Protein AF-A0A813ZUM9-F1 (afdb_monomer_lite)

Secondary structure (DSSP, 8-state):
-HHHHHHHHHHHHHHTTEE-S---GGGEEE--GGGTT-EEE--GGG-EESB-TTT-PBPPP---PPP-S-TTTS-HHHHTT----HHHHHHHHHHHHHHHHHSS-TTSS---SSHHHHHHHHHHHHHH--HHHHS--SSSTTS-TTSPEEEEEEEETTTTEEEEEEEEGGGTEEEEEEEEEEEEE-SSEEEEEEEEEEEEEEGGGTEEEEEEPPEEEEE-TTSS-EEEEEEEEEEE-TTT--EEEEEEEPPPTTTPPSSEEEEEEE-TTS-EEEEEEEETTSEEEEEETTT--EEEEEETTTS---PPP---GGGS-TTSHHHHTHHHHHHHHTT-HHHHHHHHHHHHHHHHHHHHHHHHTTPPP--SSEEEEETTEEEETT-HHHHHHTT-

InterPro domains:
  IPR000648 Oxysterol-binding protein [PF01237] (144-384)
  IPR000648 Oxysterol-binding protein [PTHR10972] (144-373)
  IPR000719 Protein kinase domain [PF00069] (3-129)
  IPR000719 Protein kinase domain [PS50011] (1-227)
  IPR008271 Serine/threonine-protein kinase, active site [PS00108] (18-30)
  IPR011009 Protein kinase-like domain superfamily [SSF56112] (2-139)
  IPR037239 Oxysterol-binding protein superfamily [SSF144000] (146-387)

Radius of gyration: 28.87 Å; chains: 1; bounding box: 73×63×84 Å

Structure (mmCIF, N/CA/C/O backbone):
data_AF-A0A813ZUM9-F1
#
_entry.id   AF-A0A813ZUM9-F1
#
loop_
_atom_site.group_PDB
_atom_site.id
_atom_site.type_symbol
_atom_site.label_atom_id
_atom_site.label_alt_id
_atom_site.label_comp_id
_atom_site.label_asym_id
_atom_site.label_entity_id
_atom_site.label_seq_id
_atom_site.pdbx_PDB_ins_code
_atom_site.Cartn_x
_atom_site.Cartn_y
_atom_site.Cartn_z
_atom_site.occupancy
_atom_site.B_iso_or_equiv
_atom_site.auth_seq_id
_atom_site.auth_comp_id
_atom_site.auth_asym_id
_atom_site.auth_atom_id
_atom_site.pdbx_PDB_model_num
ATOM 1 N N . MET A 1 1 ? 17.298 -13.488 -7.108 1.00 77.00 1 MET A N 1
ATOM 2 C CA . MET A 1 1 ? 15.852 -13.307 -7.386 1.00 77.00 1 MET A CA 1
ATOM 3 C C . MET A 1 1 ? 15.537 -13.843 -8.788 1.00 77.00 1 MET A C 1
ATOM 5 O O . MET A 1 1 ? 16.472 -14.222 -9.484 1.00 77.00 1 MET A O 1
ATOM 9 N N . LEU A 1 2 ? 14.261 -13.966 -9.190 1.00 89.50 2 LEU A N 1
ATOM 10 C CA . LEU A 1 2 ? 13.865 -14.516 -10.507 1.00 89.50 2 LEU A CA 1
ATOM 11 C C . LEU A 1 2 ? 14.493 -13.731 -11.673 1.00 89.50 2 LEU A C 1
ATOM 13 O O . LEU A 1 2 ? 15.107 -14.326 -12.553 1.00 89.50 2 LEU A O 1
ATOM 17 N N . VAL A 1 3 ? 14.392 -12.399 -11.618 1.00 92.75 3 VAL A N 1
ATOM 18 C CA . VAL A 1 3 ? 14.953 -11.472 -12.615 1.00 92.75 3 VAL A CA 1
ATOM 19 C C . VAL A 1 3 ? 16.459 -11.677 -12.778 1.00 92.75 3 VAL A C 1
ATOM 21 O O . VAL A 1 3 ? 16.907 -11.904 -13.899 1.00 92.75 3 VAL A O 1
ATOM 24 N N . ASP A 1 4 ? 17.218 -11.708 -11.677 1.00 93.81 4 ASP A N 1
ATOM 25 C CA . ASP A 1 4 ? 18.671 -11.929 -11.722 1.00 93.81 4 ASP A CA 1
ATOM 26 C C . ASP A 1 4 ? 19.020 -13.224 -12.458 1.00 93.81 4 ASP A C 1
ATOM 28 O O . ASP A 1 4 ? 19.882 -13.232 -13.330 1.00 93.81 4 ASP A O 1
ATOM 32 N N . GLN A 1 5 ? 18.310 -14.319 -12.159 1.00 97.38 5 GLN A N 1
ATOM 33 C CA . GLN A 1 5 ? 18.569 -15.595 -12.820 1.00 97.38 5 GLN A CA 1
ATOM 34 C C . GLN A 1 5 ? 18.269 -15.532 -14.317 1.00 97.38 5 GLN A C 1
ATOM 36 O O . GLN A 1 5 ? 19.071 -16.033 -15.101 1.00 97.38 5 GLN A O 1
ATOM 41 N N . MET A 1 6 ? 17.156 -14.915 -14.727 1.00 98.19 6 MET A N 1
ATOM 42 C CA . MET A 1 6 ? 16.813 -14.775 -16.145 1.00 98.19 6 MET A CA 1
ATOM 43 C C . MET A 1 6 ? 17.849 -13.932 -16.901 1.00 98.19 6 MET A C 1
ATOM 45 O O . MET A 1 6 ? 18.270 -14.332 -17.986 1.00 98.19 6 MET A O 1
ATOM 49 N N . ILE A 1 7 ? 18.315 -12.822 -16.312 1.00 97.81 7 ILE A N 1
ATOM 50 C CA . ILE A 1 7 ? 19.390 -11.994 -16.883 1.00 97.81 7 ILE A CA 1
ATOM 51 C C . ILE A 1 7 ? 20.670 -12.818 -17.016 1.00 97.81 7 ILE A C 1
ATOM 53 O O . ILE A 1 7 ? 21.238 -12.868 -18.103 1.00 97.81 7 ILE A O 1
ATOM 57 N N . SER A 1 8 ? 21.080 -13.537 -15.966 1.00 97.94 8 SER A N 1
ATOM 58 C CA . SER A 1 8 ? 22.270 -14.394 -16.019 1.00 97.94 8 SER A CA 1
ATOM 59 C C . SER A 1 8 ? 22.159 -15.508 -17.066 1.00 97.94 8 SER A C 1
ATOM 61 O O . SER A 1 8 ? 23.171 -15.916 -17.632 1.00 97.94 8 SER A O 1
ATOM 63 N N . ARG A 1 9 ? 20.953 -16.023 -17.364 1.00 98.06 9 ARG A N 1
ATOM 64 C CA . ARG A 1 9 ? 20.768 -16.980 -18.473 1.00 98.06 9 ARG A CA 1
ATOM 65 C C . ARG A 1 9 ? 20.995 -16.328 -19.829 1.00 98.06 9 ARG A C 1
ATOM 67 O O . ARG A 1 9 ? 21.701 -16.908 -20.646 1.00 98.06 9 ARG A O 1
ATOM 74 N N . ILE A 1 10 ? 20.441 -15.139 -20.060 1.00 98.25 10 ILE A N 1
ATOM 75 C CA . ILE A 1 10 ? 20.666 -14.402 -21.312 1.00 98.25 10 ILE A CA 1
ATOM 76 C C . ILE A 1 10 ? 22.143 -14.034 -21.462 1.00 98.25 10 ILE A C 1
ATOM 78 O O . ILE A 1 10 ? 22.719 -14.246 -22.526 1.00 98.25 10 ILE A O 1
ATOM 82 N N . GLU A 1 11 ? 22.769 -13.547 -20.391 1.00 98.31 11 GLU A N 1
ATOM 83 C CA . GLU A 1 11 ? 24.198 -13.242 -20.365 1.00 98.31 11 GLU A CA 1
ATOM 84 C C . GLU A 1 11 ? 25.026 -14.465 -20.766 1.00 98.31 11 GLU A C 1
ATOM 86 O O . GLU A 1 11 ? 25.862 -14.363 -21.660 1.00 98.31 11 GLU A O 1
ATOM 91 N N . TYR A 1 12 ? 24.745 -15.638 -20.192 1.00 98.25 12 TYR A N 1
ATOM 92 C CA . TYR A 1 12 ? 25.428 -16.878 -20.561 1.00 98.25 12 TYR A CA 1
ATOM 93 C C . TYR A 1 12 ? 25.229 -17.254 -22.040 1.00 98.25 12 TYR A C 1
ATOM 95 O O . TYR A 1 12 ? 26.180 -17.606 -22.733 1.00 98.25 12 TYR A O 1
ATOM 103 N N . VAL A 1 13 ? 24.014 -17.124 -22.579 1.00 98.44 13 VAL A N 1
ATOM 104 C CA . VAL A 1 13 ? 23.774 -17.348 -24.018 1.00 98.44 13 VAL A CA 1
ATOM 105 C C . VAL A 1 13 ? 24.626 -16.399 -24.872 1.00 98.44 13 VAL A C 1
ATOM 107 O O . VAL A 1 13 ? 25.217 -16.810 -25.876 1.00 98.44 13 VAL A O 1
ATOM 110 N N . HIS A 1 14 ? 24.746 -15.140 -24.450 1.00 98.44 14 HIS A N 1
ATOM 111 C CA . HIS A 1 14 ? 25.556 -14.131 -25.131 1.00 98.44 14 HIS A CA 1
ATOM 112 C C . HIS A 1 14 ? 27.059 -14.409 -25.019 1.00 98.44 14 HIS A C 1
ATOM 114 O O . HIS A 1 14 ? 27.783 -14.194 -25.997 1.00 98.44 14 HIS A O 1
ATOM 120 N N . THR A 1 15 ? 27.555 -14.922 -23.889 1.00 97.81 15 THR A N 1
ATOM 121 C CA . THR A 1 15 ? 28.968 -15.328 -23.771 1.00 97.81 15 THR A CA 1
ATOM 122 C C . THR A 1 15 ? 29.292 -16.492 -24.703 1.00 97.81 15 THR A C 1
ATOM 124 O O . THR A 1 15 ? 30.369 -16.495 -25.292 1.00 97.81 15 THR A O 1
ATOM 127 N N . CYS A 1 16 ? 28.328 -17.375 -24.980 1.00 97.81 16 CYS A N 1
ATOM 128 C CA . CYS A 1 16 ? 28.416 -18.411 -26.015 1.00 97.81 16 CYS A CA 1
ATOM 129 C C . CYS A 1 16 ? 28.301 -17.886 -27.466 1.00 97.81 16 CYS A C 1
ATOM 131 O O . CYS A 1 16 ? 28.153 -18.677 -28.399 1.00 97.81 16 CYS A O 1
ATOM 133 N N . HIS A 1 17 ? 28.400 -16.569 -27.690 1.00 98.12 17 HIS A N 1
ATOM 134 C CA . HIS A 1 17 ? 28.338 -15.911 -29.007 1.00 98.12 17 HIS A CA 1
ATOM 135 C C . HIS A 1 17 ? 26.973 -16.032 -29.711 1.00 98.12 17 HIS A C 1
ATOM 137 O O . HIS A 1 17 ? 26.864 -15.772 -30.915 1.00 98.12 17 HIS A O 1
ATOM 143 N N . LEU A 1 18 ? 25.925 -16.399 -28.971 1.00 98.50 18 LEU A N 1
ATOM 144 C CA . LEU A 1 18 ? 24.567 -16.590 -29.472 1.00 98.50 18 LEU A CA 1
ATOM 145 C C . LEU A 1 18 ? 23.636 -15.472 -28.999 1.00 98.50 18 LEU A C 1
ATOM 147 O O . LEU A 1 18 ? 23.879 -14.812 -27.997 1.00 98.50 18 LEU A O 1
ATOM 151 N N . ILE A 1 19 ? 22.563 -15.268 -29.750 1.00 98.56 19 ILE A N 1
ATOM 152 C CA . ILE A 1 19 ? 21.360 -14.548 -29.330 1.00 98.56 19 ILE A CA 1
ATOM 153 C C . ILE A 1 19 ? 20.178 -15.503 -29.429 1.00 98.56 19 ILE A C 1
ATOM 155 O O . ILE A 1 19 ? 20.137 -16.336 -30.341 1.00 98.56 19 ILE A O 1
ATOM 159 N N . HIS A 1 20 ? 19.228 -15.378 -28.508 1.00 98.62 20 HIS A N 1
ATOM 160 C CA . HIS A 1 20 ? 18.090 -16.285 -28.403 1.00 98.62 20 HIS A CA 1
ATOM 161 C C . HIS A 1 20 ? 16.996 -15.958 -29.425 1.00 98.62 20 HIS A C 1
ATOM 163 O O . HIS A 1 20 ? 16.418 -16.854 -30.036 1.00 98.62 20 HIS A O 1
ATOM 169 N N . ARG A 1 21 ? 16.714 -14.661 -29.627 1.00 98.31 21 ARG A N 1
ATOM 170 C CA . ARG A 1 21 ? 15.692 -14.091 -30.532 1.00 98.31 21 ARG A CA 1
ATOM 171 C C . ARG A 1 21 ? 14.226 -14.408 -30.214 1.00 98.31 21 ARG A C 1
ATOM 173 O O . ARG A 1 21 ? 13.355 -13.760 -30.785 1.00 98.31 21 ARG A O 1
ATOM 180 N N . ASP A 1 22 ? 13.938 -15.330 -29.296 1.00 98.25 22 ASP A N 1
ATOM 181 C CA . ASP A 1 22 ? 12.573 -15.629 -28.818 1.00 98.25 22 ASP A CA 1
ATOM 182 C C . ASP A 1 22 ? 12.449 -15.610 -27.288 1.00 98.25 22 ASP A C 1
ATOM 184 O O . ASP A 1 22 ? 12.056 -16.582 -26.649 1.00 98.25 22 ASP A O 1
ATOM 188 N N . ILE A 1 23 ? 12.847 -14.495 -26.681 1.00 98.50 23 ILE A N 1
ATOM 189 C CA . ILE A 1 23 ? 12.703 -14.272 -25.241 1.00 98.50 23 ILE A CA 1
ATOM 190 C C . ILE A 1 23 ? 11.219 -14.063 -24.899 1.00 98.50 23 ILE A C 1
ATOM 192 O O . ILE A 1 23 ? 10.605 -13.084 -25.326 1.00 98.50 23 ILE A O 1
ATOM 196 N N . LYS A 1 24 ? 10.643 -14.990 -24.127 1.00 97.81 24 LYS A N 1
ATOM 197 C CA . LYS A 1 24 ? 9.249 -14.984 -23.646 1.00 97.81 24 LYS A CA 1
ATOM 198 C C . LYS A 1 24 ? 9.127 -15.838 -22.373 1.00 97.81 24 LYS A C 1
ATOM 200 O O . LYS A 1 24 ? 9.979 -16.708 -22.190 1.00 97.81 24 LYS A O 1
ATOM 205 N N . PRO A 1 25 ? 8.097 -15.647 -21.522 1.00 97.38 25 PRO A N 1
ATOM 206 C CA . PRO A 1 25 ? 7.943 -16.412 -20.282 1.00 97.38 25 PRO A CA 1
ATOM 207 C C . PRO A 1 25 ? 8.006 -17.930 -20.482 1.00 97.38 25 PRO A C 1
ATOM 209 O O . PRO A 1 25 ? 8.669 -18.612 -19.715 1.00 97.38 25 PRO A O 1
ATOM 212 N N . ASP A 1 26 ? 7.387 -18.440 -21.547 1.00 97.25 26 ASP A N 1
ATOM 213 C CA . ASP A 1 26 ? 7.293 -19.870 -21.864 1.00 97.25 26 ASP A CA 1
ATOM 214 C C . ASP A 1 26 ? 8.661 -20.540 -22.090 1.00 97.25 26 ASP A C 1
ATOM 216 O O . ASP A 1 26 ? 8.802 -21.743 -21.886 1.00 97.25 26 ASP A O 1
ATOM 220 N N . ASN A 1 27 ? 9.677 -19.762 -22.481 1.00 98.31 27 ASN A N 1
ATOM 221 C CA . ASN A 1 27 ? 11.035 -20.257 -22.718 1.00 98.31 27 ASN A CA 1
ATOM 222 C C . ASN A 1 27 ? 11.921 -20.195 -21.462 1.00 98.31 27 ASN A C 1
ATOM 224 O O . ASN A 1 27 ? 13.100 -20.547 -21.526 1.00 98.31 27 ASN A O 1
ATOM 228 N N . PHE A 1 28 ? 11.367 -19.773 -20.319 1.00 97.88 28 PHE A N 1
ATOM 229 C CA . PHE A 1 28 ? 12.017 -19.851 -19.015 1.00 97.88 28 PHE A CA 1
ATOM 230 C C . PHE A 1 28 ? 11.275 -20.839 -18.118 1.00 97.88 28 PHE A C 1
ATOM 232 O O . PHE A 1 28 ? 10.130 -20.614 -17.734 1.00 97.88 28 PHE A O 1
ATOM 239 N N . LEU A 1 29 ? 11.945 -21.927 -17.745 1.00 96.81 29 LEU A N 1
ATOM 240 C CA . LEU A 1 29 ? 11.363 -22.975 -16.911 1.00 96.81 29 LEU A CA 1
ATOM 241 C C . LEU A 1 29 ? 11.989 -22.985 -15.522 1.00 96.81 29 LEU A C 1
ATOM 243 O O . LEU A 1 29 ? 13.194 -22.794 -15.371 1.00 96.81 29 LEU A O 1
ATOM 247 N N . MET A 1 30 ? 11.179 -23.260 -14.505 1.00 96.50 30 MET A N 1
ATOM 248 C CA . MET A 1 30 ? 11.689 -23.579 -13.174 1.00 96.50 30 MET A CA 1
ATOM 249 C C . MET A 1 30 ? 12.110 -25.049 -13.135 1.00 96.50 30 MET A C 1
ATOM 251 O O . MET A 1 30 ? 11.442 -25.906 -13.717 1.00 96.50 30 MET A O 1
ATOM 255 N N . GLY A 1 31 ? 13.206 -25.350 -12.441 1.00 93.44 31 GLY A N 1
ATOM 256 C CA . GLY A 1 31 ? 13.593 -26.727 -12.162 1.00 93.44 31 GLY A CA 1
ATOM 257 C C . GLY A 1 31 ? 12.553 -27.464 -11.317 1.00 93.44 31 GLY A C 1
ATOM 258 O O . GLY A 1 31 ? 11.557 -26.905 -10.859 1.00 93.44 31 GLY A O 1
ATOM 259 N N . ILE A 1 32 ? 12.795 -28.748 -11.083 1.00 93.56 32 ILE A N 1
ATOM 260 C CA . ILE A 1 32 ? 11.913 -29.603 -10.282 1.00 93.56 32 ILE A CA 1
ATOM 261 C C . ILE A 1 32 ? 12.620 -30.070 -9.011 1.00 93.56 32 ILE A C 1
ATOM 263 O O . ILE A 1 32 ? 13.850 -30.178 -8.962 1.00 93.56 32 ILE A O 1
ATOM 267 N N . LYS A 1 33 ? 11.836 -30.394 -7.976 1.00 93.62 33 LYS A N 1
ATOM 268 C CA . LYS A 1 33 ? 12.329 -30.925 -6.694 1.00 93.62 33 LYS A CA 1
ATOM 269 C C . LYS A 1 33 ? 13.427 -30.025 -6.097 1.00 93.62 33 LYS A C 1
ATOM 271 O O . LYS A 1 33 ? 13.182 -28.850 -5.847 1.00 93.62 33 LYS A O 1
ATOM 276 N N . SER A 1 34 ? 14.637 -30.554 -5.909 1.00 92.69 34 SER A N 1
ATOM 277 C CA . SER A 1 34 ? 15.798 -29.846 -5.351 1.00 92.69 34 SER A CA 1
ATOM 278 C C . SER A 1 34 ? 16.288 -28.669 -6.200 1.00 92.69 34 SER A C 1
ATOM 280 O O . SER A 1 34 ? 17.031 -27.838 -5.694 1.00 92.69 34 SER A O 1
ATOM 282 N N . THR A 1 35 ? 15.866 -28.579 -7.464 1.00 91.88 35 THR A N 1
ATOM 283 C CA . THR A 1 35 ? 16.193 -27.470 -8.378 1.00 91.88 35 THR A CA 1
ATOM 284 C C . THR A 1 35 ? 15.014 -26.521 -8.601 1.00 91.88 35 THR A C 1
ATOM 286 O O . THR A 1 35 ? 15.069 -25.674 -9.486 1.00 91.88 35 THR A O 1
ATOM 289 N N . GLY A 1 36 ? 13.947 -26.625 -7.795 1.00 91.25 36 GLY A N 1
ATOM 290 C CA . GLY A 1 36 ? 12.726 -25.815 -7.922 1.00 91.25 36 GLY A CA 1
ATOM 291 C C . GLY A 1 36 ? 12.937 -24.300 -7.875 1.00 91.25 36 GLY A C 1
ATOM 292 O O . GLY A 1 36 ? 12.108 -23.533 -8.350 1.00 91.25 36 GLY A O 1
ATOM 293 N N . ASN A 1 37 ? 14.062 -23.858 -7.323 1.00 90.94 37 ASN A N 1
ATOM 294 C CA . ASN A 1 37 ? 14.480 -22.464 -7.238 1.00 90.94 37 ASN A CA 1
ATOM 295 C C . ASN A 1 37 ? 15.416 -22.025 -8.381 1.00 90.94 37 ASN A C 1
ATOM 297 O O . ASN A 1 37 ? 15.867 -20.879 -8.369 1.00 90.94 37 ASN A O 1
ATOM 301 N N . ILE A 1 38 ? 15.736 -22.907 -9.331 1.00 94.81 38 ILE A N 1
ATOM 302 C CA . ILE A 1 38 ? 16.644 -22.644 -10.452 1.00 94.81 38 ILE A CA 1
ATOM 303 C C . ILE A 1 38 ? 15.828 -22.368 -11.713 1.00 94.81 38 ILE A C 1
ATOM 305 O O . ILE A 1 38 ? 14.951 -23.147 -12.074 1.00 94.81 38 ILE A O 1
ATOM 309 N N . VAL A 1 39 ? 16.149 -21.273 -12.399 1.00 97.56 39 VAL A N 1
ATOM 310 C CA . VAL A 1 39 ? 15.580 -20.932 -13.709 1.00 97.56 39 VAL A CA 1
ATOM 311 C C . VAL A 1 39 ? 16.451 -21.523 -14.815 1.00 97.56 39 VAL A C 1
ATOM 313 O O . VAL A 1 39 ? 17.676 -21.381 -14.780 1.00 97.56 39 VAL A O 1
ATOM 316 N N . TYR A 1 40 ? 15.830 -22.124 -15.819 1.00 97.38 40 TYR A N 1
ATOM 317 C CA . TYR A 1 40 ? 16.441 -22.634 -17.043 1.00 97.38 40 TYR A CA 1
ATOM 318 C C . TYR A 1 40 ? 15.911 -21.853 -18.243 1.00 97.38 40 TYR A C 1
ATOM 320 O O . TYR A 1 40 ? 14.770 -21.401 -18.221 1.00 97.38 40 TYR A O 1
ATOM 328 N N . ILE A 1 41 ? 16.733 -21.705 -19.281 1.00 98.06 41 ILE A N 1
ATOM 329 C CA . ILE A 1 41 ? 16.323 -21.161 -20.579 1.00 98.06 41 ILE A CA 1
ATOM 330 C C . ILE A 1 41 ? 16.289 -22.303 -21.598 1.00 98.06 41 ILE A C 1
ATOM 332 O O . ILE A 1 41 ? 17.185 -23.151 -21.600 1.00 98.06 41 ILE A O 1
ATOM 336 N N . ILE A 1 42 ? 15.243 -22.353 -22.416 1.00 97.75 42 ILE A N 1
ATOM 337 C CA . ILE A 1 42 ? 14.988 -23.425 -23.386 1.00 97.75 42 ILE A CA 1
ATOM 338 C C . ILE A 1 42 ? 14.579 -22.854 -24.748 1.00 97.75 42 ILE A C 1
ATOM 340 O O . ILE A 1 42 ? 14.353 -21.659 -24.876 1.00 97.75 42 ILE A O 1
ATOM 344 N N . ASP A 1 43 ? 14.414 -23.741 -25.733 1.00 97.19 43 ASP A N 1
ATOM 345 C CA . ASP A 1 43 ? 13.947 -23.422 -27.091 1.00 97.19 43 ASP A CA 1
ATOM 346 C C . ASP A 1 43 ? 14.868 -22.461 -27.863 1.00 97.19 43 ASP A C 1
ATOM 348 O O . ASP A 1 43 ? 14.546 -21.321 -28.197 1.00 97.19 43 ASP A O 1
ATOM 352 N N . PHE A 1 44 ? 16.036 -22.988 -28.231 1.00 97.75 44 PHE A N 1
ATOM 353 C CA . PHE A 1 44 ? 17.011 -22.296 -29.069 1.00 97.75 44 PHE A CA 1
ATOM 354 C C . PHE A 1 44 ? 16.691 -22.400 -30.574 1.00 97.75 44 PHE A C 1
ATOM 356 O O . PHE A 1 44 ? 17.544 -22.072 -31.399 1.00 97.75 44 PHE A O 1
ATOM 363 N N . GLY A 1 45 ? 15.482 -22.831 -30.964 1.00 97.25 45 GLY A N 1
ATOM 364 C CA . GLY A 1 45 ? 15.116 -23.066 -32.370 1.00 97.25 45 GLY A CA 1
ATOM 365 C C . GLY A 1 45 ? 15.208 -21.816 -33.252 1.00 97.25 45 GLY A C 1
ATOM 366 O O . GLY A 1 45 ? 15.480 -21.903 -34.448 1.00 97.25 45 GLY A O 1
ATOM 367 N N . LEU A 1 46 ? 15.052 -20.636 -32.647 1.00 97.38 46 LEU A N 1
ATOM 368 C CA . LEU A 1 46 ? 15.233 -19.343 -33.304 1.00 97.38 46 LEU A CA 1
ATOM 369 C C . LEU A 1 46 ? 16.582 -18.693 -32.994 1.00 97.38 46 LEU A C 1
ATOM 371 O O . LEU A 1 46 ? 16.810 -17.569 -33.425 1.00 97.38 46 LEU A O 1
ATOM 375 N N . SER A 1 47 ? 17.512 -19.354 -32.312 1.00 97.94 47 SER A N 1
ATOM 376 C CA . SER A 1 47 ? 18.793 -18.740 -31.951 1.00 97.94 47 SER A CA 1
ATOM 377 C C . SER A 1 47 ? 19.694 -18.487 -33.159 1.00 97.94 47 SER A C 1
ATOM 379 O O . SER A 1 47 ? 19.514 -19.050 -34.241 1.00 97.94 47 SER A O 1
ATOM 381 N N . LYS A 1 48 ? 20.663 -17.583 -33.001 1.00 97.06 48 LYS A N 1
ATOM 382 C CA . LYS A 1 48 ? 21.628 -17.241 -34.055 1.00 97.06 48 LYS A CA 1
ATOM 383 C C . LYS A 1 48 ? 22.948 -16.774 -33.457 1.00 97.06 48 LYS A C 1
ATOM 385 O O . LYS A 1 48 ? 22.962 -16.161 -32.398 1.00 97.06 48 LYS A O 1
ATOM 390 N N . ARG A 1 49 ? 24.062 -17.008 -34.157 1.00 97.75 49 ARG A N 1
ATOM 391 C CA . ARG A 1 49 ? 25.352 -16.393 -33.809 1.00 97.75 49 ARG A CA 1
ATOM 392 C C . ARG A 1 49 ? 25.331 -14.899 -34.125 1.00 97.75 49 ARG A C 1
ATOM 394 O O . ARG A 1 49 ? 25.049 -14.521 -35.262 1.00 97.75 49 ARG A O 1
ATOM 401 N N . TYR A 1 50 ? 25.632 -14.062 -33.134 1.00 97.75 50 TYR A N 1
ATOM 402 C CA . TYR A 1 50 ? 25.719 -12.606 -33.321 1.00 97.75 50 TYR A CA 1
ATOM 403 C C . TYR A 1 50 ? 27.152 -12.114 -33.537 1.00 97.75 50 TYR A C 1
ATOM 405 O O . TYR A 1 50 ? 27.364 -10.969 -33.929 1.00 97.75 50 TYR A O 1
ATOM 413 N N . ARG A 1 51 ? 28.139 -12.967 -33.277 1.00 97.31 51 ARG A N 1
ATOM 414 C CA . ARG A 1 51 ? 29.536 -12.720 -33.603 1.00 97.31 51 ARG A CA 1
ATOM 415 C C . ARG A 1 51 ? 30.236 -14.030 -33.906 1.00 97.31 51 ARG A C 1
ATOM 417 O O . ARG A 1 51 ? 29.784 -15.093 -33.471 1.00 97.31 51 ARG A O 1
ATOM 424 N N . ASP A 1 52 ? 31.335 -13.930 -34.625 1.00 97.19 52 ASP A N 1
ATOM 425 C CA . ASP A 1 52 ? 32.254 -15.039 -34.802 1.00 97.19 52 ASP A CA 1
ATOM 426 C C . ASP A 1 52 ? 32.920 -15.412 -33.455 1.00 97.19 52 ASP A C 1
ATOM 428 O O . ASP A 1 52 ? 33.262 -14.508 -32.685 1.00 97.19 52 ASP A O 1
ATOM 432 N N . PRO A 1 53 ? 33.050 -16.704 -33.096 1.00 96.00 53 PRO A N 1
ATOM 433 C CA . PRO A 1 53 ? 33.651 -17.106 -31.823 1.00 96.00 53 PRO A CA 1
ATOM 434 C C . PRO A 1 53 ? 35.143 -16.800 -31.698 1.00 96.00 53 PRO A C 1
ATOM 436 O O . PRO A 1 53 ? 35.602 -16.528 -30.592 1.00 96.00 53 PRO A O 1
ATOM 439 N N . GLU A 1 54 ? 35.877 -16.827 -32.810 1.00 96.50 54 GLU A N 1
ATOM 440 C CA . GLU A 1 54 ? 37.336 -16.700 -32.817 1.00 96.50 54 GLU A CA 1
ATOM 441 C C . GLU A 1 54 ? 37.763 -15.246 -33.016 1.00 96.50 54 GLU A C 1
ATOM 443 O O . GLU A 1 54 ? 38.411 -14.649 -32.160 1.00 96.50 54 GLU A O 1
ATOM 448 N N . SER A 1 55 ? 37.338 -14.638 -34.122 1.00 96.94 55 SER A N 1
ATOM 449 C CA . SER A 1 55 ? 37.667 -13.253 -34.470 1.00 96.94 55 SER A CA 1
ATOM 450 C C . SER A 1 55 ? 36.867 -12.221 -33.674 1.00 96.94 55 SER A C 1
ATOM 452 O O . SER A 1 55 ? 37.179 -11.032 -33.711 1.00 96.94 55 SER A O 1
ATOM 454 N N . LEU A 1 56 ? 35.805 -12.650 -32.977 1.00 95.88 56 LEU A N 1
ATOM 455 C CA . LEU A 1 56 ? 34.857 -11.793 -32.252 1.00 95.88 56 LEU A CA 1
ATOM 456 C C . LEU A 1 56 ? 34.155 -10.744 -33.128 1.00 95.88 56 LEU A C 1
ATOM 458 O O . LEU A 1 56 ? 33.462 -9.867 -32.599 1.00 95.88 56 LEU A O 1
ATOM 462 N N . VAL A 1 57 ? 34.267 -10.861 -34.455 1.00 97.75 57 VAL A N 1
ATOM 463 C CA . VAL A 1 57 ? 33.645 -9.950 -35.415 1.00 97.75 57 VAL A CA 1
ATOM 464 C C . VAL A 1 57 ? 32.129 -10.064 -35.308 1.00 97.75 57 VAL A C 1
ATOM 466 O O . VAL A 1 57 ? 31.549 -11.142 -35.443 1.00 97.75 57 VAL A O 1
ATOM 469 N N . HIS A 1 58 ? 31.480 -8.934 -35.042 1.00 97.88 58 HIS A N 1
ATOM 470 C CA . HIS A 1 58 ? 30.032 -8.847 -34.894 1.00 97.88 58 HIS A CA 1
ATOM 471 C C . HIS A 1 58 ? 29.322 -8.981 -36.251 1.00 97.88 58 HIS A C 1
ATOM 473 O O . HIS A 1 58 ? 29.829 -8.529 -37.277 1.00 97.88 58 HIS A O 1
ATOM 479 N N . ILE A 1 59 ? 28.110 -9.546 -36.258 1.00 96.25 59 ILE A N 1
ATOM 480 C CA . ILE A 1 59 ? 27.272 -9.599 -37.460 1.00 96.25 59 ILE A CA 1
ATOM 481 C C . ILE A 1 59 ? 27.013 -8.188 -38.015 1.00 96.25 59 ILE A C 1
ATOM 483 O O . ILE A 1 59 ? 26.760 -7.257 -37.240 1.00 96.25 59 ILE A O 1
ATOM 487 N N . PRO A 1 60 ? 27.040 -8.005 -39.344 1.00 96.25 60 PRO A N 1
ATOM 488 C CA . PRO A 1 60 ? 26.778 -6.707 -39.942 1.00 96.25 60 PRO A CA 1
ATOM 489 C C . PRO A 1 60 ? 25.304 -6.335 -39.800 1.00 96.25 60 PRO A C 1
ATOM 491 O O . PRO A 1 60 ? 24.418 -7.193 -39.740 1.00 96.25 60 PRO A O 1
ATOM 494 N N . TRP A 1 61 ? 25.038 -5.034 -39.811 1.00 95.06 61 TRP A N 1
ATOM 495 C CA . TRP A 1 61 ? 23.681 -4.521 -39.900 1.00 95.06 61 TRP A CA 1
ATOM 496 C C . TRP A 1 61 ? 23.021 -4.955 -41.214 1.00 95.06 61 TRP A C 1
ATOM 498 O O . TRP A 1 61 ? 23.609 -4.829 -42.288 1.00 95.06 61 TRP A O 1
ATOM 508 N N . LYS A 1 62 ? 21.782 -5.448 -41.135 1.00 95.75 62 LYS A N 1
ATOM 509 C CA . LYS A 1 62 ? 20.935 -5.749 -42.297 1.00 95.75 62 LYS A CA 1
ATOM 510 C C . LYS A 1 62 ? 19.511 -5.282 -42.011 1.00 95.75 62 LYS A C 1
ATOM 512 O O . LYS A 1 62 ? 19.040 -5.425 -40.885 1.00 95.75 62 LYS A O 1
ATOM 517 N N . SER A 1 63 ? 18.839 -4.754 -43.025 1.00 94.50 63 SER A N 1
ATOM 518 C CA . SER A 1 63 ? 17.413 -4.412 -43.003 1.00 94.50 63 SER A CA 1
ATOM 519 C C . SER A 1 63 ? 16.590 -5.465 -43.761 1.00 94.50 63 SER A C 1
ATOM 521 O O . SER A 1 63 ? 17.139 -6.453 -44.261 1.00 94.50 63 SER A O 1
ATOM 523 N N . ASN A 1 64 ? 15.272 -5.263 -43.848 1.00 92.56 64 ASN A N 1
ATOM 524 C CA . ASN A 1 64 ? 14.333 -6.102 -44.603 1.00 92.56 64 ASN A CA 1
ATOM 525 C C . ASN A 1 64 ? 14.261 -7.569 -44.133 1.00 92.56 64 ASN A C 1
ATOM 527 O O . ASN A 1 64 ? 13.994 -8.478 -44.920 1.00 92.56 64 ASN A O 1
ATOM 531 N N . LYS A 1 65 ? 14.497 -7.822 -42.843 1.00 92.62 65 LYS A N 1
ATOM 532 C CA . LYS A 1 65 ? 14.232 -9.118 -42.207 1.00 92.62 65 LYS A CA 1
ATOM 533 C C . LYS A 1 65 ? 12.746 -9.275 -41.894 1.00 92.62 65 LYS A C 1
ATOM 535 O O . LYS A 1 65 ? 12.063 -8.313 -41.560 1.00 92.62 65 LYS A O 1
ATOM 540 N N . SER A 1 66 ? 12.252 -10.508 -41.947 1.00 91.69 66 SER A N 1
ATOM 541 C CA . SER A 1 66 ? 10.955 -10.847 -41.366 1.00 91.69 66 SER A CA 1
ATOM 542 C C . SER A 1 66 ? 11.031 -10.808 -39.840 1.00 91.69 66 SER A C 1
ATOM 544 O O . SER A 1 66 ? 12.042 -11.221 -39.260 1.00 91.69 66 SER A O 1
ATOM 546 N N . LEU A 1 67 ? 9.939 -10.396 -39.191 1.00 93.69 67 LEU A N 1
ATOM 547 C CA . LEU A 1 67 ? 9.801 -10.486 -37.739 1.00 93.69 67 LEU A CA 1
ATOM 548 C C . LEU A 1 67 ? 10.085 -11.924 -37.279 1.00 93.69 67 LEU A C 1
ATOM 550 O O . LEU A 1 67 ? 9.409 -12.863 -37.699 1.00 93.69 67 LEU A O 1
ATOM 554 N N . THR A 1 68 ? 11.098 -12.077 -36.431 1.00 94.44 68 THR A N 1
ATOM 555 C CA . THR A 1 68 ? 11.494 -13.351 -35.823 1.00 94.44 68 THR A CA 1
ATOM 556 C C . THR A 1 68 ? 11.257 -13.269 -34.318 1.00 94.44 68 THR A C 1
ATOM 558 O O . THR A 1 68 ? 11.584 -12.258 -33.699 1.00 94.44 68 THR A O 1
ATOM 561 N N . GLY A 1 69 ? 10.679 -14.328 -33.748 1.00 94.69 69 GLY A N 1
ATOM 562 C CA . GLY A 1 69 ? 10.295 -14.394 -32.339 1.00 94.69 69 GLY A CA 1
ATOM 563 C C . GLY A 1 69 ? 8.853 -13.959 -32.066 1.00 94.69 69 GLY A C 1
ATOM 564 O O . GLY A 1 69 ? 8.074 -13.615 -32.961 1.00 94.69 69 GLY A O 1
ATOM 565 N N . THR A 1 70 ? 8.476 -13.997 -30.793 1.00 96.12 70 THR A N 1
ATOM 566 C CA . THR A 1 70 ? 7.117 -13.713 -30.330 1.00 96.12 70 THR A CA 1
ATOM 567 C C . THR A 1 70 ? 6.834 -12.211 -30.341 1.00 96.12 70 THR A C 1
ATOM 569 O O . THR A 1 70 ? 7.309 -11.481 -29.476 1.00 96.12 70 THR A O 1
ATOM 572 N N . ALA A 1 71 ? 5.991 -11.742 -31.272 1.00 95.31 71 ALA A N 1
ATOM 573 C CA . ALA A 1 71 ? 5.680 -10.319 -31.505 1.00 95.31 71 ALA A CA 1
ATOM 574 C C . ALA A 1 71 ? 5.398 -9.489 -30.234 1.00 95.31 71 ALA A C 1
ATOM 576 O O . ALA A 1 71 ? 5.774 -8.318 -30.153 1.00 95.31 71 ALA A O 1
ATOM 577 N N . ARG A 1 72 ? 4.756 -10.103 -29.228 1.00 95.38 72 ARG A N 1
ATOM 578 C CA . ARG A 1 72 ? 4.456 -9.482 -27.930 1.00 95.38 72 ARG A CA 1
ATOM 579 C C . ARG A 1 72 ? 5.727 -9.014 -27.212 1.00 95.38 72 ARG A C 1
ATOM 581 O O . ARG A 1 72 ? 5.757 -7.888 -26.723 1.00 95.38 72 ARG A O 1
ATOM 588 N N . TYR A 1 73 ? 6.773 -9.831 -27.197 1.00 97.19 73 TYR A N 1
ATOM 589 C CA . TYR A 1 73 ? 8.023 -9.566 -26.480 1.00 97.19 73 TYR A CA 1
ATOM 590 C C . TYR A 1 73 ? 9.172 -9.170 -27.416 1.00 97.19 73 TYR A C 1
ATOM 592 O O . TYR A 1 73 ? 10.149 -8.612 -26.956 1.00 97.19 73 TYR A O 1
ATOM 600 N N . ALA A 1 74 ? 9.054 -9.373 -28.730 1.00 97.12 74 ALA A N 1
ATOM 601 C CA . ALA A 1 74 ? 10.094 -9.012 -29.694 1.00 97.12 74 ALA A CA 1
ATOM 602 C C . ALA A 1 74 ? 10.434 -7.509 -29.668 1.00 97.12 74 ALA A C 1
ATOM 604 O O . ALA A 1 74 ? 9.536 -6.674 -29.509 1.00 97.12 74 ALA A O 1
ATOM 605 N N . SER A 1 75 ? 11.711 -7.171 -29.855 1.00 97.19 75 SER A N 1
ATOM 606 C CA . SER A 1 75 ? 12.202 -5.788 -29.859 1.00 97.19 75 SER A CA 1
ATOM 607 C C . SER A 1 75 ? 11.612 -4.945 -30.995 1.00 97.19 75 SER A C 1
ATOM 609 O O . SER A 1 75 ? 11.184 -5.463 -32.031 1.00 97.19 75 SER A O 1
ATOM 611 N N . ILE A 1 76 ? 11.639 -3.623 -30.843 1.00 96.06 76 ILE A N 1
ATOM 612 C CA . ILE A 1 76 ? 11.257 -2.657 -31.878 1.00 96.06 76 ILE A CA 1
ATOM 613 C C . ILE A 1 76 ? 12.081 -2.883 -33.153 1.00 96.06 76 ILE A C 1
ATOM 615 O O . ILE A 1 76 ? 11.538 -2.819 -34.255 1.00 96.06 76 ILE A O 1
ATOM 619 N N . ASN A 1 77 ? 13.371 -3.209 -33.036 1.00 96.31 77 ASN A N 1
ATOM 620 C CA . ASN A 1 77 ? 14.207 -3.523 -34.201 1.00 96.31 77 ASN A CA 1
ATOM 621 C C . ASN A 1 77 ? 13.731 -4.786 -34.929 1.00 96.31 77 ASN A C 1
ATOM 623 O O . ASN A 1 77 ? 13.709 -4.799 -36.159 1.00 96.31 77 ASN A O 1
ATOM 627 N N . ALA A 1 78 ? 13.319 -5.826 -34.196 1.00 96.50 78 ALA A N 1
ATOM 628 C CA . ALA A 1 78 ? 12.771 -7.038 -34.799 1.00 96.50 78 ALA A CA 1
ATOM 629 C C . ALA A 1 78 ? 11.481 -6.734 -35.582 1.00 96.50 78 ALA A C 1
ATOM 631 O O . ALA A 1 78 ? 11.296 -7.243 -36.687 1.00 96.50 78 ALA A O 1
ATOM 632 N N . HIS A 1 79 ? 10.629 -5.845 -35.056 1.00 96.19 79 HIS A N 1
ATOM 633 C CA . HIS A 1 79 ? 9.445 -5.341 -35.764 1.00 96.19 79 HIS A CA 1
ATOM 634 C C . HIS A 1 79 ? 9.791 -4.515 -37.008 1.00 96.19 79 HIS A C 1
ATOM 636 O O . HIS A 1 79 ? 9.117 -4.639 -38.027 1.00 96.19 79 HIS A O 1
ATOM 642 N N . LYS A 1 80 ? 10.869 -3.724 -36.963 1.00 94.69 80 LYS A N 1
ATOM 643 C CA . LYS A 1 80 ? 11.376 -2.937 -38.104 1.00 94.69 80 LYS A CA 1
ATOM 644 C C . LYS A 1 80 ? 12.123 -3.768 -39.156 1.00 94.69 80 LYS A C 1
ATOM 646 O O . LYS A 1 80 ? 12.595 -3.213 -40.146 1.00 94.69 80 LYS A O 1
ATOM 651 N N . GLY A 1 81 ? 12.259 -5.079 -38.957 1.00 95.19 81 GLY A N 1
ATOM 652 C CA . GLY A 1 81 ? 13.000 -5.948 -39.870 1.00 95.19 81 GLY A CA 1
ATOM 653 C C . GLY A 1 81 ? 14.508 -5.696 -39.862 1.00 95.19 81 GLY A C 1
ATOM 654 O O . GLY A 1 81 ? 15.191 -5.932 -40.860 1.00 95.19 81 GLY A O 1
ATOM 655 N N . THR A 1 82 ? 15.036 -5.208 -38.745 1.00 96.62 82 THR A N 1
ATOM 656 C CA . THR A 1 82 ? 16.470 -5.046 -38.517 1.00 96.62 82 THR A CA 1
ATOM 657 C C . THR A 1 82 ? 17.083 -6.363 -38.040 1.00 96.62 82 THR A C 1
ATOM 659 O O . THR A 1 82 ? 16.474 -7.117 -37.282 1.00 96.62 82 THR A O 1
ATOM 662 N N . GLU A 1 83 ? 18.322 -6.633 -38.449 1.00 97.19 83 GLU A N 1
ATOM 663 C CA . GLU A 1 83 ? 19.121 -7.748 -37.939 1.00 97.19 83 GLU A CA 1
ATOM 664 C C . GLU A 1 83 ? 19.277 -7.664 -36.410 1.00 97.19 83 GLU A C 1
ATOM 666 O O . GLU A 1 83 ? 19.874 -6.723 -35.872 1.00 97.19 83 GLU A O 1
ATOM 671 N N . GLN A 1 84 ? 18.721 -8.663 -35.721 1.00 98.00 84 GLN A N 1
ATOM 672 C CA . GLN A 1 84 ? 18.741 -8.738 -34.264 1.00 98.00 84 GLN A CA 1
ATOM 673 C C . GLN A 1 84 ? 20.156 -9.014 -33.750 1.00 98.00 84 GLN A C 1
ATOM 675 O O . GLN A 1 84 ? 20.891 -9.813 -34.328 1.00 98.00 84 GLN A O 1
ATOM 680 N N . SER A 1 85 ? 20.510 -8.395 -32.630 1.00 97.31 85 SER A N 1
ATOM 681 C CA . SER A 1 85 ? 21.728 -8.635 -31.859 1.00 97.31 85 SER A CA 1
ATOM 682 C C . SER A 1 85 ? 21.404 -8.730 -30.364 1.00 97.31 85 SER A C 1
ATOM 684 O O . SER A 1 85 ? 20.242 -8.778 -29.968 1.00 97.31 85 SER A O 1
ATOM 686 N N . ARG A 1 86 ? 22.426 -8.767 -29.502 1.00 97.75 86 ARG A N 1
ATOM 687 C CA . ARG A 1 86 ? 22.252 -8.917 -28.045 1.00 97.75 86 ARG A CA 1
ATOM 688 C C . ARG A 1 86 ? 21.287 -7.904 -27.424 1.00 97.75 86 ARG A C 1
ATOM 690 O O . ARG A 1 86 ? 20.547 -8.253 -26.511 1.00 97.75 86 ARG A O 1
ATOM 697 N N . ARG A 1 87 ? 21.267 -6.669 -27.940 1.00 97.19 87 ARG A N 1
ATOM 698 C CA . ARG A 1 87 ? 20.356 -5.603 -27.482 1.00 97.19 87 ARG A CA 1
ATOM 699 C C . ARG A 1 87 ? 18.885 -6.007 -27.594 1.00 97.19 87 ARG A C 1
ATOM 701 O O . ARG A 1 87 ? 18.075 -5.579 -26.788 1.00 97.19 87 ARG A O 1
ATOM 708 N N . ASP A 1 88 ? 18.558 -6.842 -28.576 1.00 98.19 88 ASP A N 1
ATOM 709 C CA . ASP A 1 88 ? 17.188 -7.234 -28.876 1.00 98.19 88 ASP A CA 1
ATOM 710 C C . ASP A 1 88 ? 16.677 -8.290 -27.891 1.00 98.19 88 ASP A C 1
ATOM 712 O O . ASP A 1 88 ? 15.513 -8.238 -27.504 1.00 98.19 88 ASP A O 1
ATOM 716 N N . ASP A 1 89 ? 17.553 -9.182 -27.411 1.00 98.50 89 ASP A N 1
ATOM 717 C CA . ASP A 1 89 ? 17.234 -10.077 -26.290 1.00 98.50 89 ASP A CA 1
ATOM 718 C C . ASP A 1 89 ? 17.048 -9.284 -24.978 1.00 98.50 89 ASP A C 1
ATOM 720 O O . ASP A 1 89 ? 16.155 -9.600 -24.191 1.00 98.50 89 ASP A O 1
ATOM 724 N N . LEU A 1 90 ? 17.852 -8.232 -24.753 1.00 98.19 90 LEU A N 1
ATOM 725 C CA . LEU A 1 90 ? 17.751 -7.361 -23.569 1.00 98.19 90 LEU A CA 1
ATOM 726 C C . LEU A 1 90 ? 16.492 -6.473 -23.576 1.00 98.19 90 LEU A C 1
ATOM 728 O O . LEU A 1 90 ? 15.865 -6.246 -22.539 1.00 98.19 90 LEU A O 1
ATOM 732 N N . GLU A 1 91 ? 16.083 -5.988 -24.745 1.00 96.94 91 GLU A N 1
ATOM 733 C CA . GLU A 1 91 ? 14.814 -5.273 -24.893 1.00 96.94 91 GLU A CA 1
ATOM 734 C C . GLU A 1 91 ? 13.635 -6.233 -24.676 1.00 96.94 91 GLU A C 1
ATOM 736 O O . GLU A 1 91 ? 12.693 -5.927 -23.942 1.00 96.94 91 GLU A O 1
ATOM 741 N N . ALA A 1 92 ? 13.718 -7.441 -25.239 1.00 97.69 92 ALA A N 1
ATOM 742 C CA . ALA A 1 92 ? 12.671 -8.438 -25.094 1.00 97.69 92 ALA A CA 1
ATOM 743 C C . ALA A 1 92 ? 12.484 -8.910 -23.645 1.00 97.69 92 ALA A C 1
ATOM 745 O O . ALA A 1 92 ? 11.343 -9.008 -23.184 1.00 97.69 92 ALA A O 1
ATOM 746 N N . ILE A 1 93 ? 13.569 -9.141 -22.893 1.00 97.44 93 ILE A N 1
ATOM 747 C CA . ILE A 1 93 ? 13.455 -9.516 -21.474 1.00 97.44 93 ILE A CA 1
ATOM 748 C C . ILE A 1 93 ? 12.869 -8.378 -20.631 1.00 97.44 93 ILE A C 1
ATOM 750 O O . ILE A 1 93 ? 12.077 -8.640 -19.729 1.00 97.44 93 ILE A O 1
ATOM 754 N N . SER A 1 94 ? 13.153 -7.117 -20.972 1.00 94.06 94 SER A N 1
ATOM 755 C CA . SER A 1 94 ? 12.519 -5.964 -20.320 1.00 94.06 94 SER A CA 1
ATOM 756 C C . SER A 1 94 ? 10.996 -5.981 -20.500 1.00 94.06 94 SER A C 1
ATOM 758 O O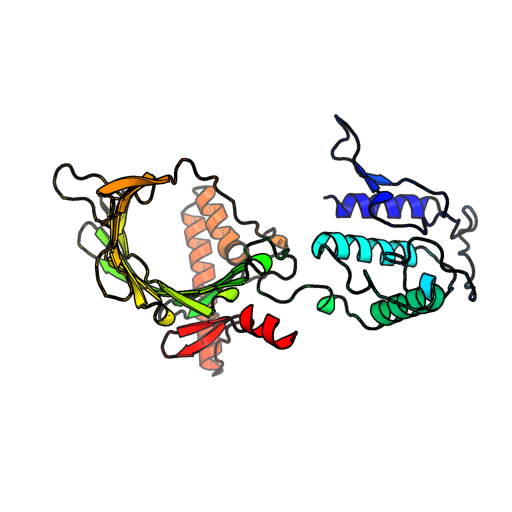 . SER A 1 94 ? 10.260 -5.785 -19.535 1.00 94.06 94 SER A O 1
ATOM 760 N N . TYR A 1 95 ? 10.492 -6.314 -21.695 1.00 94.50 95 TYR A N 1
ATOM 761 C CA . TYR A 1 95 ? 9.050 -6.490 -21.909 1.00 94.50 95 TYR A CA 1
ATOM 762 C C . TYR A 1 95 ? 8.463 -7.681 -21.142 1.00 94.50 95 TYR A C 1
ATOM 764 O O . TYR A 1 95 ? 7.313 -7.614 -20.706 1.00 94.50 95 TYR A O 1
ATOM 772 N N . VAL A 1 96 ? 9.228 -8.759 -20.948 1.00 95.75 96 VAL A N 1
ATOM 773 C CA . VAL A 1 96 ? 8.820 -9.882 -20.088 1.00 95.75 96 VAL A CA 1
ATOM 774 C C . VAL A 1 96 ? 8.708 -9.442 -18.626 1.00 95.75 96 VAL A C 1
ATOM 776 O O . VAL A 1 96 ? 7.723 -9.768 -17.969 1.00 95.75 96 VAL A O 1
ATOM 779 N N . PHE A 1 97 ? 9.663 -8.657 -18.125 1.00 92.50 97 PHE A N 1
ATOM 780 C CA . PHE A 1 97 ? 9.605 -8.118 -16.765 1.00 92.50 97 PHE A CA 1
ATOM 781 C C . PHE A 1 97 ? 8.430 -7.170 -16.574 1.00 92.50 97 PHE A C 1
ATOM 783 O O . PHE A 1 97 ? 7.696 -7.317 -15.599 1.00 92.50 97 PHE A O 1
ATOM 790 N N . MET A 1 98 ? 8.193 -6.268 -17.530 1.00 87.50 98 MET A N 1
ATOM 791 C CA . MET A 1 98 ? 7.015 -5.404 -17.490 1.00 87.50 98 MET A CA 1
ATOM 792 C C . MET A 1 98 ? 5.736 -6.231 -17.463 1.00 87.50 98 MET A C 1
ATOM 794 O O . MET A 1 98 ? 4.902 -6.003 -16.601 1.00 87.50 98 MET A O 1
ATOM 798 N N . TYR A 1 99 ? 5.625 -7.261 -18.302 1.00 89.56 99 TYR A N 1
ATOM 799 C CA . TYR A 1 99 ? 4.487 -8.177 -18.280 1.00 89.56 99 TYR A CA 1
ATOM 800 C C . TYR A 1 99 ? 4.289 -8.871 -16.920 1.00 89.56 99 TYR A C 1
ATOM 802 O O . TYR A 1 99 ? 3.153 -9.006 -16.474 1.00 89.56 99 TYR A O 1
ATOM 810 N N . PHE A 1 100 ? 5.359 -9.282 -16.233 1.00 88.38 100 PHE A N 1
ATOM 811 C CA . PHE A 1 100 ? 5.249 -9.856 -14.885 1.00 88.38 100 PHE A CA 1
ATOM 812 C C . PHE A 1 100 ? 4.797 -8.844 -13.829 1.00 88.38 100 PHE A C 1
ATOM 814 O O . PHE A 1 100 ? 4.085 -9.224 -12.903 1.00 88.38 100 PHE A O 1
ATOM 821 N N . ILE A 1 101 ? 5.193 -7.576 -13.962 1.00 80.06 101 ILE A N 1
ATOM 822 C CA . ILE A 1 101 ? 4.810 -6.503 -13.035 1.00 80.06 101 ILE A CA 1
ATOM 823 C C . ILE A 1 101 ? 3.355 -6.084 -13.268 1.00 80.06 101 ILE A C 1
ATOM 825 O O . ILE A 1 101 ? 2.578 -5.958 -12.325 1.00 80.06 101 ILE A O 1
ATOM 829 N N . THR A 1 102 ? 2.973 -5.869 -14.525 1.00 77.06 102 THR A N 1
ATOM 830 C CA . THR A 1 102 ? 1.688 -5.261 -14.887 1.00 77.06 102 THR A CA 1
ATOM 831 C C . THR A 1 102 ? 0.585 -6.286 -15.139 1.00 77.06 102 THR A C 1
ATOM 833 O O . THR A 1 102 ? -0.588 -5.917 -15.167 1.00 77.06 102 THR A O 1
ATOM 836 N N . GLY A 1 103 ? 0.937 -7.556 -15.370 1.00 82.12 103 GLY A N 1
ATOM 837 C CA . GLY A 1 103 ? 0.036 -8.633 -15.798 1.00 82.12 103 GLY A CA 1
ATOM 838 C C . GLY A 1 103 ? -0.343 -8.583 -17.285 1.00 82.12 103 GLY A C 1
ATOM 839 O O . GLY A 1 103 ? -0.694 -9.609 -17.868 1.00 82.12 103 GLY A O 1
ATOM 840 N N . THR A 1 104 ? -0.246 -7.413 -17.923 1.00 85.75 104 THR A N 1
ATOM 841 C CA . THR A 1 104 ? -0.562 -7.187 -19.342 1.00 85.75 104 THR A CA 1
ATOM 842 C C . THR A 1 104 ? 0.319 -6.100 -19.953 1.00 85.75 104 THR A C 1
ATOM 844 O O . THR A 1 104 ? 0.655 -5.119 -19.297 1.00 85.75 104 THR A O 1
ATOM 847 N N . LEU A 1 105 ? 0.620 -6.208 -21.242 1.00 89.56 105 LEU A N 1
ATOM 848 C CA . LEU A 1 105 ? 1.275 -5.179 -22.043 1.00 89.56 105 LEU A CA 1
ATOM 849 C C . LEU A 1 105 ? 0.232 -4.434 -22.893 1.00 89.56 105 LEU A C 1
ATOM 851 O O . LEU A 1 105 ? -0.644 -5.094 -23.459 1.00 89.56 105 LEU A O 1
ATOM 855 N N . PRO A 1 106 ? 0.345 -3.105 -23.071 1.00 88.75 106 PRO A N 1
ATOM 856 C CA . PRO A 1 106 ? -0.656 -2.301 -23.788 1.00 88.75 106 PRO A CA 1
ATOM 857 C C . PRO A 1 106 ? -0.927 -2.748 -25.229 1.00 88.75 106 PRO A C 1
ATOM 859 O O . PRO A 1 106 ? -2.030 -2.598 -25.741 1.00 88.75 106 PRO A O 1
ATOM 862 N N . TRP A 1 107 ? 0.064 -3.360 -25.880 1.00 93.12 107 TRP A N 1
ATOM 863 C CA . TRP A 1 107 ? -0.049 -3.879 -27.246 1.00 93.12 107 TRP A CA 1
ATOM 864 C C . TRP A 1 107 ? -0.605 -5.314 -27.328 1.00 93.12 107 TRP A C 1
ATOM 866 O O . TRP A 1 107 ? -0.535 -5.957 -28.382 1.00 93.12 107 TRP A O 1
ATOM 876 N N . GLN A 1 108 ? -1.146 -5.862 -26.235 1.00 90.56 108 GLN A N 1
ATOM 877 C CA . GLN A 1 108 ? -1.894 -7.122 -26.255 1.00 90.56 108 GLN A CA 1
ATOM 878 C C . GLN A 1 108 ? -3.321 -6.910 -26.770 1.00 90.56 108 GLN A C 1
ATOM 880 O O . GLN A 1 108 ? -3.934 -5.876 -26.553 1.00 90.56 108 GLN A O 1
ATOM 885 N N . GLY A 1 109 ? -3.864 -7.906 -27.476 1.00 85.75 109 GLY A N 1
ATOM 886 C CA . GLY A 1 109 ? -5.264 -7.874 -27.919 1.00 85.75 109 GLY A CA 1
ATOM 887 C C . GLY A 1 109 ? -5.583 -6.887 -29.050 1.00 85.75 109 GLY A C 1
ATOM 888 O O . GLY A 1 109 ? -6.734 -6.831 -29.471 1.00 85.75 109 GLY A O 1
ATOM 889 N N . LEU A 1 110 ? -4.592 -6.165 -29.593 1.00 88.06 110 LEU A N 1
ATOM 890 C CA . LEU A 1 110 ? -4.808 -5.236 -30.705 1.00 88.06 110 LEU A CA 1
ATOM 891 C C . LEU A 1 110 ? -5.435 -5.948 -31.913 1.00 88.06 110 LEU A C 1
ATOM 893 O O . LEU A 1 110 ? -4.914 -6.956 -32.413 1.00 88.06 110 LEU A O 1
ATOM 897 N N . GLN A 1 111 ? -6.556 -5.400 -32.376 1.00 86.12 111 GLN A N 1
ATOM 898 C CA . GLN A 1 111 ? -7.276 -5.870 -33.555 1.00 86.12 111 GLN A CA 1
ATOM 899 C C . GLN A 1 111 ? -6.689 -5.231 -34.813 1.00 86.12 111 GLN A C 1
ATOM 901 O O . GLN A 1 111 ? -6.289 -4.068 -34.793 1.00 86.12 111 GLN A O 1
ATOM 906 N N . ALA A 1 112 ? -6.632 -5.979 -35.911 1.00 87.62 112 ALA A N 1
ATOM 907 C CA . ALA A 1 112 ? -6.304 -5.462 -37.237 1.00 87.62 112 ALA A CA 1
ATOM 908 C C . ALA A 1 112 ? -6.857 -6.411 -38.304 1.00 87.62 112 ALA A C 1
ATOM 910 O O . ALA A 1 112 ? -6.978 -7.611 -38.064 1.00 87.62 112 ALA A O 1
ATOM 911 N N . THR A 1 113 ? -7.145 -5.878 -39.489 1.00 86.19 113 THR A N 1
ATOM 912 C CA . THR A 1 113 ? -7.694 -6.637 -40.624 1.00 86.19 113 THR A CA 1
ATOM 913 C C . THR A 1 113 ? -6.690 -7.622 -41.228 1.00 86.19 113 THR A C 1
ATOM 915 O O . THR A 1 113 ? -7.087 -8.643 -41.778 1.00 86.19 113 THR A O 1
ATOM 918 N N . ALA A 1 114 ? -5.386 -7.351 -41.099 1.00 90.25 114 ALA A N 1
ATOM 919 C CA . ALA A 1 114 ? -4.310 -8.198 -41.604 1.00 90.25 114 ALA A CA 1
ATOM 920 C C . ALA A 1 114 ? -3.198 -8.400 -40.564 1.00 90.25 114 ALA A C 1
ATOM 922 O O . ALA A 1 114 ? -2.916 -7.527 -39.741 1.00 90.25 114 ALA A O 1
ATOM 923 N N . LYS A 1 115 ? -2.495 -9.540 -40.648 1.00 86.06 115 LYS A N 1
ATOM 924 C CA . LYS A 1 115 ? -1.384 -9.892 -39.742 1.00 86.06 115 LYS A CA 1
ATOM 925 C C . LYS A 1 115 ? -0.252 -8.856 -39.765 1.00 86.06 115 LYS A C 1
ATOM 927 O O . LYS A 1 115 ? 0.274 -8.517 -38.710 1.00 86.06 115 LYS A O 1
ATOM 932 N N . LYS A 1 116 ? 0.088 -8.328 -40.947 1.00 87.56 116 LYS A N 1
ATOM 933 C CA . LYS A 1 116 ? 1.107 -7.276 -41.110 1.00 87.56 116 LYS A CA 1
ATOM 934 C C . LYS A 1 116 ? 0.700 -5.987 -40.387 1.00 87.56 116 LYS A C 1
ATOM 936 O O . LYS A 1 116 ? 1.446 -5.522 -39.535 1.00 87.56 116 LYS A O 1
ATOM 941 N N . ALA A 1 117 ? -0.526 -5.517 -40.625 1.00 89.94 117 ALA A N 1
ATOM 942 C CA . ALA A 1 117 ? -1.084 -4.343 -39.954 1.00 89.94 117 ALA A CA 1
ATOM 943 C C . ALA A 1 117 ? -1.145 -4.515 -38.424 1.00 89.94 117 ALA A C 1
ATOM 945 O O . ALA A 1 117 ? -0.932 -3.566 -37.675 1.00 89.94 117 ALA A O 1
ATOM 946 N N . LYS A 1 118 ? -1.389 -5.740 -37.934 1.00 91.44 118 LYS A N 1
ATOM 947 C CA . LYS A 1 118 ? -1.326 -6.040 -36.496 1.00 91.44 118 LYS A CA 1
ATOM 948 C C . LYS A 1 118 ? 0.078 -5.833 -35.928 1.00 91.44 118 LYS A C 1
ATOM 950 O O . LYS A 1 118 ? 0.214 -5.256 -34.855 1.00 91.44 118 LYS A O 1
ATOM 955 N N . PHE A 1 119 ? 1.111 -6.316 -36.618 1.00 91.81 119 PHE A N 1
ATOM 956 C CA . PHE A 1 119 ? 2.498 -6.152 -36.174 1.00 91.81 119 PHE A CA 1
ATOM 957 C C . PHE A 1 119 ? 2.966 -4.699 -36.255 1.00 91.81 119 PHE A C 1
ATOM 959 O O . PHE A 1 119 ? 3.607 -4.234 -35.319 1.00 91.81 119 PHE A O 1
ATOM 966 N N . GLU A 1 120 ? 2.569 -3.965 -37.295 1.00 91.31 120 GLU A N 1
ATOM 967 C CA . GLU A 1 120 ? 2.824 -2.523 -37.413 1.00 91.31 120 GLU A CA 1
ATOM 968 C C . GLU A 1 120 ? 2.210 -1.753 -36.234 1.00 91.31 120 GLU A C 1
ATOM 970 O O . GLU A 1 120 ? 2.926 -1.024 -35.553 1.00 91.31 120 GLU A O 1
ATOM 975 N N . ARG A 1 121 ? 0.943 -2.022 -35.879 1.00 93.06 121 ARG A N 1
ATOM 976 C CA . ARG A 1 121 ? 0.295 -1.412 -34.699 1.00 93.06 121 ARG A CA 1
ATOM 977 C C . ARG A 1 121 ? 1.009 -1.728 -33.383 1.00 93.06 121 ARG A C 1
ATOM 979 O O . ARG A 1 121 ? 1.125 -0.861 -32.520 1.00 93.06 121 ARG A O 1
ATOM 986 N N . ILE A 1 122 ? 1.487 -2.964 -33.210 1.00 94.69 122 ILE A N 1
ATOM 987 C CA . ILE A 1 122 ? 2.281 -3.339 -32.027 1.00 94.69 122 ILE A CA 1
ATOM 988 C C . ILE A 1 122 ? 3.580 -2.523 -31.991 1.00 94.69 122 ILE A C 1
ATOM 990 O O . ILE A 1 122 ? 3.929 -1.984 -30.943 1.00 94.69 122 ILE A O 1
ATOM 994 N N . ALA A 1 123 ? 4.283 -2.420 -33.119 1.00 93.75 123 ALA A N 1
ATOM 995 C CA . ALA A 1 123 ? 5.539 -1.686 -33.225 1.00 93.75 123 ALA A CA 1
ATOM 996 C C . ALA A 1 123 ? 5.356 -0.188 -32.940 1.00 93.75 123 ALA A C 1
ATOM 998 O O . ALA A 1 123 ? 6.119 0.387 -32.165 1.00 93.75 123 ALA A O 1
ATOM 999 N N . GLU A 1 124 ? 4.329 0.429 -33.525 1.00 94.50 124 GLU A N 1
ATOM 1000 C CA . GLU A 1 124 ? 3.948 1.826 -33.290 1.00 94.50 124 GLU A CA 1
ATOM 1001 C C . GLU A 1 124 ? 3.683 2.092 -31.810 1.00 94.50 124 GLU A C 1
ATOM 1003 O O . GLU A 1 124 ? 4.221 3.043 -31.244 1.00 94.50 124 GLU A O 1
ATOM 1008 N N . MET A 1 125 ? 2.919 1.216 -31.155 1.00 92.38 125 MET A N 1
ATOM 1009 C CA . MET A 1 125 ? 2.628 1.356 -29.733 1.00 92.38 125 MET A CA 1
ATOM 1010 C C . MET A 1 125 ? 3.889 1.226 -28.870 1.00 92.38 125 MET A C 1
ATOM 1012 O O . MET A 1 125 ? 4.083 2.038 -27.969 1.00 92.38 125 MET A O 1
ATOM 1016 N N . LYS A 1 126 ? 4.776 0.268 -29.176 1.00 94.00 126 LYS A N 1
ATOM 1017 C CA . LYS A 1 126 ? 6.067 0.105 -28.482 1.00 94.00 126 LYS A CA 1
ATOM 1018 C C . LYS A 1 126 ? 6.982 1.319 -28.629 1.00 94.00 126 LYS A C 1
ATOM 1020 O O . LYS A 1 126 ? 7.697 1.643 -27.693 1.00 94.00 126 LYS A O 1
ATOM 1025 N N . MET A 1 127 ? 6.975 1.971 -29.792 1.00 91.88 127 MET A N 1
ATOM 1026 C CA . MET A 1 127 ? 7.775 3.176 -30.040 1.00 91.88 127 MET A CA 1
ATOM 1027 C C . MET A 1 127 ? 7.201 4.421 -29.363 1.00 91.88 127 MET A C 1
ATOM 1029 O O . MET A 1 127 ? 7.956 5.330 -29.033 1.00 91.88 127 MET A O 1
ATOM 1033 N N . LYS A 1 128 ? 5.876 4.481 -29.198 1.00 91.25 128 LYS A N 1
ATOM 1034 C CA . LYS A 1 128 ? 5.189 5.633 -28.610 1.00 91.25 128 LYS A CA 1
ATOM 1035 C C . LYS A 1 128 ? 5.238 5.635 -27.083 1.00 91.25 128 LYS A C 1
ATOM 1037 O O . LYS A 1 128 ? 5.244 6.709 -26.491 1.00 91.25 128 LYS A O 1
ATOM 1042 N N . ILE A 1 129 ? 5.210 4.458 -26.463 1.00 85.12 129 ILE A N 1
ATOM 1043 C CA . ILE A 1 129 ? 5.055 4.330 -25.015 1.00 85.12 129 ILE A CA 1
ATOM 1044 C C . ILE A 1 129 ? 6.392 4.428 -24.276 1.00 85.12 129 ILE A C 1
ATOM 1046 O O . ILE A 1 129 ? 7.368 3.778 -24.651 1.00 85.12 129 ILE A O 1
ATOM 1050 N N . THR A 1 130 ? 6.436 5.223 -23.210 1.00 81.56 130 THR A N 1
ATOM 1051 C CA . THR A 1 130 ? 7.617 5.330 -22.343 1.00 81.56 130 THR A CA 1
ATOM 1052 C C . THR A 1 130 ? 7.577 4.289 -21.213 1.00 81.56 130 THR A C 1
ATOM 1054 O O . THR A 1 130 ? 6.501 3.775 -20.888 1.00 81.56 130 THR A O 1
ATOM 1057 N N . PRO A 1 131 ? 8.719 3.952 -20.580 1.00 71.12 131 PRO A N 1
ATOM 1058 C CA . PRO A 1 131 ? 8.737 3.083 -19.400 1.00 71.12 131 PRO A CA 1
ATOM 1059 C C . PRO A 1 131 ? 7.820 3.566 -18.269 1.00 71.12 131 PRO A C 1
ATOM 1061 O O . PRO A 1 131 ? 7.172 2.755 -17.612 1.00 71.12 131 PRO A O 1
ATOM 1064 N N . GLU A 1 132 ? 7.715 4.880 -18.075 1.00 70.00 132 GLU A N 1
ATOM 1065 C CA . GLU A 1 132 ? 6.861 5.501 -17.058 1.00 70.00 132 GLU A CA 1
ATOM 1066 C C . GLU A 1 132 ? 5.381 5.261 -17.358 1.00 70.00 132 GLU A C 1
ATOM 1068 O O . GLU A 1 132 ? 4.622 4.965 -16.448 1.00 70.00 132 GLU A O 1
ATOM 1073 N N . GLN A 1 133 ? 4.985 5.302 -18.634 1.00 72.44 133 GLN A N 1
ATOM 1074 C CA . GLN A 1 133 ? 3.616 5.004 -19.070 1.00 72.44 133 GLN A CA 1
ATOM 1075 C C . GLN A 1 133 ? 3.263 3.511 -18.987 1.00 72.44 133 GLN A C 1
ATOM 1077 O O . GLN A 1 133 ? 2.088 3.149 -19.038 1.00 72.44 133 GLN A O 1
ATOM 1082 N N . LEU A 1 134 ? 4.267 2.630 -18.907 1.00 69.94 134 LEU A N 1
ATOM 1083 C CA . LEU A 1 134 ? 4.065 1.196 -18.688 1.00 69.94 134 LEU A CA 1
ATOM 1084 C C . LEU A 1 134 ? 3.879 0.855 -17.203 1.00 69.94 134 LEU A C 1
ATOM 1086 O O . LEU A 1 134 ? 3.302 -0.188 -16.894 1.00 69.94 134 LEU A O 1
ATOM 1090 N N . LEU A 1 135 ? 4.373 1.693 -16.293 1.00 69.06 135 LEU A N 1
ATOM 1091 C CA . LEU A 1 135 ? 4.130 1.562 -14.861 1.00 69.06 135 LEU A CA 1
ATOM 1092 C C . LEU A 1 135 ? 2.797 2.227 -14.518 1.00 69.06 135 LEU A C 1
ATOM 1094 O O . LEU A 1 135 ? 2.426 3.247 -15.093 1.00 69.06 135 LEU A O 1
ATOM 1098 N N . LYS A 1 136 ? 2.044 1.632 -13.592 1.00 67.94 136 LYS A N 1
ATOM 1099 C CA . LYS A 1 136 ? 0.778 2.230 -13.166 1.00 67.94 136 LYS A CA 1
ATOM 1100 C C . LYS A 1 136 ? 1.081 3.444 -12.304 1.00 67.94 136 LYS A C 1
ATOM 1102 O O . LYS A 1 136 ? 1.999 3.418 -11.492 1.00 67.94 136 LYS A O 1
ATOM 1107 N N . ASP A 1 137 ? 0.275 4.486 -12.436 1.00 73.25 137 ASP A N 1
ATOM 1108 C CA . ASP A 1 137 ? 0.285 5.575 -11.467 1.00 73.25 137 ASP A CA 1
ATOM 1109 C C . ASP A 1 137 ? -0.085 5.057 -10.061 1.00 73.25 137 ASP A C 1
ATOM 1111 O O . ASP A 1 137 ? -0.505 3.908 -9.875 1.00 73.25 137 ASP A O 1
ATOM 1115 N N . GLY A 1 138 ? -0.026 5.933 -9.059 1.00 84.38 138 GLY A N 1
ATOM 1116 C CA . GLY A 1 138 ? -0.530 5.666 -7.710 1.00 84.38 138 GLY A CA 1
ATOM 1117 C C . GLY A 1 138 ? 0.564 5.595 -6.649 1.00 84.38 138 GLY A C 1
ATOM 1118 O O . GLY A 1 138 ? 1.725 5.907 -6.916 1.00 84.38 138 GLY A O 1
ATOM 1119 N N . PRO A 1 139 ? 0.209 5.215 -5.413 1.00 89.25 139 PRO A N 1
ATOM 1120 C CA . PRO A 1 139 ? 1.129 5.283 -4.280 1.00 89.25 139 PRO A CA 1
ATOM 1121 C C . PRO A 1 139 ? 2.275 4.269 -4.381 1.00 89.25 139 PRO A C 1
ATOM 1123 O O . PRO A 1 139 ? 3.353 4.506 -3.841 1.00 89.25 139 PRO A O 1
ATOM 1126 N N . VAL A 1 140 ? 2.052 3.143 -5.069 1.00 89.31 140 VAL A N 1
ATOM 1127 C CA . VAL A 1 140 ? 3.045 2.081 -5.276 1.00 89.31 140 VAL A CA 1
ATOM 1128 C C . VAL A 1 140 ? 2.954 1.591 -6.733 1.00 89.31 140 VAL A C 1
ATOM 1130 O O . VAL A 1 140 ? 2.253 0.615 -6.993 1.00 89.31 140 VAL A O 1
ATOM 1133 N N . PRO A 1 141 ? 3.651 2.242 -7.687 1.00 80.50 141 PRO A N 1
ATOM 1134 C CA . PRO A 1 141 ? 3.517 1.999 -9.136 1.00 80.50 141 PRO A CA 1
ATOM 1135 C C . PRO A 1 141 ? 3.756 0.565 -9.626 1.00 80.50 141 PRO A C 1
ATOM 1137 O O . PRO A 1 141 ? 3.311 0.169 -10.701 1.00 80.50 141 PRO A O 1
ATOM 1140 N N . TRP A 1 142 ? 4.502 -0.217 -8.846 1.00 78.56 142 TRP A N 1
ATOM 1141 C CA . TRP A 1 142 ? 4.840 -1.609 -9.150 1.00 78.56 142 TRP A CA 1
ATOM 1142 C C . TRP A 1 142 ? 3.887 -2.624 -8.502 1.00 78.56 142 TRP A C 1
ATOM 1144 O O . TRP A 1 142 ? 4.119 -3.828 -8.608 1.00 78.56 142 TRP A O 1
ATOM 1154 N N . ALA A 1 143 ? 2.864 -2.172 -7.774 1.00 85.25 143 ALA A N 1
ATOM 1155 C CA . ALA A 1 143 ? 1.849 -3.059 -7.224 1.00 85.25 143 ALA A CA 1
ATOM 1156 C C . ALA A 1 143 ? 0.820 -3.435 -8.299 1.00 85.25 143 ALA A C 1
ATOM 1158 O O . ALA A 1 143 ? 0.436 -2.620 -9.135 1.00 85.25 143 ALA A O 1
ATOM 1159 N N . SER A 1 144 ? 0.354 -4.680 -8.252 1.00 83.75 144 SER A N 1
ATOM 1160 C CA . SER A 1 144 ? -0.760 -5.132 -9.091 1.00 83.75 144 SER A CA 1
ATOM 1161 C C . SER A 1 144 ? -2.101 -4.597 -8.575 1.00 83.75 144 SER A C 1
ATOM 1163 O O . SER A 1 144 ? -2.240 -4.285 -7.393 1.00 83.75 144 SER A O 1
ATOM 1165 N N . ASP A 1 145 ? -3.124 -4.572 -9.434 1.00 85.75 145 ASP A N 1
ATOM 1166 C CA . ASP A 1 145 ? -4.441 -4.001 -9.091 1.00 85.75 145 ASP A CA 1
ATOM 1167 C C . ASP A 1 145 ? -5.148 -4.747 -7.955 1.00 85.75 145 ASP A C 1
ATOM 1169 O O . ASP A 1 145 ? -5.952 -4.167 -7.228 1.00 85.75 145 ASP A O 1
ATOM 1173 N N . ASN A 1 146 ? -4.834 -6.032 -7.774 1.00 89.06 146 ASN A N 1
ATOM 1174 C CA . ASN A 1 146 ? -5.396 -6.867 -6.712 1.00 89.06 146 ASN A CA 1
ATOM 1175 C C . ASN A 1 146 ? -4.735 -6.639 -5.345 1.00 89.06 146 ASN A C 1
ATOM 1177 O O . ASN A 1 146 ? -5.162 -7.228 -4.352 1.00 89.06 146 ASN A O 1
ATOM 1181 N N . GLN A 1 147 ? -3.672 -5.839 -5.274 1.00 91.25 147 GLN A N 1
ATOM 1182 C CA . GLN A 1 147 ? -2.980 -5.555 -4.024 1.00 91.25 147 GLN A CA 1
ATOM 1183 C C . GLN A 1 147 ? -3.508 -4.272 -3.391 1.00 91.25 147 GLN A C 1
ATOM 1185 O O . GLN A 1 147 ? -3.808 -3.293 -4.069 1.00 91.25 147 GLN A O 1
ATOM 1190 N N . VAL A 1 148 ? -3.566 -4.275 -2.059 1.00 95.19 148 VAL A N 1
ATOM 1191 C CA . VAL A 1 148 ? -3.762 -3.046 -1.292 1.00 95.19 148 VAL A CA 1
ATOM 1192 C C . VAL A 1 148 ? -2.431 -2.310 -1.233 1.00 95.19 148 VAL A C 1
ATOM 1194 O O . VAL A 1 148 ? -1.442 -2.840 -0.718 1.00 95.19 148 VAL A O 1
ATOM 1197 N N . THR A 1 149 ? -2.406 -1.087 -1.741 1.00 95.81 149 THR A N 1
ATOM 1198 C CA . THR A 1 149 ? -1.254 -0.191 -1.631 1.00 95.81 149 THR A CA 1
ATOM 1199 C C . THR A 1 149 ? -1.478 0.804 -0.498 1.00 95.81 149 THR A C 1
ATOM 1201 O O . THR A 1 149 ? -2.612 1.081 -0.115 1.00 95.81 149 THR A O 1
ATOM 1204 N N . PHE A 1 150 ? -0.394 1.291 0.107 1.00 96.31 150 PHE A N 1
ATOM 1205 C CA . PHE A 1 150 ? -0.451 2.188 1.260 1.00 96.31 150 PHE A CA 1
ATOM 1206 C C . PHE A 1 150 ? 0.708 3.179 1.208 1.00 96.31 150 PHE A C 1
ATOM 1208 O O . PHE A 1 150 ? 1.858 2.773 1.030 1.00 96.31 150 PHE A O 1
ATOM 1215 N N . ILE A 1 151 ? 0.411 4.452 1.445 1.00 96.00 151 ILE A N 1
ATOM 1216 C CA . ILE A 1 151 ? 1.390 5.523 1.609 1.00 96.00 151 ILE A CA 1
ATOM 1217 C C . ILE A 1 151 ? 1.007 6.392 2.803 1.00 96.00 151 ILE A C 1
ATOM 1219 O O . ILE A 1 151 ? -0.171 6.578 3.097 1.00 96.00 151 ILE A O 1
ATOM 1223 N N . ALA A 1 152 ? 2.001 6.915 3.513 1.00 96.56 152 ALA A N 1
ATOM 1224 C CA . ALA A 1 152 ? 1.783 7.849 4.605 1.00 96.56 152 ALA A CA 1
ATOM 1225 C C . ALA A 1 152 ? 2.888 8.899 4.639 1.00 96.56 152 ALA A C 1
ATOM 1227 O O . ALA A 1 152 ? 4.036 8.615 4.295 1.00 96.56 152 ALA A O 1
ATOM 1228 N N . GLU A 1 153 ? 2.530 10.094 5.084 1.00 96.88 153 GLU A N 1
ATOM 1229 C CA . GLU A 1 153 ? 3.415 11.240 5.213 1.00 96.88 153 GLU A CA 1
ATOM 1230 C C . GLU A 1 153 ? 3.102 11.982 6.516 1.00 96.88 153 GLU A C 1
ATOM 1232 O O . GLU A 1 153 ? 1.940 12.161 6.888 1.00 96.88 153 GLU A O 1
ATOM 1237 N N . GLN A 1 154 ? 4.142 12.428 7.221 1.00 95.88 154 GLN A N 1
ATOM 1238 C CA . GLN A 1 154 ? 3.971 13.381 8.312 1.00 95.88 154 GLN A CA 1
ATOM 1239 C C . GLN A 1 154 ? 3.814 14.776 7.701 1.00 95.88 154 GLN A C 1
ATOM 1241 O O . GLN A 1 154 ? 4.802 15.428 7.374 1.00 95.88 154 GLN A O 1
ATOM 1246 N N . THR A 1 155 ? 2.569 15.204 7.506 1.00 94.75 155 THR A N 1
ATOM 1247 C CA . THR A 1 155 ? 2.238 16.437 6.778 1.00 94.75 155 THR A CA 1
ATOM 1248 C C . THR A 1 155 ? 2.389 17.696 7.622 1.00 94.75 155 THR A C 1
ATOM 1250 O O . THR A 1 155 ? 2.529 18.786 7.078 1.00 94.75 155 THR A O 1
ATOM 1253 N N . SER A 1 156 ? 2.419 17.564 8.951 1.00 92.19 156 SER A N 1
ATOM 1254 C CA . SER A 1 156 ? 2.802 18.658 9.843 1.00 92.19 156 SER A CA 1
ATOM 1255 C C . SER A 1 156 ? 3.556 18.152 11.070 1.00 92.19 156 SER A C 1
ATOM 1257 O O . SER A 1 156 ? 3.335 17.040 11.558 1.00 92.19 156 SER A O 1
ATOM 1259 N N . HIS A 1 157 ? 4.473 18.979 11.570 1.00 89.31 157 HIS A N 1
ATOM 1260 C CA . HIS A 1 157 ? 5.209 18.726 12.809 1.00 89.31 157 HIS A CA 1
ATOM 1261 C C . HIS A 1 157 ? 4.583 19.447 14.014 1.00 89.31 157 HIS A C 1
ATOM 1263 O O . HIS A 1 157 ? 4.543 18.901 15.120 1.00 89.31 157 HIS A O 1
ATOM 1269 N N . HIS A 1 158 ? 4.054 20.653 13.801 1.00 85.38 158 HIS A N 1
ATOM 1270 C CA . HIS A 1 158 ? 3.441 21.487 14.831 1.00 85.38 158 HIS A CA 1
ATOM 1271 C C . HIS A 1 158 ? 2.089 22.026 14.329 1.00 85.38 158 HIS A C 1
ATOM 1273 O O . HIS A 1 158 ? 2.076 23.035 13.627 1.00 85.38 158 HIS A O 1
ATOM 1279 N N . PRO A 1 159 ? 0.957 21.375 14.675 1.00 88.06 159 PRO A N 1
ATOM 1280 C CA . PRO A 1 159 ? 0.839 20.124 15.444 1.00 88.06 159 PRO A CA 1
ATOM 1281 C C . PRO A 1 159 ? 1.293 18.878 14.649 1.00 88.06 159 PRO A C 1
ATOM 1283 O O . PRO A 1 159 ? 1.401 18.943 13.427 1.00 88.06 159 PRO A O 1
ATOM 1286 N N . PRO A 1 160 ? 1.570 17.733 15.308 1.00 91.06 160 PRO A N 1
ATOM 1287 C CA . PRO A 1 160 ? 2.045 16.529 14.627 1.00 91.06 160 PRO A CA 1
ATOM 1288 C C . PRO A 1 160 ? 0.901 15.825 13.884 1.00 91.06 160 PRO A C 1
ATOM 1290 O O . PRO A 1 160 ? 0.148 15.061 14.488 1.00 91.06 160 PRO A O 1
ATOM 1293 N N . ILE A 1 161 ? 0.784 16.070 12.579 1.00 94.56 161 ILE A N 1
ATOM 1294 C CA . ILE A 1 161 ? -0.240 15.482 11.708 1.00 94.56 161 ILE A CA 1
ATOM 1295 C C . ILE A 1 161 ? 0.389 14.389 10.846 1.00 94.56 161 ILE A C 1
ATOM 1297 O O . ILE A 1 161 ? 1.405 14.610 10.184 1.00 94.56 161 ILE A O 1
ATOM 1301 N N . ALA A 1 162 ? -0.239 13.218 10.837 1.00 95.69 162 ALA A N 1
ATOM 1302 C CA . ALA A 1 162 ? 0.058 12.120 9.934 1.00 95.69 162 ALA A CA 1
ATOM 1303 C C . ALA A 1 162 ? -1.111 11.933 8.966 1.00 95.69 162 ALA A C 1
ATOM 1305 O O . ALA A 1 162 ? -2.245 11.691 9.382 1.00 95.69 162 ALA A O 1
ATOM 1306 N N . SER A 1 163 ? -0.809 12.003 7.676 1.00 97.19 163 SER A N 1
ATOM 1307 C CA . SER A 1 163 ? -1.765 11.728 6.608 1.00 97.19 163 SER A CA 1
ATOM 1308 C C . SER A 1 163 ? -1.404 10.416 5.941 1.00 97.19 163 SER A C 1
ATOM 1310 O O . SER A 1 163 ? -0.227 10.090 5.779 1.00 97.19 163 SER A O 1
ATOM 1312 N N . PHE A 1 164 ? -2.407 9.635 5.578 1.00 97.38 164 PHE A N 1
ATOM 1313 C CA . PHE A 1 164 ? -2.217 8.365 4.908 1.00 97.38 164 PHE A CA 1
ATOM 1314 C C . PHE A 1 164 ? -3.257 8.156 3.819 1.00 97.38 164 PHE A C 1
ATOM 1316 O O . PHE A 1 164 ? -4.345 8.728 3.833 1.00 97.38 164 PHE A O 1
ATOM 1323 N N . TYR A 1 165 ? -2.888 7.315 2.867 1.00 98.00 165 TYR A N 1
ATOM 1324 C CA . TYR A 1 165 ? -3.739 6.905 1.775 1.00 98.00 165 TYR A CA 1
ATOM 1325 C C . TYR A 1 165 ? -3.535 5.424 1.495 1.00 98.00 165 TYR A C 1
ATOM 1327 O O . TYR A 1 165 ? -2.413 4.913 1.574 1.00 98.00 165 TYR A O 1
ATOM 1335 N N . ALA A 1 166 ? -4.620 4.733 1.181 1.00 97.69 166 ALA A N 1
ATOM 1336 C CA . ALA A 1 166 ? -4.589 3.353 0.737 1.00 97.69 166 ALA A CA 1
ATOM 1337 C C . ALA A 1 166 ? -5.598 3.134 -0.382 1.00 97.69 166 ALA A C 1
ATOM 1339 O O . ALA A 1 166 ? -6.612 3.820 -0.456 1.00 97.69 166 ALA A O 1
ATOM 1340 N N . GLU A 1 167 ? -5.355 2.150 -1.231 1.00 97.50 167 GLU A N 1
ATOM 1341 C CA . GLU A 1 167 ? -6.287 1.806 -2.301 1.00 97.50 167 GLU A CA 1
ATOM 1342 C C . GLU A 1 167 ? -6.149 0.344 -2.709 1.00 97.50 167 GLU A C 1
ATOM 1344 O O . GLU A 1 167 ? -5.108 -0.282 -2.507 1.00 97.50 167 GLU A O 1
ATOM 1349 N N . CYS A 1 168 ? -7.210 -0.183 -3.312 1.00 96.19 168 CYS A N 1
ATOM 1350 C CA . CYS A 1 168 ? -7.199 -1.444 -4.034 1.00 96.19 168 CYS A CA 1
ATOM 1351 C C . CYS A 1 168 ? -7.882 -1.220 -5.389 1.00 96.19 168 CYS A C 1
ATOM 1353 O O . CYS A 1 168 ? -9.118 -1.225 -5.446 1.00 96.19 168 CYS A O 1
ATOM 1355 N N . PRO A 1 169 ? -7.101 -1.010 -6.467 1.00 93.38 169 PRO A N 1
ATOM 1356 C CA . PRO A 1 169 ? -7.647 -0.700 -7.781 1.00 93.38 169 PRO A CA 1
ATOM 1357 C C . PRO A 1 169 ? -8.661 -1.727 -8.277 1.00 93.38 169 PRO A C 1
ATOM 1359 O O . PRO A 1 169 ? -9.736 -1.326 -8.683 1.00 93.38 169 PRO A O 1
ATOM 1362 N N . ALA A 1 170 ? -8.403 -3.033 -8.148 1.00 92.00 170 ALA A N 1
ATOM 1363 C CA . ALA A 1 170 ? -9.311 -4.085 -8.625 1.00 92.00 170 ALA A CA 1
ATOM 1364 C C . ALA A 1 170 ? -10.619 -4.207 -7.828 1.00 92.00 170 ALA A C 1
ATOM 1366 O O . ALA A 1 170 ? -11.549 -4.881 -8.265 1.00 92.00 170 ALA A O 1
ATOM 1367 N N . LYS A 1 171 ? -10.679 -3.611 -6.633 1.00 96.25 171 LYS A N 1
ATOM 1368 C CA . LYS A 1 171 ? -11.898 -3.546 -5.818 1.00 96.25 171 LYS A CA 1
ATOM 1369 C C . LYS A 1 171 ? -12.584 -2.195 -5.895 1.00 96.25 171 LYS A C 1
ATOM 1371 O O . LYS A 1 171 ? -13.631 -2.052 -5.282 1.00 96.25 171 LYS A O 1
ATOM 1376 N N . HIS A 1 172 ? -12.001 -1.230 -6.609 1.00 96.25 172 HIS A N 1
ATOM 1377 C CA . HIS A 1 172 ? -12.554 0.112 -6.737 1.00 96.25 172 HIS A CA 1
ATOM 1378 C C . HIS A 1 172 ? -12.754 0.772 -5.351 1.00 96.25 172 HIS A C 1
ATOM 1380 O O . HIS A 1 172 ? -13.726 1.485 -5.103 1.00 96.25 172 HIS A O 1
ATOM 1386 N N . ILE A 1 173 ? -11.810 0.527 -4.426 1.00 98.00 173 ILE A N 1
ATOM 1387 C CA . ILE A 1 173 ? -11.814 1.065 -3.055 1.00 98.00 173 ILE A CA 1
ATOM 1388 C C . ILE A 1 173 ? -10.606 1.977 -2.860 1.00 98.00 173 ILE A C 1
ATOM 1390 O O . ILE A 1 173 ? -9.477 1.606 -3.188 1.00 98.00 173 ILE A O 1
ATOM 1394 N N . GLN A 1 174 ? -10.834 3.135 -2.243 1.00 97.75 174 GLN A N 1
ATOM 1395 C CA . GLN A 1 174 ? -9.779 4.023 -1.754 1.00 97.75 174 GLN A CA 1
ATOM 1396 C C . GLN A 1 174 ? -10.056 4.469 -0.316 1.00 97.75 174 GLN A C 1
ATOM 1398 O O . GLN A 1 174 ? -11.203 4.503 0.127 1.00 97.75 174 GLN A O 1
ATOM 1403 N N . ILE A 1 175 ? -8.999 4.819 0.407 1.00 97.94 175 ILE A N 1
ATOM 1404 C CA . ILE A 1 175 ? -9.040 5.300 1.782 1.00 97.94 175 ILE A CA 1
ATOM 1405 C C . ILE A 1 175 ? -8.137 6.521 1.880 1.00 97.94 175 ILE A C 1
ATOM 1407 O O . ILE A 1 175 ? -6.940 6.415 1.632 1.00 97.94 175 ILE A O 1
ATOM 1411 N N . ASP A 1 176 ? -8.693 7.650 2.294 1.00 96.19 176 ASP A N 1
ATOM 1412 C CA . ASP A 1 176 ? -7.935 8.821 2.727 1.00 96.19 176 ASP A CA 1
ATOM 1413 C C . ASP A 1 176 ? -8.025 8.920 4.246 1.00 96.19 176 ASP A C 1
ATOM 1415 O O . ASP A 1 176 ? -9.090 8.695 4.809 1.00 96.19 176 ASP A O 1
ATOM 1419 N N . GLY A 1 177 ? -6.944 9.273 4.929 1.00 96.12 177 GLY A N 1
ATOM 1420 C CA . GLY A 1 177 ? -7.003 9.504 6.364 1.00 96.12 177 GLY A CA 1
ATOM 1421 C C . GLY A 1 177 ? -6.017 10.552 6.828 1.00 96.12 177 GLY A C 1
ATOM 1422 O O . GLY A 1 177 ? -4.902 10.657 6.321 1.00 96.12 177 GLY A O 1
ATOM 1423 N N . CYS A 1 178 ? -6.438 11.321 7.820 1.00 95.88 178 CYS A N 1
ATOM 1424 C CA . CYS A 1 178 ? -5.627 12.333 8.472 1.00 95.88 178 CYS A CA 1
ATOM 1425 C C . CYS A 1 178 ? -5.853 12.211 9.974 1.00 95.88 178 CYS A C 1
ATOM 1427 O O . CYS A 1 178 ? -6.997 12.219 10.430 1.00 95.88 178 CYS A O 1
ATOM 1429 N N . LEU A 1 179 ? -4.777 12.089 10.748 1.00 94.69 179 LEU A N 1
ATOM 1430 C CA . LEU A 1 179 ? -4.870 12.098 12.200 1.00 94.69 179 LEU A CA 1
ATOM 1431 C C . LEU A 1 179 ? -3.710 12.833 12.861 1.00 94.69 179 LEU A C 1
ATOM 1433 O O . LEU A 1 179 ? -2.584 12.861 12.368 1.00 94.69 179 LEU A O 1
ATOM 1437 N N . TRP A 1 180 ? -3.983 13.369 14.039 1.00 93.88 180 TRP A N 1
ATOM 1438 C CA . TRP A 1 180 ? -2.987 13.896 14.955 1.00 93.88 180 TRP A CA 1
ATOM 1439 C C . TRP A 1 180 ? -3.322 13.485 16.383 1.00 93.88 180 TRP A C 1
ATOM 1441 O O . TRP A 1 180 ? -4.434 13.054 16.697 1.00 93.88 180 TRP A O 1
ATOM 1451 N N . THR A 1 181 ? -2.335 13.585 17.265 1.00 92.44 181 THR A N 1
ATOM 1452 C CA . THR A 1 181 ? -2.469 13.106 18.640 1.00 92.44 181 THR A CA 1
ATOM 1453 C C . THR A 1 181 ? -2.467 14.243 19.640 1.00 92.44 181 THR A C 1
ATOM 1455 O O . THR A 1 181 ? -1.572 15.089 19.615 1.00 92.44 181 THR A O 1
ATOM 1458 N N . ARG A 1 182 ? -3.388 14.193 20.604 1.00 91.50 182 ARG A N 1
ATOM 1459 C CA . ARG A 1 182 ? -3.342 15.024 21.809 1.00 91.50 182 ARG A CA 1
ATOM 1460 C C . ARG A 1 182 ? -3.139 14.155 23.042 1.00 91.50 182 ARG A C 1
ATOM 1462 O O . ARG A 1 182 ? -4.038 13.415 23.442 1.00 91.50 182 ARG A O 1
ATOM 1469 N N . SER A 1 183 ? -1.978 14.287 23.669 1.00 92.06 183 SER A N 1
ATOM 1470 C CA . SER A 1 183 ? -1.641 13.552 24.889 1.00 92.06 183 SER A CA 1
ATOM 1471 C C . SER A 1 183 ? -2.163 14.259 26.144 1.00 92.06 183 SER A C 1
ATOM 1473 O O . SER A 1 183 ? -2.154 15.487 26.225 1.00 92.06 183 SER A O 1
ATOM 1475 N N . LYS A 1 184 ? -2.600 13.485 27.141 1.00 92.12 184 LYS A N 1
ATOM 1476 C CA . LYS A 1 184 ? -2.994 13.941 28.480 1.00 92.12 184 LYS A CA 1
ATOM 1477 C C . LYS A 1 184 ? -2.400 13.027 29.547 1.00 92.12 184 LYS A C 1
ATOM 1479 O O . LYS A 1 184 ? -2.515 11.806 29.458 1.00 92.12 184 LYS A O 1
ATOM 1484 N N . PHE A 1 185 ? -1.814 13.620 30.581 1.00 90.81 185 PHE A N 1
ATOM 1485 C CA . PHE A 1 185 ? -1.403 12.897 31.781 1.00 90.81 185 PHE A CA 1
ATOM 1486 C C . PHE A 1 185 ? -2.601 12.746 32.726 1.00 90.81 185 PHE A C 1
ATOM 1488 O O . PHE A 1 185 ? -3.288 13.722 33.014 1.00 90.81 185 PHE A O 1
ATOM 1495 N N . LEU A 1 186 ? -2.869 11.522 33.180 1.00 88.25 186 LEU A N 1
ATOM 1496 C CA . LEU A 1 186 ? -4.049 11.143 33.968 1.00 88.25 186 LEU A CA 1
ATOM 1497 C C . LEU A 1 186 ? -3.628 10.483 35.295 1.00 88.25 186 LEU A C 1
ATOM 1499 O O . LEU A 1 186 ? -4.205 9.483 35.720 1.00 88.25 186 LEU A O 1
ATOM 1503 N N . GLY A 1 187 ? -2.564 10.995 35.922 1.00 88.81 187 GLY A N 1
ATOM 1504 C CA . GLY A 1 187 ? -1.981 10.416 37.133 1.00 88.81 187 GLY A CA 1
ATOM 1505 C C . GLY A 1 187 ? -1.214 9.133 36.818 1.00 88.81 187 GLY A C 1
ATOM 1506 O O . GLY A 1 187 ? -0.143 9.173 36.230 1.00 88.81 187 GLY A O 1
ATOM 1507 N N . LEU A 1 188 ? -1.769 7.968 37.154 1.00 88.56 188 LEU A N 1
ATOM 1508 C CA . LEU A 1 188 ? -1.129 6.665 36.894 1.00 88.56 188 LEU A CA 1
ATOM 1509 C C . LEU A 1 188 ? -1.330 6.158 35.453 1.00 88.56 188 LEU A C 1
ATOM 1511 O O . LEU A 1 188 ? -1.185 4.964 35.171 1.00 88.56 188 LEU A O 1
ATOM 1515 N N . SER A 1 189 ? -1.738 7.034 34.538 1.00 89.19 189 SER A N 1
ATOM 1516 C CA . SER A 1 189 ? -2.035 6.708 33.143 1.00 89.19 189 SER A CA 1
ATOM 1517 C C . SER A 1 189 ? -1.688 7.868 32.214 1.00 89.19 189 SER A C 1
ATOM 1519 O O . SER A 1 189 ? -1.708 9.028 32.619 1.00 89.19 189 SER A O 1
ATOM 1521 N N . VAL A 1 190 ? -1.435 7.557 30.946 1.00 92.44 190 VAL A N 1
ATOM 1522 C CA . VAL A 1 190 ? -1.296 8.532 29.858 1.00 92.44 190 VAL A CA 1
ATOM 1523 C C . VAL A 1 190 ? -2.363 8.233 28.815 1.00 92.44 190 VAL A C 1
ATOM 1525 O O . VAL A 1 190 ? -2.426 7.120 28.299 1.00 92.44 190 VAL A O 1
ATOM 1528 N N . GLY A 1 191 ? -3.210 9.214 28.517 1.00 93.19 191 GLY A N 1
ATOM 1529 C CA . GLY A 1 191 ? -4.175 9.150 27.423 1.00 93.19 191 GLY A CA 1
ATOM 1530 C C . GLY A 1 191 ? -3.614 9.812 26.172 1.00 93.19 191 GLY A C 1
ATOM 1531 O O . GLY A 1 191 ? -3.090 10.918 26.238 1.00 93.19 191 GLY A O 1
ATOM 1532 N N . VAL A 1 192 ? -3.741 9.151 25.031 1.00 93.81 192 VAL A N 1
ATOM 1533 C CA . VAL A 1 192 ? -3.395 9.656 23.703 1.00 93.81 192 VAL A CA 1
ATOM 1534 C C . VAL A 1 192 ? -4.682 9.694 22.893 1.00 93.81 192 VAL A C 1
ATOM 1536 O O . VAL A 1 192 ? -5.200 8.663 22.463 1.00 93.81 192 VAL A O 1
ATOM 1539 N N . HIS A 1 193 ? -5.228 10.892 22.721 1.00 94.44 193 HIS A N 1
ATOM 1540 C CA . HIS A 1 193 ? -6.425 11.099 21.921 1.00 94.44 193 HIS A CA 1
ATOM 1541 C C . HIS A 1 193 ? -6.045 11.187 20.450 1.00 94.44 193 HIS A C 1
ATOM 1543 O O . HIS A 1 193 ? -5.285 12.079 20.075 1.00 94.44 193 HIS A O 1
ATOM 1549 N N . MET A 1 194 ? -6.580 10.274 19.645 1.00 93.62 194 MET A N 1
ATOM 1550 C CA . MET A 1 194 ? -6.463 10.303 18.190 1.00 93.62 194 MET A CA 1
ATOM 1551 C C . MET A 1 194 ? -7.558 11.224 17.649 1.00 93.62 194 MET A C 1
ATOM 1553 O O . MET A 1 194 ? -8.739 10.963 17.860 1.00 93.62 194 MET A O 1
ATOM 1557 N N . ILE A 1 195 ? -7.172 12.329 17.019 1.00 93.38 195 ILE A N 1
ATOM 1558 C CA . ILE A 1 195 ? -8.089 13.336 16.479 1.00 93.38 195 ILE A CA 1
ATOM 1559 C C . ILE A 1 195 ? -7.926 13.355 14.966 1.00 93.38 195 ILE A C 1
ATOM 1561 O O . ILE A 1 195 ? -6.804 13.412 14.470 1.00 93.38 195 ILE A O 1
ATOM 1565 N N . GLY A 1 196 ? -9.046 13.324 14.251 1.00 93.75 196 GLY A N 1
ATOM 1566 C CA . GLY A 1 196 ? -9.088 13.258 12.798 1.00 93.75 196 GLY A CA 1
ATOM 1567 C C . GLY A 1 196 ? -10.075 12.202 12.322 1.00 93.75 196 GLY A C 1
ATOM 1568 O O . GLY A 1 196 ? -10.825 11.629 13.119 1.00 93.75 196 GLY A O 1
ATOM 1569 N N . ASP A 1 197 ? -10.055 11.956 11.021 1.00 95.31 197 ASP A N 1
ATOM 1570 C CA . ASP A 1 197 ? -10.964 11.041 10.351 1.00 95.31 197 ASP A CA 1
ATOM 1571 C C . ASP A 1 197 ? -10.261 10.275 9.222 1.00 95.31 197 ASP A C 1
ATOM 1573 O O . ASP A 1 197 ? -9.211 10.678 8.711 1.00 95.31 197 ASP A O 1
ATOM 1577 N N . ALA A 1 198 ? -10.828 9.121 8.880 1.00 96.94 198 ALA A N 1
ATOM 1578 C CA . ALA A 1 198 ? -10.555 8.409 7.644 1.00 96.94 198 ALA A CA 1
ATOM 1579 C C . ALA A 1 198 ? -11.841 8.277 6.833 1.00 96.94 198 ALA A C 1
ATOM 1581 O O . ALA A 1 198 ? -12.913 8.053 7.387 1.00 96.94 198 ALA A O 1
ATOM 1582 N N . ILE A 1 199 ? -11.723 8.377 5.518 1.00 97.56 199 ILE A N 1
ATOM 1583 C CA . ILE A 1 199 ? -12.820 8.263 4.569 1.00 97.56 199 ILE A CA 1
ATOM 1584 C C . ILE A 1 199 ? -12.541 7.049 3.696 1.00 97.56 199 ILE A C 1
ATOM 1586 O O . ILE A 1 199 ? -11.616 7.067 2.885 1.00 97.56 199 ILE A O 1
ATOM 1590 N N . ILE A 1 200 ? -13.346 5.998 3.849 1.00 98.19 200 ILE A N 1
ATOM 1591 C CA . ILE A 1 200 ? -13.363 4.867 2.919 1.00 98.19 200 ILE A CA 1
ATOM 1592 C C . ILE A 1 200 ? -14.350 5.207 1.808 1.00 98.19 200 ILE A C 1
ATOM 1594 O O . ILE A 1 200 ? -15.523 5.442 2.077 1.00 98.19 200 ILE A O 1
ATOM 1598 N N . THR A 1 201 ? -13.885 5.237 0.564 1.00 98.31 201 THR A N 1
ATOM 1599 C CA . THR A 1 201 ? -14.737 5.436 -0.613 1.00 98.31 201 THR A CA 1
ATOM 1600 C C . THR A 1 201 ? -14.904 4.114 -1.351 1.00 98.31 201 THR A C 1
ATOM 1602 O O . THR A 1 201 ? -13.906 3.512 -1.760 1.00 98.31 201 THR A O 1
ATOM 1605 N N . LEU A 1 202 ? -16.152 3.688 -1.543 1.00 97.94 202 LEU A N 1
ATOM 1606 C CA . LEU A 1 202 ? -16.525 2.588 -2.429 1.00 97.94 202 LEU A CA 1
ATOM 1607 C C . LEU A 1 202 ? -16.962 3.200 -3.763 1.00 97.94 202 LEU A C 1
ATOM 1609 O O . LEU A 1 202 ? -18.061 3.746 -3.864 1.00 97.94 202 LEU A O 1
ATOM 1613 N N . LEU A 1 203 ? -16.084 3.174 -4.769 1.00 96.88 203 LEU A N 1
ATOM 1614 C CA . LEU A 1 203 ? -16.296 3.931 -6.009 1.00 96.88 203 LEU A CA 1
ATOM 1615 C C . LEU A 1 203 ? -17.465 3.378 -6.831 1.00 96.88 203 LEU A C 1
ATOM 1617 O O . LEU A 1 203 ? -18.225 4.162 -7.386 1.00 96.88 203 LEU A O 1
ATOM 1621 N N . ASP A 1 204 ? -17.663 2.057 -6.838 1.00 96.50 204 ASP A N 1
ATOM 1622 C CA . ASP A 1 204 ? -18.754 1.406 -7.584 1.00 96.50 204 ASP A CA 1
ATOM 1623 C C . ASP A 1 204 ? -20.151 1.790 -7.081 1.00 96.50 204 ASP A C 1
ATOM 1625 O O . ASP A 1 204 ? -21.121 1.766 -7.836 1.00 96.50 204 ASP A O 1
ATOM 1629 N N . HIS A 1 205 ? -20.256 2.156 -5.803 1.00 96.56 205 HIS A N 1
ATOM 1630 C CA . HIS A 1 205 ? -21.510 2.582 -5.182 1.00 96.56 205 HIS A CA 1
ATOM 1631 C C . HIS A 1 205 ? -21.607 4.105 -5.056 1.00 96.56 205 HIS A C 1
ATOM 1633 O O . HIS A 1 205 ? -22.657 4.632 -4.679 1.00 96.56 205 HIS A O 1
ATOM 1639 N N . ASP A 1 206 ? -20.523 4.822 -5.371 1.00 96.25 206 ASP A N 1
ATOM 1640 C CA . ASP A 1 206 ? -20.371 6.242 -5.070 1.00 96.25 206 ASP A CA 1
ATOM 1641 C C . ASP A 1 206 ? -20.730 6.516 -3.591 1.00 96.25 206 ASP A C 1
ATOM 1643 O O . ASP A 1 206 ? -21.553 7.361 -3.252 1.00 96.25 206 ASP A O 1
ATOM 1647 N N . GLU A 1 207 ? -20.173 5.702 -2.691 1.00 97.62 207 GLU A N 1
ATOM 1648 C CA . GLU A 1 207 ? -20.419 5.769 -1.248 1.00 97.62 207 GLU A CA 1
ATOM 1649 C C . GLU A 1 207 ? -19.151 6.163 -0.497 1.00 97.62 207 GLU A C 1
ATOM 1651 O O . GLU A 1 207 ? -18.053 5.685 -0.789 1.00 97.62 207 GLU A O 1
ATOM 1656 N N . GLN A 1 208 ? -19.312 7.011 0.519 1.00 98.12 208 GLN A N 1
ATOM 1657 C CA . GLN A 1 208 ? -18.239 7.407 1.426 1.00 98.12 208 GLN A CA 1
ATOM 1658 C C . GLN A 1 208 ? -18.617 7.080 2.865 1.00 98.12 208 GLN A C 1
ATOM 1660 O O . GLN A 1 208 ? -19.698 7.441 3.331 1.00 98.12 208 GLN A O 1
ATOM 1665 N N . TYR A 1 209 ? -17.702 6.419 3.566 1.00 98.44 209 TYR A N 1
ATOM 1666 C CA . TYR A 1 209 ? -17.813 6.076 4.975 1.00 98.44 209 TYR A CA 1
ATOM 1667 C C . TYR A 1 209 ? -16.763 6.854 5.758 1.00 98.44 209 TYR A C 1
ATOM 1669 O O . TYR A 1 209 ? -15.567 6.589 5.634 1.00 98.44 209 TYR A O 1
ATOM 1677 N N . VAL A 1 210 ? -17.220 7.809 6.563 1.00 98.12 210 VAL A N 1
ATOM 1678 C CA . VAL A 1 210 ? -16.372 8.618 7.442 1.00 98.12 210 VAL A CA 1
ATOM 1679 C C . VAL A 1 210 ? -16.220 7.899 8.777 1.00 98.12 210 VAL A C 1
ATOM 1681 O O . VAL A 1 210 ? -17.212 7.529 9.404 1.00 98.12 210 VAL A O 1
ATOM 1684 N N . ILE A 1 211 ? -14.975 7.693 9.198 1.00 97.88 211 ILE A N 1
ATOM 1685 C CA . ILE A 1 211 ? -14.581 6.901 10.362 1.00 97.88 211 ILE A CA 1
ATOM 1686 C C . ILE A 1 211 ? -13.739 7.769 11.290 1.00 97.88 211 ILE A C 1
ATOM 1688 O O . ILE A 1 211 ? -12.752 8.362 10.860 1.00 97.88 211 ILE A O 1
ATOM 1692 N N . THR A 1 212 ? -14.086 7.803 12.574 1.00 97.31 212 THR A N 1
ATOM 1693 C CA . THR A 1 212 ? -13.250 8.417 13.619 1.00 97.31 212 THR A CA 1
ATOM 1694 C C . THR A 1 212 ? -12.396 7.373 14.346 1.00 97.31 212 THR A C 1
ATOM 1696 O O . THR A 1 212 ? -12.645 6.169 14.269 1.00 97.31 212 THR A O 1
ATOM 1699 N N . PHE A 1 213 ? -11.348 7.818 15.043 1.00 96.38 213 PHE A N 1
ATOM 1700 C CA . PHE A 1 213 ? -10.358 6.927 15.658 1.00 96.38 213 PHE A CA 1
ATOM 1701 C C . PHE A 1 213 ? -10.554 6.775 17.173 1.00 96.38 213 PHE A C 1
ATOM 1703 O O . PHE A 1 213 ? -10.838 7.762 17.857 1.00 96.38 213 PHE A O 1
ATOM 1710 N N . PRO A 1 214 ? -10.342 5.571 17.741 1.00 96.62 214 PRO A N 1
ATOM 1711 C CA . PRO A 1 214 ? -10.370 5.398 19.185 1.00 96.62 214 PRO A CA 1
ATOM 1712 C C . PRO A 1 214 ? -9.142 6.051 19.829 1.00 96.62 214 PRO A C 1
ATOM 1714 O O . PRO A 1 214 ? -8.075 6.172 19.223 1.00 96.62 214 PRO A O 1
ATOM 1717 N N . SER A 1 215 ? -9.272 6.446 21.094 1.00 95.44 215 SER A N 1
ATOM 1718 C CA . SER A 1 215 ? -8.129 6.889 21.893 1.00 95.44 215 SER A CA 1
ATOM 1719 C C . SER A 1 215 ? -7.326 5.692 22.406 1.00 95.44 215 SER A C 1
ATOM 1721 O O . SER A 1 215 ? -7.823 4.574 22.528 1.00 95.44 215 SER A O 1
ATOM 1723 N N . ALA A 1 216 ? -6.073 5.950 22.748 1.00 94.19 216 ALA A N 1
ATOM 1724 C CA . ALA A 1 216 ? -5.125 4.993 23.290 1.00 94.19 216 ALA A CA 1
ATOM 1725 C C . ALA A 1 216 ? -4.774 5.370 24.733 1.00 94.19 216 ALA A C 1
ATOM 1727 O O . ALA A 1 216 ? -4.534 6.539 25.020 1.00 94.19 216 ALA A O 1
ATOM 1728 N N . PHE A 1 217 ? -4.690 4.403 25.641 1.00 93.00 217 PHE A N 1
ATOM 1729 C CA . PHE A 1 217 ? -4.345 4.647 27.040 1.00 93.00 217 PHE A CA 1
ATOM 1730 C C . PHE A 1 217 ? -3.208 3.727 27.479 1.00 93.00 217 PHE A C 1
ATOM 1732 O O . PHE A 1 217 ? -3.331 2.503 27.460 1.00 93.00 217 PHE A O 1
ATOM 1739 N N . GLY A 1 218 ? -2.094 4.331 27.893 1.00 92.31 218 GLY A N 1
ATOM 1740 C CA . GLY A 1 218 ? -1.019 3.657 28.611 1.00 92.31 218 GLY A CA 1
ATOM 1741 C C . GLY A 1 218 ? -1.329 3.654 30.103 1.00 92.31 218 GLY A C 1
ATOM 1742 O O . GLY A 1 218 ? -1.474 4.713 30.713 1.00 92.31 218 GLY A O 1
ATOM 1743 N N . ARG A 1 219 ? -1.455 2.471 30.693 1.00 89.25 219 ARG A N 1
ATOM 1744 C CA . ARG A 1 219 ? -1.803 2.260 32.102 1.00 89.25 219 ARG A CA 1
ATOM 1745 C C . ARG A 1 219 ? -0.596 1.814 32.905 1.00 89.25 219 ARG A C 1
ATOM 1747 O O . ARG A 1 219 ? 0.352 1.278 32.342 1.00 89.25 219 ARG A O 1
ATOM 1754 N N . SER A 1 220 ? -0.678 1.974 34.226 1.00 85.69 220 SER A N 1
ATOM 1755 C CA . SER A 1 220 ? 0.302 1.431 35.176 1.00 85.69 220 SER A CA 1
ATOM 1756 C C . SER A 1 220 ? 1.729 1.924 34.910 1.00 85.69 220 SER A C 1
ATOM 1758 O O . SER A 1 220 ? 2.675 1.145 34.936 1.00 85.69 220 SER A O 1
ATOM 1760 N N . ILE A 1 221 ? 1.885 3.232 34.676 1.00 84.38 221 ILE A N 1
ATOM 1761 C CA . ILE A 1 221 ? 3.167 3.846 34.277 1.00 84.38 221 ILE A CA 1
ATOM 1762 C C . ILE A 1 221 ? 4.284 3.745 35.334 1.00 84.38 221 ILE A C 1
ATOM 1764 O O . ILE A 1 221 ? 5.449 3.875 34.984 1.00 84.38 221 ILE A O 1
ATOM 1768 N N . LEU A 1 222 ? 3.939 3.508 36.607 1.00 83.88 222 LEU A N 1
ATOM 1769 C CA . LEU A 1 222 ? 4.895 3.278 37.705 1.00 83.88 222 LEU A CA 1
ATOM 1770 C C . LEU A 1 222 ? 5.129 1.783 38.004 1.00 83.88 222 LEU A C 1
ATOM 1772 O O . LEU A 1 222 ? 5.878 1.450 38.915 1.00 83.88 222 LEU A O 1
ATOM 1776 N N . GLY A 1 223 ? 4.457 0.884 37.279 1.00 85.88 223 GLY A N 1
ATOM 1777 C CA . GLY A 1 223 ? 4.570 -0.568 37.419 1.00 85.88 223 GLY A CA 1
ATOM 1778 C C . GLY A 1 223 ? 4.894 -1.217 36.076 1.00 85.88 223 GLY A C 1
ATOM 1779 O O . GLY A 1 223 ? 5.710 -0.701 35.320 1.00 85.88 223 GLY A O 1
ATOM 1780 N N . VAL A 1 224 ? 4.246 -2.341 35.755 1.00 85.94 224 VAL A N 1
ATOM 1781 C CA . VAL A 1 224 ? 4.333 -2.939 34.413 1.00 85.94 224 VAL A CA 1
ATOM 1782 C C . VAL A 1 224 ? 3.340 -2.222 33.493 1.00 85.94 224 VAL A C 1
ATOM 1784 O O . VAL A 1 224 ? 2.127 -2.409 33.663 1.00 85.94 224 VAL A O 1
ATOM 1787 N N . PRO A 1 225 ? 3.808 -1.404 32.533 1.00 86.50 225 PRO A N 1
ATOM 1788 C CA . PRO A 1 225 ? 2.912 -0.656 31.675 1.00 86.50 225 PRO A CA 1
ATOM 1789 C C . PRO A 1 225 ? 2.162 -1.592 30.728 1.00 86.50 225 PRO A C 1
ATOM 1791 O O . PRO A 1 225 ? 2.714 -2.562 30.207 1.00 86.50 225 PRO A O 1
ATOM 1794 N N . TRP A 1 226 ? 0.897 -1.279 30.470 1.00 88.00 226 TRP A N 1
ATOM 1795 C CA . TRP A 1 226 ? 0.090 -1.981 29.473 1.00 88.00 226 TRP A CA 1
ATOM 1796 C C . TRP A 1 226 ? -0.831 -1.012 28.731 1.00 88.00 226 TRP A C 1
ATOM 1798 O O . TRP A 1 226 ? -1.077 0.103 29.191 1.00 88.00 226 TRP A O 1
ATOM 1808 N N . PHE A 1 227 ? -1.312 -1.432 27.563 1.00 89.81 227 PHE A N 1
ATOM 1809 C CA . PHE A 1 227 ? -2.078 -0.597 26.640 1.00 89.81 227 PHE A CA 1
ATOM 1810 C C . PHE A 1 227 ? -3.539 -1.038 26.543 1.00 89.81 227 PHE A C 1
ATOM 1812 O O . PHE A 1 227 ? -3.828 -2.235 26.462 1.00 89.81 227 PHE A O 1
ATOM 1819 N N . GLU A 1 228 ? -4.446 -0.071 26.446 1.00 92.19 228 GLU A N 1
ATOM 1820 C CA . GLU A 1 228 ? -5.821 -0.295 26.002 1.00 92.19 228 GLU A CA 1
ATOM 1821 C C . GLU A 1 228 ? -6.304 0.785 25.036 1.00 92.19 228 GLU A C 1
ATOM 1823 O O . GLU A 1 228 ? -5.854 1.929 25.079 1.00 92.19 228 GLU A O 1
ATOM 1828 N N . MET A 1 229 ? -7.246 0.410 24.171 1.00 94.88 229 MET A N 1
ATOM 1829 C CA . MET A 1 229 ? -8.027 1.371 23.397 1.00 94.88 229 MET A CA 1
ATOM 1830 C C . MET A 1 229 ? -9.239 1.806 24.211 1.00 94.88 229 MET A C 1
ATOM 1832 O O . MET A 1 229 ? -9.768 1.021 24.999 1.00 94.88 229 MET A O 1
ATOM 1836 N N . GLY A 1 230 ? -9.684 3.040 24.010 1.00 94.62 230 GLY A N 1
ATOM 1837 C CA . GLY A 1 230 ? -10.863 3.551 24.683 1.00 94.62 230 GLY A CA 1
ATOM 1838 C C . GLY A 1 230 ? -11.548 4.693 23.949 1.00 94.62 230 GLY A C 1
ATOM 1839 O O . GLY A 1 230 ? -10.930 5.404 23.155 1.00 94.62 230 GLY A O 1
ATOM 1840 N N . GLY A 1 231 ? -12.811 4.916 24.295 1.00 95.00 231 GLY A N 1
ATOM 1841 C CA . GLY A 1 231 ? -13.605 6.028 23.786 1.00 95.00 231 GLY A CA 1
ATOM 1842 C C . GLY A 1 231 ? -14.500 5.641 22.615 1.00 95.00 231 GLY A C 1
ATOM 1843 O O . GLY A 1 231 ? -14.425 4.538 22.075 1.00 95.00 231 GLY A O 1
ATOM 1844 N N . LYS A 1 232 ? -15.363 6.584 22.243 1.00 97.00 232 LYS A N 1
ATOM 1845 C CA . LYS A 1 232 ? -16.392 6.387 21.227 1.00 97.00 232 LYS A CA 1
ATOM 1846 C C . LYS A 1 232 ? -15.878 6.783 19.854 1.00 97.00 232 LYS A C 1
ATOM 1848 O O . LYS A 1 232 ? -15.256 7.834 19.715 1.00 97.00 232 LYS A O 1
ATOM 1853 N N . ILE A 1 233 ? -16.198 5.966 18.864 1.00 97.94 233 ILE A N 1
ATOM 1854 C CA . ILE A 1 233 ? -16.018 6.263 17.451 1.00 97.94 233 ILE A CA 1
ATOM 1855 C C . ILE A 1 233 ? -17.351 6.155 16.722 1.00 97.94 233 ILE A C 1
ATOM 1857 O O . ILE A 1 233 ? -18.319 5.561 17.205 1.00 97.94 233 ILE A O 1
ATOM 1861 N N . THR A 1 234 ? -17.364 6.705 15.522 1.00 98.12 234 THR A N 1
ATOM 1862 C CA . THR A 1 234 ? -18.499 6.705 14.612 1.00 98.12 234 THR A CA 1
ATOM 1863 C C . THR A 1 234 ? -18.040 6.235 13.243 1.00 98.12 234 THR A C 1
ATOM 1865 O O . THR A 1 234 ? -16.958 6.613 12.793 1.00 98.12 234 THR A O 1
ATOM 1868 N N . ILE A 1 235 ? -18.880 5.446 12.580 1.00 98.31 235 ILE A N 1
ATOM 1869 C CA . ILE A 1 235 ? -18.786 5.157 11.148 1.00 98.31 235 ILE A CA 1
ATOM 1870 C C . ILE A 1 235 ? -20.084 5.645 10.520 1.00 98.31 235 ILE A C 1
ATOM 1872 O O . ILE A 1 235 ? -21.155 5.184 10.906 1.00 98.31 235 ILE A O 1
ATOM 1876 N N . THR A 1 236 ? -20.012 6.580 9.583 1.00 98.50 236 THR A N 1
ATOM 1877 C CA . THR A 1 236 ? -21.202 7.208 8.991 1.00 98.50 236 THR A CA 1
ATOM 1878 C C . THR A 1 236 ? -21.099 7.240 7.480 1.00 98.50 236 THR A C 1
ATOM 1880 O O . THR A 1 236 ? -20.066 7.650 6.955 1.00 98.50 236 THR A O 1
ATOM 1883 N N . CYS A 1 237 ? -22.183 6.884 6.795 1.00 98.31 237 CYS A N 1
ATOM 1884 C CA . CYS A 1 237 ? -22.339 7.133 5.367 1.00 98.31 237 CYS A CA 1
ATOM 1885 C C . CYS A 1 237 ? -23.509 8.091 5.156 1.00 98.31 237 CYS A C 1
ATOM 1887 O O . CYS A 1 237 ? -24.656 7.745 5.432 1.00 98.31 237 CYS A O 1
ATOM 1889 N N . GLU A 1 238 ? -23.222 9.305 4.689 1.00 97.06 238 GLU A N 1
ATOM 1890 C CA . GLU A 1 238 ? -24.246 10.336 4.491 1.00 97.06 238 GLU A CA 1
ATOM 1891 C C . GLU A 1 238 ? -25.249 9.931 3.406 1.00 97.06 238 GLU A C 1
ATOM 1893 O O . GLU A 1 238 ? -26.455 9.986 3.633 1.00 97.06 238 GLU A O 1
ATOM 1898 N N . LYS A 1 239 ? -24.748 9.432 2.268 1.00 97.50 239 LYS A N 1
ATOM 1899 C CA . LYS A 1 239 ? -25.561 9.030 1.113 1.00 97.50 239 LYS A CA 1
ATOM 1900 C C . LYS A 1 239 ? -26.607 7.971 1.455 1.00 97.50 239 LYS A C 1
ATOM 1902 O O . LYS A 1 239 ? -27.747 8.067 1.015 1.00 97.50 239 LYS A O 1
ATOM 1907 N N . THR A 1 240 ? -26.217 6.954 2.219 1.00 97.69 240 THR A N 1
ATOM 1908 C CA . THR A 1 240 ? -27.115 5.846 2.571 1.00 97.69 240 THR A CA 1
ATOM 1909 C C . THR A 1 240 ? -27.844 6.083 3.892 1.00 97.69 240 THR A C 1
ATOM 1911 O O . THR A 1 240 ? -28.827 5.411 4.172 1.00 97.69 240 THR A O 1
ATOM 1914 N N . GLY A 1 241 ? -27.386 7.023 4.724 1.00 97.69 241 GLY A N 1
ATOM 1915 C CA . GLY A 1 241 ? -27.968 7.336 6.030 1.00 97.69 241 GLY A CA 1
ATOM 1916 C C . GLY A 1 241 ? -27.597 6.364 7.159 1.00 97.69 241 GLY A C 1
ATOM 1917 O O . GLY A 1 241 ? -27.978 6.617 8.310 1.00 97.69 241 GLY A O 1
ATOM 1918 N N . TYR A 1 242 ? -26.844 5.296 6.862 1.00 98.06 242 TYR A N 1
ATOM 1919 C CA . TYR A 1 242 ? -26.381 4.315 7.847 1.00 98.06 242 TYR A CA 1
ATOM 1920 C C . TYR A 1 242 ? -25.343 4.908 8.801 1.00 98.06 242 TYR A C 1
ATOM 1922 O O . TYR A 1 242 ? -24.512 5.749 8.444 1.00 98.06 242 TYR A O 1
ATOM 1930 N N . THR A 1 243 ? -25.378 4.458 10.053 1.00 98.44 243 THR A N 1
ATOM 1931 C CA . THR A 1 243 ? -24.460 4.918 11.100 1.00 98.44 243 THR A CA 1
ATOM 1932 C C . THR A 1 243 ? -24.128 3.782 12.058 1.00 98.44 243 THR A C 1
ATOM 1934 O O . THR A 1 243 ? -25.015 3.034 12.449 1.00 98.44 243 THR A O 1
ATOM 1937 N N . ALA A 1 244 ? -22.876 3.675 12.488 1.00 98.44 244 ALA A N 1
ATOM 1938 C CA . ALA A 1 244 ? -22.457 2.809 13.581 1.00 98.44 244 ALA A CA 1
ATOM 1939 C C . ALA A 1 244 ? -21.801 3.648 14.678 1.00 98.44 244 ALA A C 1
ATOM 1941 O O . ALA A 1 244 ? -20.841 4.373 14.416 1.00 98.44 244 ALA A O 1
ATOM 1942 N N . ASN A 1 245 ? -22.297 3.519 15.905 1.00 98.50 245 ASN A N 1
ATOM 1943 C CA . ASN A 1 245 ? -21.701 4.112 17.098 1.00 98.50 245 ASN A CA 1
ATOM 1944 C C . ASN A 1 245 ? -20.988 3.008 17.871 1.00 98.50 245 ASN A C 1
ATOM 1946 O O . ASN A 1 245 ? -21.644 2.074 18.326 1.00 98.50 245 ASN A O 1
ATOM 1950 N N . ILE A 1 246 ? -19.667 3.098 18.013 1.00 98.38 246 ILE A N 1
ATOM 1951 C CA . ILE A 1 246 ? -18.846 2.041 18.617 1.00 98.38 246 ILE A CA 1
ATOM 1952 C C . ILE A 1 246 ? -18.106 2.611 19.821 1.00 98.38 246 ILE A C 1
ATOM 1954 O O . ILE A 1 246 ? -17.412 3.615 19.710 1.00 98.38 246 ILE A O 1
ATOM 1958 N N . ASP A 1 247 ? -18.237 1.966 20.972 1.00 97.88 247 ASP A N 1
ATOM 1959 C CA . ASP A 1 247 ? -17.545 2.314 22.207 1.00 97.88 247 ASP A CA 1
ATOM 1960 C C . ASP A 1 247 ? -16.436 1.297 22.485 1.00 97.88 247 ASP A C 1
ATOM 1962 O O . ASP A 1 247 ? -16.705 0.107 22.659 1.00 97.88 247 ASP A O 1
ATOM 1966 N N . PHE A 1 248 ? -15.187 1.763 22.516 1.00 97.19 248 PHE A N 1
ATOM 1967 C CA . PHE A 1 248 ? -14.063 0.985 23.022 1.00 97.19 248 PHE A CA 1
ATOM 1968 C C . PHE A 1 248 ? -14.052 1.095 24.545 1.00 97.19 248 PHE A C 1
ATOM 1970 O O . PHE A 1 248 ? -13.734 2.142 25.121 1.00 97.19 248 PHE A O 1
ATOM 1977 N N . LEU A 1 249 ? -14.403 -0.006 25.203 1.00 94.19 249 LEU A N 1
ATOM 1978 C CA . LEU A 1 249 ? -14.612 -0.038 26.640 1.00 94.19 249 LEU A CA 1
ATOM 1979 C C . LEU A 1 249 ? -13.270 -0.190 27.361 1.00 94.19 249 LEU A C 1
ATOM 1981 O O . LEU A 1 249 ? -12.553 -1.183 27.206 1.00 94.19 249 LEU A O 1
ATOM 1985 N N . GLN A 1 250 ? -12.950 0.802 28.189 1.00 89.62 250 GLN A N 1
ATOM 1986 C CA . GLN A 1 250 ? -11.815 0.733 29.109 1.00 89.62 250 GLN A CA 1
ATOM 1987 C C . GLN A 1 250 ? -12.104 -0.291 30.207 1.00 89.62 250 GLN A C 1
ATOM 1989 O O . GLN A 1 250 ? -13.254 -0.451 30.624 1.00 89.62 250 GLN A O 1
ATOM 1994 N N . LYS A 1 251 ? -11.065 -0.970 30.705 1.00 81.56 251 LYS A N 1
ATOM 1995 C CA . LYS A 1 251 ? -11.231 -2.007 31.731 1.00 81.56 251 LYS A CA 1
ATOM 1996 C C . LYS A 1 251 ? -11.926 -1.441 32.993 1.00 81.56 251 LYS A C 1
ATOM 1998 O O . LYS A 1 251 ? -11.372 -0.542 33.629 1.00 81.56 251 LYS A O 1
ATOM 2003 N N . PRO A 1 252 ? -13.072 -2.007 33.423 1.00 74.88 252 PRO A N 1
ATOM 2004 C CA . PRO A 1 252 ? -13.710 -1.665 34.696 1.00 74.88 252 PRO A CA 1
ATOM 2005 C C . PRO A 1 252 ? -12.814 -1.934 35.918 1.00 74.88 252 PRO A C 1
ATOM 2007 O O . PRO A 1 252 ? -11.994 -2.857 35.907 1.00 74.88 252 PRO A O 1
ATOM 2010 N N . PHE A 1 253 ? -13.021 -1.178 37.005 1.00 67.31 253 PHE A N 1
ATOM 2011 C CA . PHE A 1 253 ? -12.240 -1.286 38.250 1.00 67.31 253 PHE A CA 1
ATOM 2012 C C . PHE A 1 253 ? -12.361 -2.650 38.964 1.00 67.31 253 PHE A C 1
ATOM 2014 O O . PHE A 1 253 ? -11.428 -3.045 39.658 1.00 67.31 253 PHE A O 1
ATOM 2021 N N . LEU A 1 254 ? -13.452 -3.403 38.766 1.00 61.94 254 LEU A N 1
ATOM 2022 C CA . LEU A 1 254 ? -13.703 -4.708 39.399 1.00 61.94 254 LEU A CA 1
ATOM 2023 C C . LEU A 1 254 ? -14.048 -5.773 38.346 1.00 61.94 254 LEU A C 1
ATOM 2025 O O . LEU A 1 254 ? -15.016 -5.614 37.609 1.00 61.94 254 LEU A O 1
ATOM 2029 N N . ASN A 1 255 ? -13.247 -6.845 38.272 1.00 67.00 255 ASN A N 1
ATOM 2030 C CA . ASN A 1 255 ? -13.466 -8.073 37.477 1.00 67.00 255 ASN A CA 1
ATOM 2031 C C . ASN A 1 255 ? -13.880 -7.916 35.996 1.00 67.00 255 ASN A C 1
ATOM 2033 O O . ASN A 1 255 ? -14.384 -8.856 35.385 1.00 67.00 255 ASN A O 1
ATOM 2037 N N . GLY A 1 256 ? -13.620 -6.762 35.381 1.00 74.38 256 GLY A N 1
ATOM 2038 C CA . GLY A 1 256 ? -13.945 -6.527 33.979 1.00 74.38 256 GLY A CA 1
ATOM 2039 C C . GLY A 1 256 ? -12.957 -7.173 33.002 1.00 74.38 256 GLY A C 1
ATOM 2040 O O . GLY A 1 256 ? -11.738 -7.178 33.228 1.00 74.38 256 GLY A O 1
ATOM 2041 N N . LYS A 1 257 ? -13.486 -7.684 31.884 1.00 85.50 257 LYS A N 1
ATOM 2042 C CA . LYS A 1 257 ? -12.686 -8.152 30.745 1.00 85.50 257 LYS A CA 1
ATOM 2043 C C . LYS A 1 257 ? -12.008 -6.965 30.056 1.00 85.50 257 LYS A C 1
ATOM 2045 O O . LYS A 1 257 ? -12.570 -5.875 29.979 1.00 85.50 257 LYS A O 1
ATOM 2050 N N . LYS A 1 258 ? -10.784 -7.174 29.567 1.00 88.81 258 LYS A N 1
ATOM 2051 C CA . LYS A 1 258 ? -10.060 -6.177 28.764 1.00 88.81 258 LYS A CA 1
ATOM 2052 C C . LYS A 1 258 ? -10.561 -6.200 27.317 1.00 88.81 258 LYS A C 1
ATOM 2054 O O . LYS A 1 258 ? -11.192 -7.168 26.897 1.00 88.81 258 LYS A O 1
ATOM 2059 N N . HIS A 1 259 ? -10.220 -5.150 26.572 1.00 92.44 259 HIS A N 1
ATOM 2060 C CA . HIS A 1 259 ? -10.360 -5.086 25.113 1.00 92.44 259 HIS A CA 1
ATOM 2061 C C . HIS A 1 259 ? -11.795 -5.267 24.597 1.00 92.44 259 HIS A C 1
ATOM 2063 O O . HIS A 1 259 ? -11.997 -5.753 23.488 1.00 92.44 259 HIS A O 1
ATOM 2069 N N . GLN A 1 260 ? -12.786 -4.880 25.401 1.00 95.62 260 GLN A N 1
ATOM 2070 C CA . GLN A 1 260 ? -14.191 -5.001 25.027 1.00 95.62 260 GLN A CA 1
ATOM 2071 C C . GLN A 1 260 ? -14.623 -3.843 24.121 1.00 95.62 260 GLN A C 1
ATOM 2073 O O . GLN A 1 260 ? -14.122 -2.723 24.254 1.00 95.62 260 GLN A O 1
ATOM 2078 N N . ILE A 1 261 ? -15.584 -4.110 23.241 1.00 97.31 261 ILE A N 1
ATOM 2079 C CA . ILE A 1 261 ? -16.322 -3.092 22.495 1.00 97.31 261 ILE A CA 1
ATOM 2080 C C . ILE A 1 261 ? -17.827 -3.327 22.588 1.00 97.31 261 ILE A C 1
ATOM 2082 O O . ILE A 1 261 ? -18.273 -4.466 22.739 1.00 97.31 261 ILE A O 1
ATOM 2086 N N . THR A 1 262 ? -18.583 -2.248 22.408 1.00 97.75 262 THR A N 1
ATOM 2087 C CA . THR A 1 262 ? -20.015 -2.285 22.094 1.00 97.75 262 THR A CA 1
ATOM 2088 C C . THR A 1 262 ? -20.275 -1.372 20.902 1.00 97.75 262 THR A C 1
ATOM 2090 O O . THR A 1 262 ? -19.993 -0.181 20.962 1.00 97.75 262 THR A O 1
ATOM 2093 N N . GLY A 1 263 ? -20.822 -1.915 19.822 1.00 98.12 263 GLY A N 1
ATOM 2094 C CA . GLY A 1 263 ? -21.241 -1.208 18.619 1.00 98.12 263 GLY A CA 1
ATOM 2095 C C . GLY A 1 263 ? -22.751 -1.278 18.438 1.00 98.12 263 GLY A C 1
ATOM 2096 O O . GLY A 1 263 ? -23.331 -2.351 18.559 1.00 98.12 263 GLY A O 1
ATOM 2097 N N . ILE A 1 264 ? -23.388 -0.154 18.127 1.00 98.38 264 ILE A N 1
ATOM 2098 C CA . ILE A 1 264 ? -24.813 -0.084 17.785 1.00 98.38 264 ILE A CA 1
ATOM 2099 C C . ILE A 1 264 ? -24.939 0.493 16.377 1.00 98.38 264 ILE A C 1
ATOM 2101 O O . ILE A 1 264 ? -24.424 1.581 16.103 1.00 98.38 264 ILE A O 1
ATOM 2105 N N . LEU A 1 265 ? -25.585 -0.258 15.487 1.00 98.12 265 LEU A N 1
ATOM 2106 C CA . LEU A 1 265 ? -25.732 0.057 14.071 1.00 98.12 265 LEU A CA 1
ATOM 2107 C C . LEU A 1 265 ? -27.173 0.485 13.780 1.00 98.12 265 LEU A C 1
ATOM 2109 O O . LEU A 1 265 ? -28.136 -0.198 14.139 1.00 98.12 265 LEU A O 1
ATOM 2113 N N . TYR A 1 266 ? -27.297 1.611 13.088 1.00 98.38 266 TYR A N 1
ATOM 2114 C CA . TYR A 1 266 ? -28.546 2.281 12.762 1.00 98.38 266 TYR A CA 1
ATOM 2115 C C . TYR A 1 266 ? -28.758 2.326 11.254 1.00 98.38 266 TYR A C 1
ATOM 2117 O O . TYR A 1 266 ? -27.826 2.614 10.493 1.00 98.38 266 TYR A O 1
ATOM 2125 N N . GLY A 1 267 ? -29.994 2.052 10.844 1.00 97.56 267 GLY A N 1
ATOM 2126 C CA . GLY A 1 267 ? -30.436 2.199 9.467 1.00 97.56 267 GLY A CA 1
ATOM 2127 C C . GLY A 1 267 ? -30.704 3.661 9.091 1.00 97.56 267 GLY A C 1
ATOM 2128 O O . GLY A 1 267 ? -30.587 4.562 9.933 1.00 97.56 267 GLY A O 1
ATOM 2129 N N . PRO A 1 268 ? -31.119 3.910 7.838 1.00 97.06 268 PRO A N 1
ATOM 2130 C CA . PRO A 1 268 ? -31.450 5.252 7.356 1.00 97.06 268 PRO A CA 1
ATOM 2131 C C . PRO A 1 268 ? -32.589 5.902 8.160 1.00 97.06 268 PRO A C 1
ATOM 2133 O O . PRO A 1 268 ? -32.586 7.110 8.388 1.00 97.06 268 PRO A O 1
ATOM 2136 N N . ASP A 1 269 ? -33.521 5.087 8.663 1.00 96.38 269 ASP A N 1
ATOM 2137 C CA . ASP A 1 269 ? -34.648 5.481 9.518 1.00 96.38 269 ASP A CA 1
ATOM 2138 C C . ASP A 1 269 ? -34.259 5.741 10.985 1.00 96.38 269 ASP A C 1
ATOM 2140 O O . ASP A 1 269 ? -35.125 5.963 11.834 1.00 96.38 269 ASP A O 1
ATOM 2144 N N . LYS A 1 270 ? -32.955 5.701 11.290 1.00 95.31 270 LYS A N 1
ATOM 2145 C CA . LYS A 1 270 ? -32.370 5.855 12.627 1.00 95.31 270 LYS 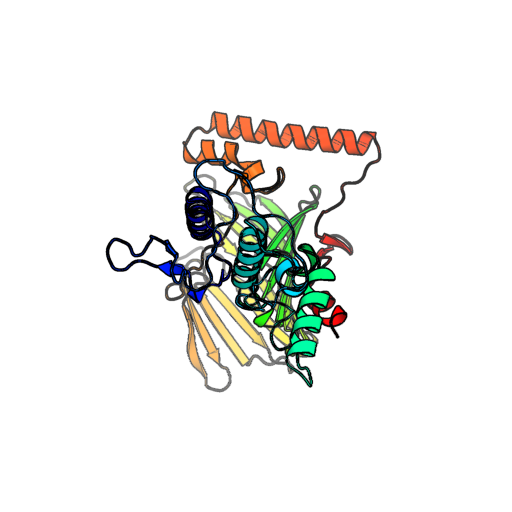A CA 1
ATOM 2146 C C . LYS A 1 270 ? -32.806 4.787 13.631 1.00 95.31 270 LYS A C 1
ATOM 2148 O O . LYS A 1 270 ? -32.580 4.960 14.829 1.00 95.31 270 LYS A O 1
ATOM 2153 N N . LYS A 1 271 ? -33.362 3.660 13.174 1.00 97.06 271 LYS A N 1
ATOM 2154 C CA . LYS A 1 271 ? -33.639 2.512 14.042 1.00 97.06 271 LYS A CA 1
ATOM 2155 C C . LYS A 1 271 ? -32.429 1.597 14.135 1.00 97.06 271 LYS A C 1
ATOM 2157 O O . LYS A 1 271 ? -31.723 1.358 13.156 1.00 97.06 271 LYS A O 1
ATOM 2162 N N . GLU A 1 272 ? -32.203 1.081 15.339 1.00 97.12 272 GLU A N 1
ATOM 2163 C CA . GLU A 1 272 ? -31.187 0.064 15.600 1.00 97.12 272 GLU A CA 1
ATOM 2164 C C . GLU A 1 272 ? -31.568 -1.250 14.911 1.00 97.12 272 GLU A C 1
ATOM 2166 O O . GLU A 1 272 ? -32.611 -1.840 15.212 1.00 97.12 272 GLU A O 1
ATOM 2171 N N . PHE A 1 273 ? -30.700 -1.742 14.028 1.00 96.75 273 PHE A N 1
ATOM 2172 C CA . PHE A 1 273 ? -30.906 -3.023 13.344 1.00 96.75 273 PHE A CA 1
ATOM 2173 C C . PHE A 1 273 ? -29.899 -4.098 13.761 1.00 96.75 273 PHE A C 1
ATOM 2175 O O . PHE A 1 273 ? -30.168 -5.285 13.581 1.00 96.75 273 PHE A O 1
ATOM 2182 N N . CYS A 1 274 ? -28.749 -3.706 14.312 1.00 97.75 274 CYS A N 1
ATOM 2183 C CA . CYS A 1 274 ? -27.716 -4.640 14.731 1.00 97.75 274 CYS A CA 1
ATOM 2184 C C . CYS A 1 274 ? -26.897 -4.073 15.889 1.00 97.75 274 CYS A C 1
ATOM 2186 O O . CYS A 1 274 ? -26.576 -2.883 15.931 1.00 97.75 274 CYS A O 1
ATOM 2188 N N . ARG A 1 275 ? -26.523 -4.958 16.809 1.00 98.19 275 ARG A N 1
ATOM 2189 C CA . ARG A 1 275 ? -25.605 -4.676 17.903 1.00 98.19 275 ARG A CA 1
ATOM 2190 C C . ARG A 1 275 ? -24.412 -5.619 17.834 1.00 98.19 275 ARG A C 1
ATOM 2192 O O . ARG A 1 275 ? -24.595 -6.819 17.667 1.00 98.19 275 ARG A O 1
ATOM 2199 N N . ILE A 1 276 ? -23.205 -5.085 17.981 1.00 98.12 276 ILE A N 1
ATOM 2200 C CA . ILE A 1 276 ? -21.954 -5.846 17.972 1.00 98.12 276 ILE A CA 1
ATOM 2201 C C . ILE A 1 276 ? -21.292 -5.724 19.342 1.00 98.12 276 ILE A C 1
ATOM 2203 O O . ILE A 1 276 ? -20.970 -4.622 19.767 1.00 98.12 276 ILE A O 1
ATOM 2207 N N . ASP A 1 277 ? -21.043 -6.834 20.026 1.00 97.50 277 ASP A N 1
ATOM 2208 C CA . ASP A 1 277 ? -20.329 -6.847 21.308 1.00 97.50 277 ASP A CA 1
ATOM 2209 C C . ASP A 1 277 ? -19.217 -7.908 21.291 1.00 97.50 277 ASP A C 1
ATOM 2211 O O . ASP A 1 277 ? -19.349 -8.966 20.667 1.00 97.50 277 ASP A O 1
ATOM 2215 N N . GLY A 1 278 ? -18.117 -7.656 22.001 1.00 96.50 278 GLY A N 1
ATOM 2216 C CA . GLY A 1 278 ? -17.056 -8.648 22.192 1.00 96.50 278 GLY A CA 1
ATOM 2217 C C . GLY A 1 278 ? -15.661 -8.050 22.311 1.00 96.50 278 GLY A C 1
ATOM 2218 O O . GLY A 1 278 ? -15.497 -6.901 22.712 1.00 96.50 278 GLY A O 1
ATOM 2219 N N . GLU A 1 279 ? -14.647 -8.848 21.983 1.00 96.06 279 GLU A N 1
ATOM 2220 C CA . GLU A 1 279 ? -13.232 -8.483 22.089 1.00 96.06 279 GLU A CA 1
ATOM 2221 C C . GLU A 1 279 ? -12.690 -7.996 20.741 1.00 96.06 279 GLU A C 1
ATOM 2223 O O . GLU A 1 279 ? -12.619 -8.777 19.794 1.00 96.06 279 GLU A O 1
ATOM 2228 N N . TRP A 1 280 ? -12.226 -6.742 20.650 1.00 94.81 280 TRP A N 1
ATOM 2229 C CA . TRP A 1 280 ? -11.676 -6.201 19.391 1.00 94.81 280 TRP A CA 1
ATOM 2230 C C . TRP A 1 280 ? -10.375 -6.884 18.941 1.00 94.81 280 TRP A C 1
ATOM 2232 O O . TRP A 1 280 ? -9.953 -6.725 17.799 1.00 94.81 280 TRP A O 1
ATOM 2242 N N . ASN A 1 281 ? -9.729 -7.636 19.834 1.00 94.19 281 ASN A N 1
ATOM 2243 C CA . ASN A 1 281 ? -8.578 -8.502 19.564 1.00 94.19 281 ASN A CA 1
ATOM 2244 C C . ASN A 1 281 ? -8.896 -9.996 19.775 1.00 94.19 281 ASN A C 1
ATOM 2246 O O . ASN A 1 281 ? -7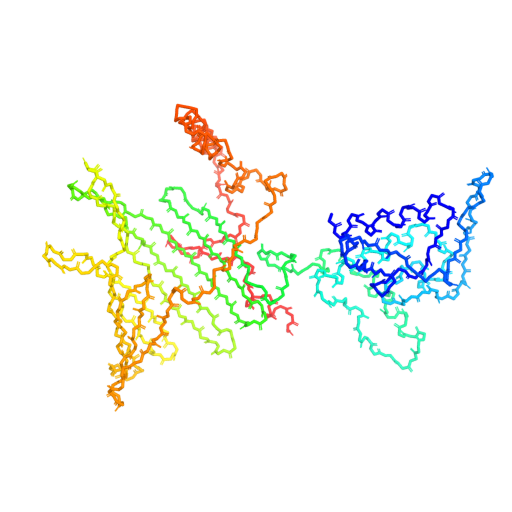.990 -10.802 20.021 1.00 94.19 281 ASN A O 1
ATOM 2250 N N . GLY A 1 282 ? -10.177 -10.357 19.725 1.00 96.00 282 GLY A N 1
ATOM 2251 C CA . GLY A 1 282 ? -10.658 -11.721 19.865 1.00 96.00 282 GLY A CA 1
ATOM 2252 C C . GLY A 1 282 ? -11.895 -11.953 19.009 1.00 96.00 282 GLY A C 1
ATOM 2253 O O . GLY A 1 282 ? -11.841 -11.836 17.787 1.00 96.00 282 GLY A O 1
ATOM 2254 N N . ILE A 1 283 ? -12.996 -12.324 19.659 1.00 97.38 283 ILE A N 1
ATOM 2255 C CA . ILE A 1 283 ? -14.258 -12.637 18.990 1.00 97.38 283 ILE A CA 1
ATOM 2256 C C . ILE A 1 283 ? -15.252 -11.511 19.254 1.00 97.38 283 ILE A C 1
ATOM 2258 O O . ILE A 1 283 ? -15.479 -11.129 20.405 1.00 97.38 283 ILE A O 1
ATOM 2262 N N . MET A 1 284 ? -15.869 -11.022 18.185 1.00 98.00 284 MET A N 1
ATOM 2263 C CA . MET A 1 284 ? -16.991 -10.090 18.202 1.00 98.00 284 MET A CA 1
ATOM 2264 C C . MET A 1 284 ? -18.230 -10.812 17.678 1.00 98.00 284 MET A C 1
ATOM 2266 O O . MET A 1 284 ? -18.147 -11.531 16.682 1.00 98.00 284 MET A O 1
ATOM 2270 N N . ASN A 1 285 ? -19.371 -10.627 18.337 1.00 98.12 285 ASN A N 1
ATOM 2271 C CA . ASN A 1 285 ? -20.645 -11.226 17.947 1.00 98.12 285 ASN A CA 1
ATOM 2272 C C . ASN A 1 285 ? -21.625 -10.137 17.518 1.00 98.12 285 ASN A C 1
ATOM 2274 O O . ASN A 1 285 ? -21.718 -9.110 18.188 1.00 98.12 285 ASN A O 1
ATOM 2278 N N . ALA A 1 286 ? -22.356 -10.379 16.433 1.00 98.12 286 ALA A N 1
ATOM 2279 C CA . ALA A 1 286 ? -23.458 -9.538 15.988 1.00 98.12 286 ALA A CA 1
ATOM 2280 C C . ALA A 1 286 ? -24.780 -10.120 16.486 1.00 98.12 286 ALA A C 1
ATOM 2282 O O . ALA A 1 286 ? -24.992 -11.331 16.444 1.00 98.12 286 ALA A O 1
ATOM 2283 N N . LYS A 1 287 ? -25.675 -9.244 16.934 1.00 97.94 287 LYS A N 1
ATOM 2284 C CA . LYS A 1 287 ? -27.047 -9.552 17.316 1.00 97.94 287 LYS A CA 1
ATOM 2285 C C . LYS A 1 287 ? -27.997 -8.682 16.506 1.00 97.94 287 LYS A C 1
ATOM 2287 O O . LYS A 1 287 ? -28.006 -7.462 16.671 1.00 97.94 287 LYS A O 1
ATOM 2292 N N . TYR A 1 288 ? -28.811 -9.311 15.667 1.00 96.00 288 TYR A N 1
ATOM 2293 C CA . TYR A 1 288 ? -29.725 -8.609 14.767 1.00 96.00 288 TYR A CA 1
ATOM 2294 C C . TYR A 1 288 ? -31.092 -8.370 15.420 1.00 96.00 288 TYR A C 1
ATOM 2296 O O . TYR A 1 288 ? -31.631 -9.224 16.132 1.00 96.00 288 TYR A O 1
ATOM 2304 N N . SER A 1 289 ? -31.652 -7.176 15.220 1.00 92.88 289 SER A N 1
ATOM 2305 C CA . SER A 1 289 ? -32.876 -6.731 15.898 1.00 92.88 289 SER A CA 1
ATOM 2306 C C . SER A 1 289 ? -34.125 -7.499 15.468 1.00 92.88 289 SER A C 1
ATOM 2308 O O . SER A 1 289 ? -35.028 -7.669 16.291 1.00 92.88 289 SER A O 1
ATOM 2310 N N . ASP A 1 290 ? -34.177 -7.935 14.215 1.00 90.56 290 ASP A N 1
ATOM 2311 C CA . ASP A 1 290 ? -35.300 -8.610 13.561 1.00 90.56 290 ASP A CA 1
ATOM 2312 C C . ASP A 1 290 ? -35.395 -10.093 13.944 1.00 90.56 290 ASP A C 1
ATOM 2314 O O . ASP A 1 290 ? -36.453 -10.568 14.346 1.00 90.56 290 ASP A O 1
ATOM 2318 N N . THR A 1 291 ? -34.275 -10.809 13.892 1.00 91.00 291 THR A N 1
ATOM 2319 C CA . THR A 1 291 ? -34.205 -12.251 14.152 1.00 91.00 291 THR A CA 1
ATOM 2320 C C . THR A 1 291 ? -33.928 -12.574 15.616 1.00 91.00 291 THR A C 1
ATOM 2322 O O . THR A 1 291 ? -34.197 -13.686 16.065 1.00 91.00 291 THR A O 1
ATOM 2325 N N . LYS A 1 292 ? -33.354 -11.623 16.370 1.00 88.44 292 LYS A N 1
ATOM 2326 C CA . LYS A 1 292 ? -32.771 -11.826 17.710 1.00 88.44 292 LYS A CA 1
ATOM 2327 C C . LYS A 1 292 ? -31.659 -12.882 17.756 1.00 88.44 292 LYS A C 1
ATOM 2329 O O . LYS A 1 292 ? -31.213 -13.227 18.854 1.00 88.44 292 LYS A O 1
ATOM 2334 N N . ILE A 1 293 ? -31.186 -13.351 16.601 1.00 92.06 293 ILE A N 1
ATOM 2335 C CA . ILE A 1 293 ? -30.083 -14.301 16.490 1.00 92.06 293 ILE A CA 1
ATOM 2336 C C . ILE A 1 293 ? -28.783 -13.576 16.828 1.00 92.06 293 ILE A C 1
ATOM 2338 O O . ILE A 1 293 ? -28.571 -12.431 16.425 1.00 92.06 293 ILE A O 1
ATOM 2342 N N . SER A 1 294 ? -27.938 -14.254 17.603 1.00 95.12 294 SER A N 1
ATOM 2343 C CA . SER A 1 294 ? -26.566 -13.844 17.871 1.00 95.12 294 SER A CA 1
ATOM 2344 C C . SER A 1 294 ? -25.625 -14.800 17.157 1.00 95.12 294 SER A C 1
ATOM 2346 O O . SER A 1 294 ? -25.715 -16.009 17.364 1.00 95.12 294 SER A O 1
ATOM 2348 N N . GLU A 1 295 ? -24.701 -14.264 16.373 1.00 96.69 295 GLU A N 1
ATOM 2349 C CA . GLU A 1 295 ? -23.699 -15.047 15.652 1.00 96.69 295 GLU A CA 1
ATOM 2350 C C . GLU A 1 295 ? -22.322 -14.386 15.705 1.00 96.69 295 GLU A C 1
ATOM 2352 O O . GLU A 1 295 ? -22.188 -13.212 16.060 1.00 96.69 295 GLU A O 1
ATOM 2357 N N . VAL A 1 296 ? -21.285 -15.153 15.367 1.00 97.50 296 VAL A N 1
ATOM 2358 C CA . VAL A 1 296 ? -19.919 -14.633 15.295 1.00 97.50 296 VAL A CA 1
ATOM 2359 C C . VAL A 1 296 ? -19.832 -13.662 14.120 1.00 97.50 296 VAL A C 1
ATOM 2361 O O . VAL A 1 296 ? -19.928 -14.065 12.967 1.00 97.50 296 VAL A O 1
ATOM 2364 N N . PHE A 1 297 ? -19.614 -12.384 14.424 1.00 97.12 297 PHE A N 1
ATOM 2365 C CA . PHE A 1 297 ? -19.402 -11.337 13.428 1.00 97.12 297 PHE A CA 1
ATOM 2366 C C . PHE A 1 297 ? -17.973 -11.374 12.892 1.00 97.12 297 PHE A C 1
ATOM 2368 O O . PHE A 1 297 ? -17.741 -11.270 11.690 1.00 97.12 297 PHE A O 1
ATOM 2375 N N . PHE A 1 298 ? -17.000 -11.509 13.797 1.00 97.62 298 PHE A N 1
ATOM 2376 C CA . PHE A 1 298 ? -15.594 -11.528 13.423 1.00 97.62 298 PHE A CA 1
ATOM 2377 C C . PHE A 1 298 ? -14.743 -12.240 14.473 1.00 97.62 298 PHE A C 1
ATOM 2379 O O . PHE A 1 298 ? -14.866 -11.963 15.667 1.00 97.62 298 PHE A O 1
ATOM 2386 N N . ASP A 1 299 ? -13.839 -13.107 14.017 1.00 97.00 299 ASP A N 1
ATOM 2387 C CA . ASP A 1 299 ? -12.815 -13.744 14.846 1.00 97.00 299 ASP A CA 1
ATOM 2388 C C . ASP A 1 299 ? -11.420 -13.316 14.367 1.00 97.00 299 ASP A C 1
ATOM 2390 O O . ASP A 1 299 ? -10.905 -13.765 13.334 1.00 97.00 299 ASP A O 1
ATOM 2394 N N . THR A 1 300 ? -10.779 -12.439 15.142 1.00 95.81 300 THR A N 1
ATOM 2395 C CA . THR A 1 300 ? -9.440 -11.933 14.820 1.00 95.81 300 THR A CA 1
ATOM 2396 C C . THR A 1 300 ? -8.365 -13.012 14.936 1.00 95.81 300 THR A C 1
ATOM 2398 O O . THR A 1 300 ? -7.291 -12.853 14.363 1.00 95.81 300 THR A O 1
ATOM 2401 N N . LYS A 1 301 ? -8.605 -14.084 15.704 1.00 94.38 301 LYS A N 1
ATOM 2402 C CA . LYS A 1 301 ? -7.642 -15.175 15.923 1.00 94.38 301 LYS A CA 1
ATOM 2403 C C . LYS A 1 301 ? -7.681 -16.195 14.788 1.00 94.38 301 LYS A C 1
ATOM 2405 O O . LYS A 1 301 ? -6.652 -16.794 14.489 1.00 94.38 301 LYS A O 1
ATOM 2410 N N . ALA A 1 302 ? -8.838 -16.358 14.148 1.00 95.62 302 ALA A N 1
ATOM 2411 C CA 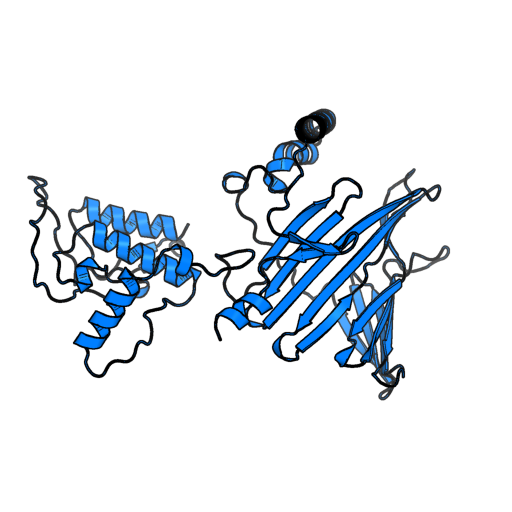. ALA A 1 302 ? -8.999 -17.192 12.958 1.00 95.62 302 ALA A CA 1
ATOM 2412 C C . ALA A 1 302 ? -8.542 -16.495 11.660 1.00 95.62 302 ALA A C 1
ATOM 2414 O O . ALA A 1 302 ? -8.321 -17.154 10.645 1.00 95.62 302 ALA A O 1
ATOM 2415 N N . THR A 1 303 ? -8.384 -15.168 11.677 1.00 94.00 303 THR A N 1
ATOM 2416 C CA . THR A 1 303 ? -8.049 -14.381 10.483 1.00 94.00 303 THR A CA 1
ATOM 2417 C C . THR A 1 303 ? -6.536 -14.389 10.194 1.00 94.00 303 THR A C 1
ATOM 2419 O O . THR A 1 303 ? -5.746 -13.985 11.053 1.00 94.00 303 THR A O 1
ATOM 2422 N N . PRO A 1 304 ? -6.088 -14.776 8.982 1.00 94.31 304 PRO A N 1
ATOM 2423 C CA . PRO A 1 304 ? -4.675 -14.729 8.613 1.00 94.31 304 PRO A CA 1
ATOM 2424 C C . PRO A 1 304 ? -4.099 -13.307 8.622 1.00 94.31 304 PRO A C 1
ATOM 2426 O O . PRO A 1 304 ? -4.670 -12.375 8.056 1.00 94.31 304 PRO A O 1
ATOM 2429 N N . VAL A 1 305 ? -2.906 -13.147 9.198 1.00 91.81 305 VAL A N 1
ATOM 2430 C CA . VAL A 1 305 ? -2.190 -11.864 9.202 1.00 91.81 305 VAL A CA 1
ATOM 2431 C C . VAL A 1 305 ? -1.362 -11.717 7.927 1.00 91.81 305 VAL A C 1
ATOM 2433 O O . VAL A 1 305 ? -0.337 -12.380 7.753 1.00 91.81 305 VAL A O 1
ATOM 2436 N N . ILE A 1 306 ? -1.760 -10.787 7.058 1.00 91.06 306 ILE A N 1
ATOM 2437 C CA . ILE A 1 306 ? -1.007 -10.433 5.849 1.00 91.06 306 ILE A CA 1
ATOM 2438 C C . ILE A 1 306 ? 0.028 -9.361 6.203 1.00 91.06 306 ILE A C 1
ATOM 2440 O O . ILE A 1 306 ? -0.304 -8.236 6.580 1.00 91.06 306 ILE A O 1
ATOM 2444 N N . LYS A 1 307 ? 1.317 -9.703 6.099 1.00 91.62 307 LYS A N 1
ATOM 2445 C CA . LYS A 1 307 ? 2.408 -8.759 6.380 1.00 91.62 307 LYS A CA 1
ATOM 2446 C C . LYS A 1 307 ? 2.554 -7.746 5.245 1.00 91.62 307 LYS A C 1
ATOM 2448 O O . LYS A 1 307 ? 2.531 -8.108 4.073 1.00 91.62 307 LYS A O 1
ATOM 2453 N N . LYS A 1 308 ? 2.810 -6.484 5.605 1.00 91.44 308 LYS A N 1
ATOM 2454 C CA . LYS A 1 308 ? 3.188 -5.439 4.642 1.00 91.44 308 LYS A CA 1
ATOM 2455 C C . LYS A 1 308 ? 4.480 -5.828 3.921 1.00 91.44 308 LYS A C 1
ATOM 2457 O O . LYS A 1 308 ? 5.476 -6.153 4.575 1.00 91.44 308 LYS A O 1
ATOM 2462 N N . ILE A 1 309 ? 4.477 -5.717 2.598 1.00 91.56 309 ILE A N 1
ATOM 2463 C CA . ILE A 1 309 ? 5.685 -5.795 1.774 1.00 91.56 309 ILE A CA 1
ATOM 2464 C C . ILE A 1 309 ? 6.277 -4.388 1.716 1.00 91.56 309 ILE A C 1
ATOM 2466 O O . ILE A 1 309 ? 5.579 -3.428 1.406 1.00 91.56 309 ILE A O 1
ATOM 2470 N N . VAL A 1 310 ? 7.552 -4.250 2.070 1.00 91.62 310 VAL A N 1
ATOM 2471 C CA . VAL A 1 310 ? 8.256 -2.961 2.105 1.00 91.62 310 VAL A CA 1
ATOM 2472 C C . VAL A 1 310 ? 9.613 -3.153 1.450 1.00 91.62 310 VAL A C 1
ATOM 2474 O O . VAL A 1 310 ? 10.253 -4.180 1.684 1.00 91.62 310 VAL A O 1
ATOM 2477 N N . ARG A 1 311 ? 10.055 -2.164 0.666 1.00 90.25 311 ARG A N 1
ATOM 2478 C CA . ARG A 1 311 ? 11.363 -2.194 0.004 1.00 90.25 311 ARG A CA 1
ATOM 2479 C C . ARG A 1 311 ? 12.507 -2.390 1.012 1.00 90.25 311 ARG A C 1
ATOM 2481 O O . ARG A 1 311 ? 12.398 -1.909 2.151 1.00 90.25 311 ARG A O 1
ATOM 2488 N N . PRO A 1 312 ? 13.600 -3.072 0.625 1.00 91.25 312 PRO A N 1
ATOM 2489 C CA . PRO A 1 312 ? 14.829 -3.107 1.412 1.00 91.25 312 PRO A CA 1
ATOM 2490 C C . PRO A 1 312 ? 15.299 -1.697 1.784 1.00 91.25 312 PRO A C 1
ATOM 2492 O O . PRO A 1 312 ? 15.128 -0.762 1.013 1.00 91.25 312 PRO A O 1
ATOM 2495 N N . ILE A 1 313 ? 15.913 -1.534 2.962 1.00 92.69 313 ILE A N 1
ATOM 2496 C CA . ILE A 1 313 ? 16.341 -0.211 3.468 1.00 92.69 313 ILE A CA 1
ATOM 2497 C C . ILE A 1 313 ? 17.304 0.499 2.502 1.00 92.69 313 ILE A C 1
ATOM 2499 O O . ILE A 1 313 ? 17.299 1.725 2.437 1.00 92.69 313 ILE A O 1
ATOM 2503 N N . ILE A 1 314 ? 18.119 -0.256 1.760 1.00 91.38 314 ILE A N 1
ATOM 2504 C CA . ILE A 1 314 ? 19.076 0.298 0.795 1.00 91.38 314 ILE A CA 1
ATOM 2505 C C . ILE A 1 314 ? 18.393 0.952 -0.418 1.00 91.38 314 ILE A C 1
ATOM 2507 O O . ILE A 1 314 ? 18.929 1.918 -0.951 1.00 91.38 314 ILE A O 1
ATOM 2511 N N . ASP A 1 315 ? 17.182 0.505 -0.761 1.00 89.19 315 ASP A N 1
ATOM 2512 C CA . ASP A 1 315 ? 16.384 1.004 -1.891 1.00 89.19 315 ASP A CA 1
ATOM 2513 C C . ASP A 1 315 ? 15.361 2.076 -1.471 1.00 89.19 315 ASP A C 1
ATOM 2515 O O . ASP A 1 315 ? 14.548 2.521 -2.279 1.00 89.19 315 ASP A O 1
ATOM 2519 N N . GLN A 1 316 ? 15.333 2.445 -0.187 1.00 92.50 316 GLN A N 1
ATOM 2520 C CA . GLN A 1 316 ? 14.406 3.446 0.342 1.00 92.50 316 GLN A CA 1
ATOM 2521 C C . GLN A 1 316 ? 14.972 4.859 0.221 1.00 92.50 316 GLN A C 1
ATOM 2523 O O . GLN A 1 316 ? 16.169 5.047 0.417 1.00 92.50 316 GLN A O 1
ATOM 2528 N N . ASP A 1 317 ? 14.129 5.869 0.014 1.00 91.50 317 ASP A N 1
ATOM 2529 C CA . ASP A 1 317 ? 14.539 7.276 0.066 1.00 91.50 317 ASP A CA 1
ATOM 2530 C C . ASP A 1 317 ? 15.033 7.651 1.475 1.00 91.50 317 ASP A C 1
ATOM 2532 O O . ASP A 1 317 ? 14.646 7.057 2.485 1.00 91.50 317 ASP A O 1
ATOM 2536 N N . THR A 1 318 ? 15.882 8.679 1.575 1.00 92.69 318 THR A N 1
ATOM 2537 C CA . THR A 1 318 ? 16.486 9.130 2.846 1.00 92.69 318 THR A CA 1
ATOM 2538 C C . THR A 1 318 ? 15.463 9.458 3.935 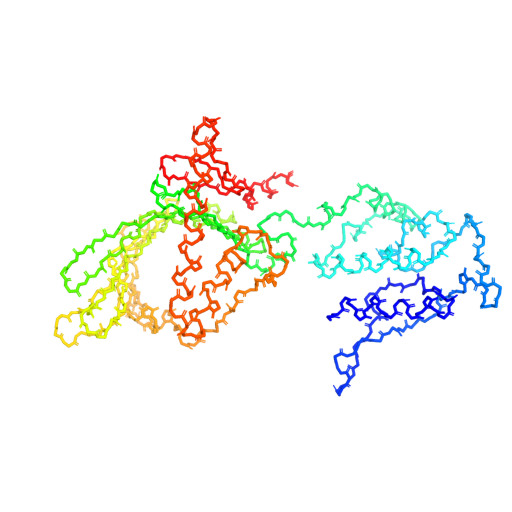1.00 92.69 318 THR A C 1
ATOM 2540 O O . THR A 1 318 ? 15.756 9.264 5.116 1.00 92.69 318 THR A O 1
ATOM 2543 N N . ASN A 1 319 ? 14.268 9.903 3.540 1.00 91.75 319 ASN A N 1
ATOM 2544 C CA . ASN A 1 319 ? 13.186 10.280 4.444 1.00 91.75 319 ASN A CA 1
ATOM 2545 C C . ASN A 1 319 ? 12.135 9.176 4.672 1.00 91.75 319 ASN A C 1
ATOM 2547 O O . ASN A 1 319 ? 11.183 9.390 5.420 1.00 91.75 319 ASN A O 1
ATOM 2551 N N . GLU A 1 320 ? 12.293 7.982 4.093 1.00 95.12 320 GLU A N 1
ATOM 2552 C CA . GLU A 1 320 ? 11.413 6.854 4.416 1.00 95.12 320 GLU A CA 1
ATOM 2553 C C . GLU A 1 320 ? 11.678 6.334 5.833 1.00 95.12 320 GLU A C 1
ATOM 2555 O O . GLU A 1 320 ? 12.824 6.203 6.274 1.00 95.12 320 GLU A O 1
ATOM 2560 N N . SER A 1 321 ? 10.610 5.988 6.560 1.00 96.12 321 SER A N 1
ATOM 2561 C CA . SER A 1 321 ? 10.678 5.772 8.009 1.00 96.12 321 SER A CA 1
ATOM 2562 C C . SER A 1 321 ? 11.698 4.710 8.431 1.00 96.12 321 SER A C 1
ATOM 2564 O O . SER A 1 321 ? 12.401 4.909 9.418 1.00 96.12 321 SER A O 1
ATOM 2566 N N . ARG A 1 322 ? 11.826 3.582 7.712 1.00 96.06 322 ARG A N 1
ATOM 2567 C CA . ARG A 1 322 ? 12.791 2.540 8.116 1.00 96.06 322 ARG A CA 1
ATOM 2568 C C . ARG A 1 322 ? 14.234 2.966 7.860 1.00 96.06 322 ARG A C 1
ATOM 2570 O O . ARG A 1 322 ? 15.084 2.622 8.674 1.00 96.06 322 ARG A O 1
ATOM 2577 N N . ARG A 1 323 ? 14.512 3.703 6.778 1.00 96.81 323 ARG A N 1
ATOM 2578 C CA . ARG A 1 323 ? 15.847 4.249 6.494 1.00 96.81 323 ARG A CA 1
ATOM 2579 C C . ARG A 1 323 ? 16.210 5.371 7.461 1.00 96.81 323 ARG A C 1
ATOM 2581 O O . ARG A 1 323 ? 17.302 5.330 8.022 1.00 96.81 323 ARG A O 1
ATOM 2588 N N . MET A 1 324 ? 15.294 6.305 7.709 1.00 95.81 324 MET A N 1
ATOM 2589 C CA . MET A 1 324 ? 15.507 7.422 8.634 1.00 95.81 324 MET A CA 1
ATOM 2590 C C . MET A 1 324 ? 15.778 6.933 10.065 1.00 95.81 324 MET A C 1
ATOM 2592 O O . MET A 1 324 ? 16.706 7.403 10.712 1.00 95.81 324 MET A O 1
ATOM 2596 N N . TRP A 1 325 ? 15.010 5.950 10.547 1.00 97.25 325 TRP A N 1
ATOM 2597 C CA . TRP A 1 325 ? 15.103 5.441 11.921 1.00 97.25 325 TRP A CA 1
ATOM 2598 C C . TRP A 1 325 ? 15.982 4.187 12.067 1.00 97.25 325 TRP A C 1
ATOM 2600 O O . TRP A 1 325 ? 15.929 3.508 13.100 1.00 97.25 325 TRP A O 1
ATOM 2610 N N . LYS A 1 326 ? 16.784 3.840 11.051 1.00 96.81 326 LYS A N 1
ATOM 2611 C CA . LYS A 1 326 ? 17.533 2.570 11.014 1.00 96.81 326 LYS A CA 1
ATOM 2612 C C . LYS A 1 326 ? 18.465 2.397 12.221 1.00 96.81 326 LYS A C 1
ATOM 2614 O O . LYS A 1 326 ? 18.452 1.338 12.841 1.00 96.81 326 LYS A O 1
ATOM 2619 N N . ASP A 1 327 ? 19.195 3.443 12.610 1.00 97.19 327 ASP A N 1
ATOM 2620 C CA . ASP A 1 327 ? 20.206 3.351 13.670 1.00 97.19 327 ASP A CA 1
ATOM 2621 C C . ASP A 1 327 ? 19.542 3.283 15.048 1.00 97.19 327 ASP A C 1
ATOM 2623 O O . ASP A 1 327 ? 19.875 2.426 15.866 1.00 97.19 327 ASP A O 1
ATOM 2627 N N . VAL A 1 328 ? 18.513 4.109 15.274 1.00 97.94 328 VAL A N 1
ATOM 2628 C CA . VAL A 1 328 ? 17.695 4.067 16.496 1.00 97.94 328 VAL A CA 1
ATOM 2629 C C . VAL A 1 328 ? 17.102 2.671 16.690 1.00 97.94 328 VAL A C 1
ATOM 2631 O O . VAL A 1 328 ? 17.253 2.065 17.749 1.00 97.94 328 VAL A O 1
ATOM 2634 N N . THR A 1 329 ? 16.463 2.122 15.655 1.00 97.12 329 THR A N 1
ATOM 2635 C CA . THR A 1 329 ? 15.824 0.801 15.740 1.00 97.12 329 THR A CA 1
ATOM 2636 C C . THR A 1 329 ? 16.831 -0.342 15.873 1.00 97.12 329 THR A C 1
ATOM 2638 O O . THR A 1 329 ? 16.555 -1.304 16.592 1.00 97.12 329 THR A O 1
ATOM 2641 N N . TYR A 1 330 ? 18.003 -0.241 15.241 1.00 97.38 330 TYR A N 1
ATOM 2642 C CA . TYR A 1 330 ? 19.100 -1.195 15.406 1.00 97.38 330 TYR A CA 1
ATOM 2643 C C . TYR A 1 330 ? 19.606 -1.234 16.855 1.00 97.38 330 TYR A C 1
ATOM 2645 O O . TYR A 1 330 ? 19.689 -2.312 17.454 1.00 97.38 330 TYR A O 1
ATOM 2653 N N . TYR A 1 331 ? 19.881 -0.071 17.452 1.00 98.31 331 TYR A N 1
ATOM 2654 C CA . TYR A 1 331 ? 20.375 0.007 18.826 1.00 98.31 331 TYR A CA 1
ATOM 2655 C C . TYR A 1 331 ? 19.326 -0.413 19.860 1.00 98.31 331 TYR A C 1
ATOM 2657 O O . TYR A 1 331 ? 19.676 -1.115 20.808 1.00 98.31 331 TYR A O 1
ATOM 2665 N N . LEU A 1 332 ? 18.044 -0.089 19.647 1.00 96.88 332 LEU A N 1
ATOM 2666 C CA . LEU A 1 332 ? 16.949 -0.578 20.495 1.00 96.88 332 LEU A CA 1
ATOM 2667 C C . LEU A 1 332 ? 16.857 -2.110 20.483 1.00 96.88 332 LEU A C 1
ATOM 2669 O O . LEU A 1 332 ? 16.804 -2.732 21.542 1.00 96.88 332 LEU A O 1
ATOM 2673 N N . LYS A 1 333 ? 16.896 -2.736 19.299 1.00 96.25 333 LYS A N 1
ATOM 2674 C CA . LYS A 1 333 ? 16.887 -4.207 19.172 1.00 96.25 333 LYS A CA 1
ATOM 2675 C C . LYS A 1 333 ? 18.105 -4.855 19.822 1.00 96.25 333 LYS A C 1
ATOM 2677 O O . LYS A 1 333 ? 17.993 -5.932 20.400 1.00 96.25 333 LYS A O 1
ATOM 2682 N N . SER A 1 334 ? 19.243 -4.172 19.761 1.00 96.88 334 SER A N 1
ATOM 2683 C CA . SER A 1 334 ? 20.499 -4.608 20.373 1.00 96.88 334 SER A CA 1
ATOM 2684 C C . SER A 1 334 ? 20.604 -4.250 21.861 1.00 96.88 334 SER A C 1
ATOM 2686 O O . SER A 1 334 ? 21.666 -4.440 22.446 1.00 96.88 334 SER A O 1
ATOM 2688 N N . LYS A 1 335 ? 19.534 -3.711 22.469 1.00 97.19 335 LYS A N 1
ATOM 2689 C CA . LYS A 1 335 ? 19.466 -3.279 23.876 1.00 97.19 335 LYS A CA 1
ATOM 2690 C C . LYS A 1 335 ? 20.554 -2.264 24.279 1.00 97.19 335 LYS A C 1
ATOM 2692 O O . LYS A 1 335 ? 20.918 -2.174 25.445 1.00 97.19 335 LYS A O 1
ATOM 2697 N N . GLN A 1 336 ? 21.056 -1.475 23.329 1.00 97.44 336 GLN A N 1
ATOM 2698 C CA . GLN A 1 336 ? 22.056 -0.423 23.549 1.00 97.44 336 GLN A CA 1
ATOM 2699 C C . GLN A 1 336 ? 21.355 0.937 23.689 1.00 97.44 336 GLN A C 1
ATOM 2701 O O . GLN A 1 336 ? 21.307 1.725 22.743 1.00 97.44 336 GLN A O 1
ATOM 2706 N N . LEU A 1 337 ? 20.767 1.192 24.862 1.00 96.25 337 LEU A N 1
ATOM 2707 C CA . LEU A 1 337 ? 19.876 2.338 25.095 1.00 96.25 337 LEU A CA 1
ATOM 2708 C C . LEU A 1 337 ? 20.561 3.700 24.912 1.00 96.25 337 LEU A C 1
ATOM 2710 O O . LEU A 1 337 ? 19.983 4.584 24.279 1.00 96.25 337 LEU A O 1
ATOM 2714 N N . ASP A 1 338 ? 21.801 3.859 25.376 1.00 97.69 338 ASP A N 1
ATOM 2715 C CA . ASP A 1 338 ? 22.529 5.129 25.239 1.00 97.69 338 ASP A CA 1
ATOM 2716 C C . ASP A 1 338 ? 22.795 5.470 23.771 1.00 97.69 338 ASP A C 1
ATOM 2718 O O . ASP A 1 338 ? 22.584 6.602 23.333 1.00 97.69 338 ASP A O 1
ATOM 2722 N N . LYS A 1 339 ? 23.165 4.466 22.965 1.00 97.94 339 LYS A N 1
ATOM 2723 C CA . LYS A 1 339 ? 23.372 4.647 21.521 1.00 97.94 339 LYS A CA 1
ATOM 2724 C C . LYS A 1 339 ? 22.067 4.933 20.786 1.00 97.94 339 LYS A C 1
ATOM 2726 O O . LYS A 1 339 ? 22.054 5.764 19.880 1.00 97.94 339 LYS A O 1
ATOM 2731 N N . ALA A 1 340 ? 20.966 4.291 21.182 1.00 97.88 340 ALA A N 1
ATOM 2732 C CA . ALA A 1 340 ? 19.646 4.586 20.628 1.00 97.88 340 ALA A CA 1
ATOM 2733 C C . ALA A 1 340 ? 19.231 6.038 20.916 1.00 97.88 340 ALA A C 1
ATOM 2735 O O . ALA A 1 340 ? 18.766 6.733 20.011 1.00 97.88 340 ALA A O 1
ATOM 2736 N N . THR A 1 341 ? 19.455 6.508 22.147 1.00 97.69 341 THR A N 1
ATOM 2737 C CA . THR A 1 341 ? 19.202 7.896 22.554 1.00 97.69 341 THR A CA 1
ATOM 2738 C C . THR A 1 341 ? 20.079 8.870 21.773 1.00 97.69 341 THR A C 1
ATOM 2740 O O . THR A 1 341 ? 19.561 9.838 21.225 1.00 97.69 341 THR A O 1
ATOM 2743 N N . GLY A 1 342 ? 21.380 8.591 21.641 1.00 98.00 342 GLY A N 1
ATOM 2744 C CA . GLY A 1 342 ? 22.300 9.412 20.848 1.00 98.00 342 GLY A CA 1
ATOM 2745 C C . GLY A 1 342 ? 21.874 9.530 19.382 1.00 98.00 342 GLY A C 1
ATOM 2746 O O . GLY A 1 342 ? 21.777 10.637 18.854 1.00 98.00 342 GLY A O 1
ATOM 2747 N N . ALA A 1 343 ? 21.531 8.407 18.742 1.00 97.25 343 ALA A N 1
ATOM 2748 C CA . ALA A 1 343 ? 21.047 8.390 17.361 1.00 97.25 343 ALA A CA 1
ATOM 2749 C C . ALA A 1 343 ? 19.726 9.165 17.193 1.00 97.25 343 ALA A C 1
ATOM 2751 O O . ALA A 1 343 ? 19.563 9.911 16.227 1.00 97.25 343 ALA A O 1
ATOM 2752 N N . LYS A 1 344 ? 18.795 9.039 18.149 1.00 97.62 344 LYS A N 1
ATOM 2753 C CA . LYS A 1 344 ? 17.536 9.798 18.157 1.00 97.62 344 LYS A CA 1
ATOM 2754 C C . LYS A 1 344 ? 17.797 11.300 18.284 1.00 97.62 344 LYS A C 1
ATOM 2756 O O . LYS A 1 344 ? 17.273 12.073 17.488 1.00 97.62 344 LYS A O 1
ATOM 2761 N N . SER A 1 345 ? 18.620 11.705 19.249 1.00 97.06 345 SER A N 1
ATOM 2762 C CA . SER A 1 345 ? 18.967 13.110 19.482 1.00 97.06 345 SER A CA 1
ATOM 2763 C C . SER A 1 345 ? 19.631 13.743 18.263 1.00 97.06 345 SER A C 1
ATOM 2765 O O . SER A 1 345 ? 19.296 14.871 17.911 1.00 97.06 345 SER A O 1
ATOM 2767 N N . PHE A 1 346 ? 20.518 13.011 17.583 1.00 96.38 346 PHE A N 1
ATOM 2768 C CA . PHE A 1 346 ? 21.135 13.462 16.337 1.00 96.38 346 PHE A CA 1
ATOM 2769 C C . PHE A 1 346 ? 20.090 13.743 15.245 1.00 96.38 346 PHE A C 1
ATOM 2771 O O . PHE A 1 346 ? 20.100 14.819 14.646 1.00 96.38 346 PHE A O 1
ATOM 2778 N N . LEU A 1 347 ? 19.151 12.814 15.020 1.00 94.69 347 LEU A N 1
ATOM 2779 C CA . LEU A 1 347 ? 18.081 12.983 14.030 1.00 94.69 347 LEU A CA 1
ATOM 2780 C C . LEU A 1 347 ? 17.176 14.178 14.349 1.00 94.69 347 LEU A C 1
ATOM 2782 O O . LEU A 1 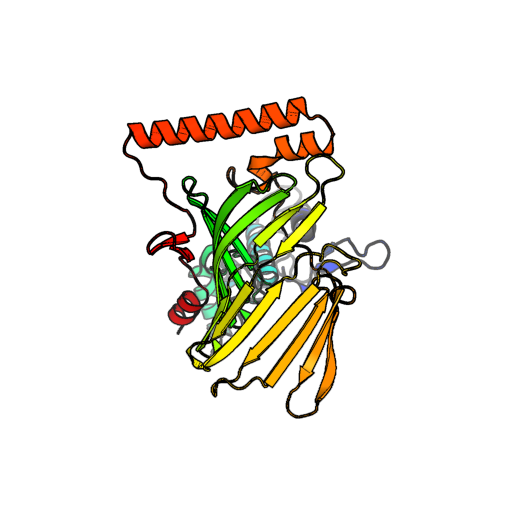347 ? 16.877 14.975 13.462 1.00 94.69 347 LEU A O 1
ATOM 2786 N N . GLU A 1 348 ? 16.757 14.319 15.607 1.00 93.88 348 GLU A N 1
ATOM 2787 C CA . GLU A 1 348 ? 15.894 15.423 16.038 1.00 93.88 348 GLU A CA 1
ATOM 2788 C C . GLU A 1 348 ? 16.608 16.772 15.960 1.00 93.88 348 GLU A C 1
ATOM 2790 O O . GLU A 1 348 ? 16.003 17.765 15.562 1.00 93.88 348 GLU A O 1
ATOM 2795 N N . HIS A 1 349 ? 17.895 16.823 16.313 1.00 95.25 349 HIS A N 1
ATOM 2796 C CA . HIS A 1 349 ? 18.683 18.043 16.195 1.00 95.25 349 HIS A CA 1
ATOM 2797 C C . HIS A 1 349 ? 18.828 18.465 14.731 1.00 95.25 349 HIS A C 1
ATOM 2799 O O . HIS A 1 349 ? 18.557 19.620 14.413 1.00 95.25 349 HIS A O 1
ATOM 2805 N N . ARG A 1 350 ? 19.135 17.519 13.832 1.00 93.38 350 ARG A N 1
ATOM 2806 C CA . ARG A 1 350 ? 19.181 17.770 12.386 1.00 93.38 350 ARG A CA 1
ATOM 2807 C C . ARG A 1 350 ? 17.868 18.370 11.871 1.00 93.38 350 ARG A C 1
ATOM 2809 O O . ARG A 1 350 ? 17.902 19.395 11.204 1.00 93.38 350 ARG A O 1
ATOM 2816 N N . GLN A 1 351 ? 16.718 17.792 12.236 1.00 90.69 351 GLN A N 1
ATOM 2817 C CA . GLN A 1 351 ? 15.410 18.319 11.819 1.00 90.69 351 GLN A CA 1
ATOM 2818 C C . GLN A 1 351 ? 15.136 19.737 12.344 1.00 90.69 351 GLN A C 1
ATOM 2820 O O . GLN A 1 351 ? 14.562 20.549 11.621 1.00 90.69 351 GLN A O 1
ATOM 2825 N N . ARG A 1 352 ? 15.542 20.058 13.582 1.00 93.56 352 ARG A N 1
ATOM 2826 C CA . ARG A 1 352 ? 15.402 21.420 14.134 1.00 93.56 352 ARG A CA 1
ATOM 2827 C C . ARG A 1 352 ? 16.269 22.424 13.380 1.00 93.56 352 ARG A C 1
ATOM 2829 O O . ARG A 1 352 ? 15.796 23.523 13.105 1.00 93.56 352 ARG A O 1
ATOM 2836 N N . THR A 1 353 ? 17.500 22.049 13.037 1.00 94.12 353 THR A N 1
ATOM 2837 C CA . THR A 1 353 ? 18.404 22.895 12.247 1.00 94.12 353 THR A CA 1
ATOM 2838 C C . THR A 1 353 ? 17.836 23.146 10.852 1.00 94.12 353 THR A C 1
ATOM 2840 O O . THR A 1 353 ? 17.664 24.300 10.479 1.00 94.12 353 THR A O 1
ATOM 2843 N N . GLU A 1 354 ? 17.414 22.097 10.140 1.00 91.75 354 GLU A N 1
ATOM 2844 C CA . GLU A 1 354 ? 16.779 22.221 8.817 1.00 91.75 354 GLU A CA 1
ATOM 2845 C C . GLU A 1 354 ? 15.501 23.085 8.870 1.00 91.75 354 GLU A C 1
ATOM 2847 O O . GLU A 1 354 ? 15.230 23.878 7.970 1.00 91.75 354 GLU A O 1
ATOM 2852 N N . ALA A 1 355 ? 14.696 22.965 9.933 1.00 90.62 355 ALA A N 1
ATOM 2853 C CA . ALA A 1 355 ? 13.508 23.797 10.119 1.00 90.62 355 ALA A CA 1
ATOM 2854 C C . ALA A 1 355 ? 13.855 25.274 10.368 1.00 90.62 355 ALA A C 1
ATOM 2856 O O . ALA A 1 355 ? 13.174 26.155 9.841 1.00 90.62 355 ALA A O 1
ATOM 2857 N N . LYS A 1 356 ? 14.913 25.541 11.142 1.00 92.50 356 LYS A N 1
ATOM 2858 C CA . LYS A 1 356 ? 15.418 26.893 11.394 1.00 92.50 356 LYS A CA 1
ATOM 2859 C C . LYS A 1 356 ? 15.950 27.532 10.110 1.00 92.50 356 LYS A C 1
ATOM 2861 O O . LYS A 1 356 ? 15.557 28.650 9.803 1.00 92.50 356 LYS A O 1
ATOM 2866 N N . GLU A 1 357 ? 16.748 26.805 9.332 1.00 93.88 357 GLU A N 1
ATOM 2867 C CA . GLU A 1 357 ? 17.256 27.269 8.035 1.00 93.88 357 GLU A CA 1
ATOM 2868 C C . GLU A 1 357 ? 16.113 27.601 7.070 1.00 93.88 357 GLU A C 1
ATOM 2870 O O . GLU A 1 357 ? 16.130 28.646 6.421 1.00 93.88 357 GLU A O 1
ATOM 2875 N N . ARG A 1 358 ? 15.073 26.756 7.001 1.00 93.62 358 ARG A N 1
ATOM 2876 C CA . ARG A 1 358 ? 13.877 27.058 6.199 1.00 93.62 358 ARG A CA 1
ATOM 2877 C C . ARG A 1 358 ? 13.202 28.351 6.646 1.00 93.62 358 ARG A C 1
ATOM 2879 O O . ARG A 1 358 ? 12.888 29.187 5.806 1.00 93.62 358 ARG A O 1
ATOM 2886 N N . HIS A 1 359 ? 13.014 28.527 7.952 1.00 91.31 359 HIS A N 1
ATOM 2887 C CA . HIS A 1 359 ? 12.406 29.732 8.508 1.00 91.31 359 HIS A CA 1
ATOM 2888 C C . HIS A 1 359 ? 13.232 30.991 8.198 1.00 91.31 359 HIS A C 1
ATOM 2890 O O . HIS A 1 359 ? 12.677 31.985 7.737 1.00 91.31 359 HIS A O 1
ATOM 2896 N N . GLU A 1 360 ? 14.551 30.946 8.398 1.00 94.62 360 GLU A N 1
ATOM 2897 C CA . GLU A 1 360 ? 15.464 32.063 8.109 1.00 94.62 360 GLU A CA 1
ATOM 2898 C C . GLU A 1 360 ? 15.458 32.455 6.626 1.00 94.62 360 GLU A C 1
ATOM 2900 O O . GLU A 1 360 ? 15.528 33.637 6.301 1.00 94.62 360 GLU A O 1
ATOM 2905 N N . ASN A 1 361 ? 15.284 31.482 5.728 1.00 94.75 361 ASN A N 1
ATOM 2906 C CA . ASN A 1 361 ? 15.197 31.712 4.286 1.00 94.75 361 ASN A CA 1
ATOM 2907 C C . ASN A 1 361 ? 13.760 31.935 3.776 1.00 94.75 361 ASN A C 1
ATOM 2909 O O . ASN A 1 361 ? 13.544 31.977 2.567 1.00 94.75 361 ASN A O 1
ATOM 2913 N N . SER A 1 362 ? 12.764 32.065 4.664 1.00 93.12 362 SER A N 1
ATOM 2914 C CA . SER A 1 362 ? 11.339 32.188 4.299 1.00 93.12 362 SER A CA 1
ATOM 2915 C C . SER A 1 362 ? 10.823 31.065 3.380 1.00 93.12 362 SER A C 1
ATOM 2917 O O . SER A 1 362 ? 9.874 31.251 2.617 1.00 93.12 362 SER A O 1
ATOM 2919 N N . LEU A 1 363 ? 11.431 29.881 3.460 1.00 91.31 363 LEU A N 1
ATOM 2920 C CA . LEU A 1 363 ? 11.027 28.692 2.721 1.00 91.31 363 LEU A CA 1
ATOM 2921 C C . LEU A 1 363 ? 9.965 27.928 3.515 1.00 91.31 363 LEU A C 1
ATOM 2923 O O . LEU A 1 363 ? 10.122 27.667 4.711 1.00 91.31 363 LEU A O 1
ATOM 2927 N N . LYS A 1 364 ? 8.892 27.516 2.840 1.00 86.38 364 LYS A N 1
ATOM 2928 C CA . LYS A 1 364 ? 7.891 26.614 3.420 1.00 86.38 364 LYS A CA 1
ATOM 2929 C C . LYS A 1 364 ? 8.264 25.164 3.134 1.00 86.38 364 LYS A C 1
ATOM 2931 O O . LYS A 1 364 ? 8.876 24.856 2.117 1.00 86.38 364 LYS A O 1
ATOM 2936 N N . TRP A 1 365 ? 7.911 24.273 4.057 1.00 88.06 365 TRP A N 1
ATOM 2937 C CA . TRP A 1 365 ? 7.983 22.843 3.781 1.00 88.06 365 TRP A CA 1
ATOM 2938 C C . TRP A 1 365 ? 6.863 22.459 2.816 1.00 88.06 365 TRP A C 1
ATOM 2940 O O . TRP A 1 365 ? 5.704 22.780 3.072 1.00 88.06 365 TRP A O 1
ATOM 2950 N N . GLU A 1 366 ? 7.216 21.751 1.750 1.00 90.00 366 GLU A N 1
ATOM 2951 C CA . GLU A 1 366 ? 6.264 21.192 0.797 1.00 90.00 366 GLU A CA 1
ATOM 2952 C C . GLU A 1 366 ? 6.164 19.683 1.010 1.00 90.00 366 GLU A C 1
ATOM 2954 O O . GLU A 1 366 ? 7.165 18.962 1.021 1.00 90.00 366 GLU A O 1
ATOM 2959 N N . THR A 1 367 ? 4.941 19.207 1.212 1.00 92.75 367 THR A N 1
ATOM 2960 C CA . THR A 1 367 ? 4.632 17.781 1.304 1.00 92.75 367 THR A CA 1
ATOM 2961 C C . THR A 1 367 ? 4.750 17.120 -0.066 1.00 92.75 367 THR A C 1
ATOM 2963 O O . THR A 1 367 ? 4.404 17.704 -1.091 1.00 92.75 367 THR A O 1
ATOM 2966 N N . LYS A 1 368 ? 5.232 15.875 -0.101 1.00 92.25 368 LYS A N 1
ATOM 2967 C CA . LYS A 1 368 ? 5.527 15.157 -1.351 1.00 92.25 368 LYS A CA 1
ATOM 2968 C C . LYS A 1 368 ? 4.282 14.539 -1.987 1.00 92.25 368 LYS A C 1
ATOM 2970 O O . LYS A 1 368 ? 4.205 14.438 -3.209 1.00 92.25 368 LYS A O 1
ATOM 2975 N N . HIS A 1 369 ? 3.338 14.060 -1.177 1.00 93.50 369 HIS A N 1
ATOM 2976 C CA . HIS A 1 369 ? 2.240 13.209 -1.655 1.00 93.50 369 HIS A CA 1
ATOM 2977 C C . HIS A 1 369 ? 0.845 13.737 -1.322 1.00 93.50 369 HIS A C 1
ATOM 2979 O O . HIS A 1 369 ? -0.133 13.362 -1.976 1.00 93.50 369 HIS A O 1
ATOM 2985 N N . PHE A 1 370 ? 0.752 14.590 -0.308 1.00 95.25 370 PHE A N 1
ATOM 2986 C CA . PHE A 1 370 ? -0.505 15.134 0.182 1.00 95.25 370 PHE A CA 1
ATOM 2987 C C . PHE A 1 370 ? -0.578 16.637 -0.062 1.00 95.25 370 PHE A C 1
ATOM 2989 O O . PHE A 1 370 ? 0.442 17.317 -0.080 1.00 95.25 370 PHE A O 1
ATOM 2996 N N . SER A 1 371 ? -1.791 17.153 -0.221 1.00 93.00 371 SER A N 1
ATOM 2997 C CA . SER A 1 371 ? -2.072 18.582 -0.364 1.00 93.00 371 SER A CA 1
ATOM 2998 C C . SER A 1 371 ? -3.052 19.029 0.715 1.00 93.00 371 SER A C 1
ATOM 3000 O O . SER A 1 371 ? -3.975 18.285 1.068 1.00 93.00 371 SER A O 1
ATOM 3002 N N . GLU A 1 372 ? -2.848 20.235 1.243 1.00 90.38 372 GLU A N 1
ATOM 3003 C CA . GLU A 1 372 ? -3.740 20.837 2.232 1.00 90.38 372 GLU A CA 1
ATOM 3004 C C . GLU A 1 372 ? -5.121 21.077 1.603 1.00 90.38 372 GLU A C 1
ATOM 3006 O O . GLU A 1 372 ? -5.241 21.552 0.476 1.00 90.38 372 GLU A O 1
ATOM 3011 N N . SER A 1 373 ? -6.172 20.681 2.315 1.00 86.81 373 SER A N 1
ATOM 3012 C CA . SER A 1 373 ? -7.570 20.699 1.841 1.00 86.81 373 SER A CA 1
ATOM 3013 C C . SER A 1 373 ? -8.518 21.421 2.803 1.00 86.81 373 SER A C 1
ATOM 3015 O O . SER A 1 373 ? -9.719 21.493 2.565 1.00 86.81 373 SER A O 1
ATOM 3017 N N . GLY A 1 374 ? -7.976 21.941 3.903 1.00 83.88 374 GLY A N 1
ATOM 3018 C CA . GLY A 1 374 ? -8.692 22.624 4.969 1.00 83.88 374 GLY A CA 1
ATOM 3019 C C . GLY A 1 374 ? -7.828 22.687 6.225 1.00 83.88 374 GLY A C 1
ATOM 3020 O O . GLY A 1 374 ? -6.742 22.107 6.269 1.00 83.88 374 GLY A O 1
ATOM 3021 N N . GLU A 1 375 ? -8.325 23.358 7.261 1.00 83.50 375 GLU A N 1
ATOM 3022 C CA . GLU A 1 375 ? -7.613 23.473 8.534 1.00 83.50 375 GLU A CA 1
ATOM 3023 C C . GLU A 1 375 ? -7.320 22.078 9.115 1.00 83.50 375 GLU A C 1
ATOM 3025 O O . GLU A 1 375 ? -8.231 21.301 9.405 1.00 83.50 375 GLU A O 1
ATOM 3030 N N . LEU A 1 376 ? -6.030 21.744 9.244 1.00 83.50 376 LEU A N 1
ATOM 3031 C CA . LEU A 1 376 ? -5.538 20.442 9.717 1.00 83.50 376 LEU A CA 1
ATOM 3032 C C . LEU A 1 376 ? -5.991 19.234 8.865 1.00 83.50 376 LEU A C 1
ATOM 3034 O O . LEU A 1 376 ? -5.906 18.091 9.325 1.00 83.50 376 LEU A O 1
ATOM 3038 N N . LYS A 1 377 ? -6.437 19.453 7.619 1.00 87.56 377 LYS A N 1
ATOM 3039 C CA . LYS A 1 377 ? -6.880 18.394 6.701 1.00 87.56 377 LYS A CA 1
ATOM 3040 C C . LYS A 1 377 ? -6.008 18.315 5.460 1.00 87.56 377 LYS A C 1
ATOM 3042 O O . LYS A 1 377 ? -5.791 19.297 4.755 1.00 87.56 377 LYS A O 1
ATOM 3047 N N . TRP A 1 378 ? -5.599 17.098 5.134 1.00 92.62 378 TRP A N 1
ATOM 3048 C CA . TRP A 1 378 ? -4.733 16.798 4.003 1.00 92.62 378 TRP A CA 1
ATOM 3049 C C . TRP A 1 378 ? -5.345 15.679 3.173 1.00 92.62 378 TRP A C 1
ATOM 3051 O O . TRP A 1 378 ? -5.914 14.733 3.716 1.00 92.62 378 TRP A O 1
ATOM 3061 N N . THR A 1 379 ? -5.212 15.774 1.854 1.00 92.50 379 THR A N 1
ATOM 3062 C CA . THR A 1 379 ? -5.727 14.769 0.918 1.00 92.50 379 THR A CA 1
ATOM 3063 C C . THR A 1 379 ? -4.626 14.276 0.006 1.00 92.50 379 THR A C 1
ATOM 3065 O O . THR A 1 379 ? -3.728 15.035 -0.359 1.00 92.50 379 THR A O 1
ATOM 3068 N N . TYR A 1 380 ? -4.679 12.999 -0.365 1.00 95.00 380 TYR A N 1
ATOM 3069 C CA . TYR A 1 380 ? -3.724 12.463 -1.324 1.00 95.00 380 TYR A CA 1
ATOM 3070 C C . TYR A 1 380 ? -3.956 13.084 -2.705 1.00 95.00 380 TYR A C 1
ATOM 3072 O O . TYR A 1 380 ? -5.093 13.153 -3.183 1.00 95.00 380 TYR A O 1
ATOM 3080 N N . ALA A 1 381 ? -2.886 13.549 -3.353 1.00 90.69 381 ALA A N 1
ATOM 3081 C CA . ALA A 1 381 ? -3.002 14.300 -4.601 1.00 90.69 381 ALA A CA 1
ATOM 3082 C C . ALA A 1 381 ? -3.544 13.437 -5.761 1.00 90.69 381 ALA A C 1
ATOM 3084 O O . ALA A 1 381 ? -4.440 13.878 -6.491 1.00 90.69 381 ALA A O 1
ATOM 3085 N N . ASN A 1 382 ? -3.072 12.186 -5.862 1.00 90.44 382 ASN A N 1
ATOM 3086 C CA . ASN A 1 382 ? -3.232 11.296 -7.023 1.00 90.44 382 ASN A CA 1
ATOM 3087 C C . ASN A 1 382 ? -4.175 10.107 -6.758 1.00 90.44 382 ASN A C 1
ATOM 3089 O O . ASN A 1 382 ? -3.852 8.952 -7.049 1.00 90.44 382 ASN A O 1
ATOM 3093 N N . LYS A 1 383 ? -5.345 10.382 -6.176 1.00 93.31 383 LYS A N 1
ATOM 3094 C CA . LYS A 1 383 ? -6.334 9.358 -5.791 1.00 93.31 383 LYS A CA 1
ATOM 3095 C C . LYS A 1 383 ? -6.776 8.472 -6.961 1.00 93.31 383 LYS A C 1
ATOM 3097 O O . LYS A 1 383 ? -6.889 8.952 -8.088 1.00 93.31 383 LYS A O 1
ATOM 3102 N N . LEU A 1 384 ? -7.117 7.215 -6.671 1.00 94.31 384 LEU A N 1
ATOM 3103 C CA . LEU A 1 384 ? -7.700 6.257 -7.617 1.00 94.31 384 LEU A CA 1
ATOM 3104 C C . LEU A 1 384 ? -8.869 6.851 -8.416 1.00 94.31 384 LEU A C 1
ATOM 3106 O O . LEU A 1 384 ? -8.840 6.828 -9.640 1.00 94.31 384 LEU A O 1
ATOM 3110 N N . SER A 1 385 ? -9.844 7.455 -7.734 1.00 93.31 385 SER A N 1
ATOM 3111 C CA . SER A 1 385 ? -10.991 8.149 -8.355 1.00 93.31 385 SER A CA 1
ATOM 3112 C C . SER A 1 385 ? -10.593 9.145 -9.452 1.00 93.31 385 SER A C 1
ATOM 3114 O O . SER A 1 385 ? -11.154 9.120 -10.544 1.00 93.31 385 SER A O 1
ATOM 3116 N N . LYS A 1 386 ? -9.587 9.994 -9.201 1.00 90.69 386 LYS A N 1
ATOM 3117 C CA . LYS A 1 386 ? -9.090 10.953 -10.202 1.00 90.69 386 LYS A CA 1
ATOM 3118 C C . LYS A 1 386 ? -8.468 10.245 -11.404 1.00 90.69 386 LYS A C 1
ATOM 3120 O O . LYS A 1 386 ? -8.668 10.671 -12.535 1.00 90.69 386 LYS A O 1
ATOM 3125 N N . ARG A 1 387 ? -7.719 9.169 -11.151 1.00 88.44 387 ARG A N 1
ATOM 3126 C CA . ARG A 1 387 ? -7.003 8.420 -12.190 1.00 88.44 387 ARG A CA 1
ATOM 3127 C C . ARG A 1 387 ? -7.946 7.632 -13.091 1.00 88.44 387 ARG A C 1
ATOM 3129 O O . ARG A 1 387 ? -7.748 7.632 -14.301 1.00 88.44 387 ARG A O 1
ATOM 3136 N N . LEU A 1 388 ? -9.000 7.043 -12.533 1.00 85.06 388 LEU A N 1
ATOM 3137 C CA . LEU A 1 388 ? -10.027 6.362 -13.323 1.00 85.06 388 LEU A CA 1
ATOM 3138 C C . LEU A 1 388 ? -10.807 7.348 -14.206 1.00 85.06 388 LEU A C 1
ATOM 3140 O O . LEU A 1 388 ? -10.982 7.084 -15.390 1.00 85.06 388 LEU A O 1
ATOM 3144 N N . ASN A 1 389 ? -11.164 8.526 -13.681 1.00 75.69 389 ASN A N 1
ATOM 3145 C CA . ASN A 1 389 ? -11.868 9.558 -14.454 1.00 75.69 389 ASN A CA 1
ATOM 3146 C C . ASN A 1 389 ? -11.016 10.185 -15.571 1.00 75.69 389 ASN A C 1
ATOM 3148 O O . ASN A 1 389 ? -11.560 10.710 -16.531 1.00 75.69 389 ASN A O 1
ATOM 3152 N N . SER A 1 390 ? -9.684 10.169 -15.454 1.00 60.81 390 SER A N 1
ATOM 3153 C CA . SER A 1 390 ? -8.794 10.645 -16.527 1.00 60.81 390 SER A CA 1
ATOM 3154 C C . SER A 1 390 ? -8.613 9.644 -17.676 1.00 60.81 390 SER A C 1
ATOM 3156 O O . SER A 1 390 ? -8.037 9.996 -18.702 1.00 60.81 390 SER A O 1
ATOM 3158 N N . GLN A 1 391 ? -9.054 8.396 -17.491 1.00 55.34 391 GLN A N 1
ATOM 3159 C CA . GLN A 1 391 ? -8.960 7.323 -18.486 1.00 55.34 391 GLN A CA 1
ATOM 3160 C C . GLN A 1 391 ? -10.277 7.090 -19.249 1.00 55.34 391 GLN A C 1
ATOM 3162 O O . GLN A 1 391 ? -10.258 6.393 -20.266 1.00 55.34 391 GLN A O 1
ATOM 3167 N N . SER A 1 392 ? -11.388 7.657 -18.765 1.00 42.97 392 SER A N 1
ATOM 3168 C CA . SER A 1 392 ? -12.698 7.737 -19.432 1.00 42.97 392 SER A CA 1
ATOM 3169 C C . SER A 1 392 ? -12.813 9.001 -20.271 1.00 42.97 392 SER A C 1
ATOM 3171 O O . SER A 1 392 ? -13.318 8.902 -21.410 1.00 42.97 392 SER A O 1
#

pLDDT: mean 92.92, std 6.97, range [42.97, 98.62]

Organism: NCBI:txid433720

Foldseek 3Di:
DVLVLVVVQLVVCVLVQKHQLADAPVQWDQDDDVRNVHIDGDDSVQMDRQADPPVRHGDDKDADAAQTYDLQLFDLCSLRRIDDDSVRNVSSVVSNVLCVQEVDDPLPPDDDPDPNVSSVSSSVVVVPDDPVNSFCDDPDRSHYLQDKDKDKDQPDVVQGKIWMKIDRNVQQKIKTWMWGWDWDDDPQKIKIDIDTWMWIARRVVRKIWIKDDWIKMWGRNVHPTDIATFDWMKIAIPVFLKIKIKTQDPADPPPGDGQKMWIFIAGNVRDTAWIWIDHPCAWIWIQGPVPRDIDTPDGNVPDDDDDDDDDDLVPDDCPPPCVVQVQLVVCVVVVNVVSNVVSVVVSVVVVVVVVVVCVVVVHDDDDDAWDDDDDSDIGGPDDSVVVVVVVD

Sequence (392 aa):
MLVDQMISRIEYVHTCHLIHRDIKPDNFLMGIKSTGNIVYIIDFGLSKRYRDPESLVHIPWKSNKSLTGTARYASINAHKGTEQSRRDDLEAISYVFMYFITGTLPWQGLQATAKKAKFERIAEMKMKITPEQLLKDGPVPWASDNQVTFIAEQTSHHPPIASFYAECPAKHIQIDGCLWTRSKFLGLSVGVHMIGDAIITLLDHDEQYVITFPSAFGRSILGVPWFEMGGKITITCEKTGYTANIDFLQKPFLNGKKHQITGILYGPDKKEFCRIDGEWNGIMNAKYSDTKISEVFFDTKATPVIKKIVRPIIDQDTNESRRMWKDVTYYLKSKQLDKATGAKSFLEHRQRTEAKERHENSLKWETKHFSESGELKWTYANKLSKRLNSQS